Protein AF-A0AAN1EZN3-F1 (afdb_monomer_lite)

Sequence (483 aa):
MPRLDSTKNDVWNLFFKQHRDKILRSIDKTGLYRVTAGALSDVSHSLSGPDVRNLTKFDRTAQLPDVFKQEALSMKDYINILPLGHLKGEYTYALGRFNAYAPLEFDKNQSPVEISFPSGIQTVTPDNVNSESTAVDIAFTSRMLDQAFNITDENSLMPVLHGRMGTGPMSFSVGTETPVNITVASAQMEIDATFENKNSIVILEAKKVPEVDFLVRQLFYPYYVLRHNRGVSKDIIPTFLVILGTKYYFVKYNFSDPGNYSSIQRIGQAAFYFKNNTHITLEDIYEWMENVEPIPEPDIPFPQADSYQQFISTLAFLNDAESGDGPNGEGMTTLEIAESLGSNGYANRQGAYYGNLLHYFGLAKYTTNGNSGYYSITEEGRFVYKNIDTDQGQERIIKLLLQHKPFRAALNELHNHESIFTNDSRLPGSIYERVAQAIADSGGLWNTKTKKYEVSNKTLLRRSRSVVSLLRSFIRNIINSYS

Radiu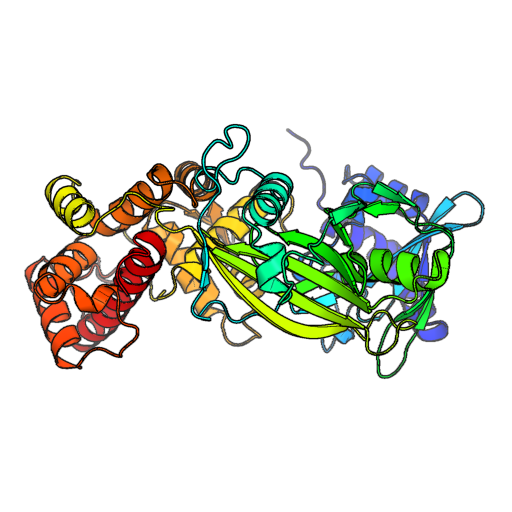s of gyration: 24.75 Å; chains: 1; bounding box: 62×56×61 Å

Foldseek 3Di:
DPQPQDALQRLVVVLCVVCVVVQVVCCVPAQKDKDFQVSSQVSNVVRNYDRSVLSQDDFDLQQDHVVQVPPDPDSLQGWHKDWQQADPNTTMIITGSFPQKDFPDDDPPPDADEFAQDPPDDPADLQACQDQLSVVVRCLRRCVVCVFVVHDPVWRWDWDDFFKDKLAWAWAWTHDPDTHIRIRRIDIAGFSTWTDTPAEIEGEDEEAAHFRMGRLCNQLSVLLSCCPVVVPPHHYWYWYFYHQQQKTKTFTWDQPDNRYSHSIDTPDMHMYGYDCLDPDDLVNLVVLLVVQAADPQDLFPQALDQAPRLLLNLLVQLVCLCVSNGNHNAAAFLVSSCVRVVNPPPPSVSSVRNLSVCVRLVQWDWDDDPPTIGIHGDPLSVVLNSSSSHNVSLVVVSSSQSNHQLLSLLSVLCVVPVCLLADPDDDDLVSLVSSLVSCVVSQACQDSVVRGRDDDSVVSSSVSVSSSSNSSNSSCSRNVDDD

pLDDT: mean 87.53, std 11.25, range [30.98, 98.5]

Secondary structure (DSSP, 8-state):
----PPPHHHHHHHHHHHHHHHHHHHHHHHSEEEEEHHHHHHHHHHTT---HHHHT--SSGGGS-HHHHTT-SSGGGSEEEEEEEEETTEEEEEEEE---EEE----TTS-PEEE-PPTT--S--TT---SHHHHHHHHHHTTHHHHHTT--GGG--EEEEEEEEE---EEEEE-SSSPEEEEES--EEEEEEEEE-SSEEEEEEEESS--SEEETHHHHHHHHIIIIIS---SEEEEEEEEEETTEEEEEEEEESSTTBGGGEEEEEEEEEEETTS----HHHHHHHHHHSPPPPPPSSPPP----HHHHHHHHHHHHHHHTT-SSSSS-EEHHHHHHHTT--SS-HHHHHHHHHHHHHTTSEEEEEETTEEEEEE-HHHHHHHHTTTSHHHHHHHHHHHHTSHHHHHHHHHHGGGTHHHH--SPPPHHHHHHHHHHHHHTT---BTTTTBS---HHHHHHHHHHHHHHHHHHHHHHH----

Structure (mmCIF, N/CA/C/O backbone):
data_AF-A0AAN1EZN3-F1
#
_entry.id   AF-A0AAN1EZN3-F1
#
loop_
_atom_site.group_PDB
_atom_site.id
_atom_site.type_symbol
_atom_site.label_atom_id
_atom_site.label_alt_id
_atom_site.label_comp_id
_atom_site.label_asym_id
_atom_site.label_entity_id
_atom_site.label_seq_id
_atom_site.pdbx_PDB_ins_code
_atom_site.Cartn_x
_atom_site.Cartn_y
_atom_site.Cartn_z
_atom_site.occupancy
_atom_site.B_iso_or_equiv
_atom_site.auth_seq_id
_atom_site.auth_comp_id
_atom_site.auth_asym_id
_atom_site.auth_atom_id
_atom_site.pdbx_PDB_model_num
ATOM 1 N N . MET A 1 1 ? 30.648 12.289 16.372 1.00 30.98 1 MET A N 1
ATOM 2 C CA . MET A 1 1 ? 29.292 12.513 15.830 1.00 30.98 1 MET A CA 1
ATOM 3 C C . MET A 1 1 ? 29.061 11.454 14.770 1.00 30.98 1 MET A C 1
ATOM 5 O O . MET A 1 1 ? 29.968 11.289 13.958 1.00 30.98 1 MET A O 1
ATOM 9 N N . PRO A 1 2 ? 27.949 10.703 14.788 1.00 35.47 2 PRO A N 1
ATOM 10 C CA . PRO A 1 2 ? 27.592 9.877 13.639 1.00 35.47 2 PRO A CA 1
ATOM 11 C C . PRO A 1 2 ? 27.439 10.817 12.436 1.00 35.47 2 PRO A C 1
ATOM 13 O O . PRO A 1 2 ? 26.855 11.892 12.586 1.00 35.47 2 PRO A O 1
ATOM 16 N N . ARG A 1 3 ? 28.022 10.481 11.279 1.00 40.06 3 ARG A N 1
ATOM 17 C CA . ARG A 1 3 ? 27.672 11.180 10.036 1.00 40.06 3 ARG A CA 1
ATOM 18 C C . ARG A 1 3 ? 26.194 10.884 9.792 1.00 40.06 3 ARG A C 1
ATOM 20 O O . ARG A 1 3 ? 25.830 9.715 9.771 1.00 40.06 3 ARG A O 1
ATOM 27 N N . LEU A 1 4 ? 25.360 11.917 9.690 1.00 54.47 4 LEU A N 1
ATOM 28 C CA . LEU A 1 4 ? 24.049 11.735 9.078 1.00 54.47 4 LEU A CA 1
ATOM 29 C C . LEU A 1 4 ? 24.310 11.467 7.596 1.00 54.47 4 LEU A C 1
ATOM 31 O O . LEU A 1 4 ? 24.878 12.324 6.916 1.00 54.47 4 LEU A O 1
ATOM 35 N N . ASP A 1 5 ? 23.978 10.264 7.141 1.00 72.06 5 ASP A N 1
ATOM 36 C CA . ASP A 1 5 ? 24.011 9.922 5.723 1.00 72.06 5 ASP A CA 1
ATOM 37 C C . ASP A 1 5 ? 22.988 10.796 4.984 1.00 72.06 5 ASP A C 1
ATOM 39 O O . ASP A 1 5 ? 21.880 11.026 5.476 1.00 72.06 5 ASP A O 1
ATOM 43 N N . SER A 1 6 ? 23.371 11.334 3.825 1.00 81.25 6 SER A N 1
ATOM 44 C CA . SER A 1 6 ? 22.497 12.245 3.075 1.00 81.25 6 SER A CA 1
ATOM 45 C C . SER A 1 6 ? 21.338 11.487 2.431 1.00 81.25 6 SER A C 1
ATOM 47 O O . SER A 1 6 ? 21.507 10.374 1.925 1.00 81.25 6 SER A O 1
ATOM 49 N N . THR A 1 7 ? 20.158 12.104 2.392 1.00 86.00 7 THR A N 1
ATOM 50 C CA . THR A 1 7 ? 18.952 11.484 1.828 1.00 86.00 7 THR A CA 1
ATOM 51 C C . THR A 1 7 ? 19.014 11.393 0.298 1.00 86.00 7 THR A C 1
ATOM 53 O O . THR A 1 7 ? 19.815 12.065 -0.362 1.00 86.00 7 THR A O 1
ATOM 56 N N . LYS A 1 8 ? 18.104 10.613 -0.313 1.00 90.56 8 LYS A N 1
ATOM 57 C CA . LYS A 1 8 ? 17.907 10.634 -1.777 1.00 90.56 8 LYS A CA 1
ATOM 58 C C . LYS A 1 8 ? 17.641 12.062 -2.274 1.00 90.56 8 LYS A C 1
ATOM 60 O O . LYS A 1 8 ? 18.167 12.449 -3.317 1.00 90.56 8 LYS A O 1
ATOM 65 N N . ASN A 1 9 ? 16.851 12.841 -1.530 1.00 89.94 9 ASN A N 1
ATOM 66 C CA . ASN A 1 9 ? 16.477 14.203 -1.907 1.00 89.94 9 ASN A CA 1
ATOM 67 C C . ASN A 1 9 ? 17.699 15.132 -1.938 1.00 89.94 9 ASN A C 1
ATOM 69 O O . ASN A 1 9 ? 17.878 15.865 -2.906 1.00 89.94 9 ASN A O 1
ATOM 73 N N . ASP A 1 10 ? 18.593 15.042 -0.949 1.00 91.06 10 ASP A N 1
ATOM 74 C CA . ASP A 1 10 ? 19.827 15.841 -0.894 1.00 91.06 10 ASP A CA 1
ATOM 75 C C . ASP A 1 10 ? 20.734 15.589 -2.105 1.00 91.06 10 ASP A C 1
ATOM 77 O O . ASP A 1 10 ? 21.221 16.529 -2.744 1.00 91.06 10 ASP A O 1
ATOM 81 N N . VAL A 1 11 ? 20.911 14.314 -2.467 1.00 94.31 11 VAL A N 1
ATOM 82 C CA . VAL A 1 11 ? 21.717 13.913 -3.627 1.00 94.31 11 VAL A CA 1
ATOM 83 C C . VAL A 1 11 ? 21.111 14.436 -4.927 1.00 94.31 11 VAL A C 1
ATOM 85 O O . VAL A 1 11 ? 21.821 15.026 -5.746 1.00 94.31 11 VAL A O 1
ATOM 88 N N . TRP A 1 12 ? 19.798 14.282 -5.115 1.00 95.88 12 TRP A N 1
ATOM 89 C CA . TRP A 1 12 ? 19.117 14.783 -6.309 1.00 95.88 12 TRP A CA 1
ATOM 90 C C . TRP A 1 12 ? 19.092 16.311 -6.381 1.00 95.88 12 TRP A C 1
ATOM 92 O O . TRP A 1 12 ? 19.286 16.861 -7.467 1.00 95.88 12 TRP A O 1
ATOM 102 N N . ASN A 1 13 ? 18.950 17.002 -5.248 1.00 95.00 13 ASN A N 1
ATOM 103 C CA . ASN A 1 13 ? 19.050 18.457 -5.159 1.00 95.00 13 ASN A CA 1
ATOM 104 C C . ASN A 1 13 ? 20.428 18.948 -5.617 1.00 95.00 13 ASN A C 1
ATOM 106 O O . ASN A 1 13 ? 20.518 19.871 -6.433 1.00 95.00 13 ASN A O 1
ATOM 110 N N . LEU A 1 14 ? 21.508 18.309 -5.154 1.00 96.00 14 LEU A N 1
ATOM 111 C CA . LEU A 1 14 ? 22.863 18.649 -5.587 1.00 96.00 14 LEU A CA 1
ATOM 112 C C . LEU A 1 14 ? 23.087 18.327 -7.072 1.00 96.00 14 LEU A C 1
ATOM 114 O O . LEU A 1 14 ? 23.624 19.166 -7.799 1.00 96.00 14 LEU A O 1
ATOM 118 N N . PHE A 1 15 ? 22.633 17.162 -7.543 1.00 96.81 15 PHE A N 1
ATOM 119 C CA . PHE A 1 15 ? 22.749 16.776 -8.952 1.00 96.81 15 PHE A CA 1
ATOM 120 C C . PHE A 1 15 ? 22.029 17.776 -9.870 1.00 96.81 15 PHE A C 1
ATOM 122 O O . PHE A 1 15 ? 22.595 18.247 -10.860 1.00 96.81 15 PHE A O 1
ATOM 129 N N . PHE A 1 16 ? 20.801 18.175 -9.520 1.00 96.06 16 PHE A N 1
ATOM 130 C CA . PHE A 1 16 ? 20.062 19.194 -10.264 1.00 96.06 16 PHE A CA 1
ATOM 131 C C . PHE A 1 16 ? 20.742 20.557 -10.171 1.00 96.06 16 PHE A C 1
ATOM 133 O O . PHE A 1 16 ? 20.882 21.217 -11.194 1.00 96.06 16 PHE A O 1
ATOM 140 N N . LYS A 1 17 ? 21.261 20.967 -9.011 1.00 95.38 17 LYS A N 1
ATOM 141 C CA . LYS A 1 17 ? 22.018 22.224 -8.890 1.00 95.38 17 LYS A CA 1
ATOM 142 C C . LYS A 1 17 ? 23.210 22.289 -9.856 1.00 95.38 17 LYS A C 1
ATOM 144 O O . LYS A 1 17 ? 23.497 23.355 -10.391 1.00 95.38 17 LYS A O 1
ATOM 149 N N . GLN A 1 18 ? 23.886 21.166 -10.100 1.00 95.62 18 GLN A N 1
ATOM 150 C CA . GLN A 1 18 ? 25.043 21.086 -11.001 1.00 95.62 18 GLN A CA 1
ATOM 151 C C . GLN A 1 18 ? 24.661 20.977 -12.488 1.00 95.62 18 GLN A C 1
ATOM 153 O O . GLN A 1 18 ? 25.455 21.348 -13.357 1.00 95.62 18 GLN A O 1
ATOM 158 N N . HIS A 1 19 ? 23.470 20.455 -12.806 1.00 95.38 19 HIS A N 1
ATOM 159 C CA . HIS A 1 19 ? 23.132 20.026 -14.169 1.00 95.38 19 HIS A CA 1
ATOM 160 C C . HIS A 1 19 ? 21.765 20.494 -14.703 1.00 95.38 19 HIS A C 1
ATOM 162 O O . HIS A 1 19 ? 21.427 20.134 -15.835 1.00 95.38 19 HIS A O 1
ATOM 168 N N . ARG A 1 20 ? 20.996 21.306 -13.959 1.00 93.50 20 ARG A N 1
ATOM 169 C CA . ARG A 1 20 ? 19.595 21.675 -14.269 1.00 93.50 20 ARG A CA 1
ATOM 170 C C . ARG A 1 20 ? 19.397 22.099 -15.720 1.00 93.50 20 ARG A C 1
ATOM 172 O O . ARG A 1 20 ? 18.630 21.464 -16.436 1.00 93.50 20 ARG A O 1
ATOM 179 N N . ASP A 1 21 ? 20.139 23.099 -16.190 1.00 93.75 21 ASP A N 1
ATOM 180 C CA . ASP A 1 21 ? 19.969 23.641 -17.545 1.00 93.75 21 ASP A CA 1
ATOM 181 C C . ASP A 1 21 ? 20.234 22.606 -18.640 1.00 93.75 21 ASP A C 1
ATOM 183 O O . ASP A 1 21 ? 19.667 22.678 -19.728 1.00 93.75 21 ASP A O 1
ATOM 187 N N . LYS A 1 22 ? 21.142 21.656 -18.400 1.00 95.94 22 LYS A N 1
ATOM 188 C CA . LYS A 1 22 ? 21.444 20.587 -19.359 1.00 95.94 22 LYS A CA 1
ATOM 189 C C . LYS A 1 22 ? 20.323 19.549 -19.378 1.00 95.94 22 LYS A C 1
ATOM 191 O O . LYS A 1 22 ? 19.931 19.113 -20.459 1.00 95.94 22 LYS A O 1
ATOM 196 N N . ILE A 1 23 ? 19.813 19.184 -18.201 1.00 95.19 23 ILE A N 1
ATOM 197 C CA . ILE A 1 23 ? 18.702 18.240 -18.039 1.00 95.19 23 ILE A CA 1
ATOM 198 C C . ILE A 1 23 ? 17.455 18.799 -18.725 1.00 95.19 23 ILE A C 1
ATOM 200 O O . ILE A 1 23 ? 16.938 18.169 -19.646 1.00 95.19 23 ILE A O 1
ATOM 204 N N . LEU A 1 24 ? 17.027 20.006 -18.341 1.00 93.44 24 LEU A N 1
ATOM 205 C CA . LEU A 1 24 ? 15.794 20.614 -18.843 1.00 93.44 24 LEU A CA 1
ATOM 206 C C . LEU A 1 24 ? 15.855 20.852 -20.355 1.00 93.44 24 LEU A C 1
ATOM 208 O O . LEU A 1 24 ? 14.978 20.378 -21.067 1.00 93.44 24 LEU A O 1
ATOM 212 N N . ARG A 1 25 ? 16.946 21.432 -20.883 1.00 94.75 25 ARG A N 1
ATOM 213 C CA . ARG A 1 25 ? 17.104 21.612 -22.342 1.00 94.75 25 ARG A CA 1
ATOM 214 C C . ARG A 1 25 ? 17.066 20.296 -23.121 1.00 94.75 25 ARG A C 1
ATOM 216 O O . ARG A 1 25 ? 16.571 20.270 -24.244 1.00 94.75 25 ARG A O 1
ATOM 223 N N . SER A 1 26 ? 17.616 19.211 -22.569 1.00 94.75 26 SER A N 1
ATOM 224 C CA . SER A 1 26 ? 17.578 17.893 -23.219 1.00 94.75 26 SER A CA 1
ATOM 225 C C . SER A 1 26 ? 16.165 17.319 -23.232 1.00 94.75 26 SER A C 1
ATOM 227 O O . SER A 1 26 ? 15.726 16.825 -24.272 1.00 94.75 26 SER A O 1
ATOM 229 N N . ILE A 1 27 ? 15.451 17.421 -22.108 1.00 92.50 27 ILE A N 1
ATOM 230 C CA . ILE A 1 27 ? 14.053 16.994 -21.991 1.00 92.50 27 ILE A CA 1
ATOM 231 C C . ILE A 1 27 ? 13.175 17.805 -22.952 1.00 92.50 27 ILE A C 1
ATOM 233 O O . ILE A 1 27 ? 12.426 17.211 -23.718 1.00 92.50 27 ILE A O 1
ATOM 237 N N . ASP A 1 28 ? 13.328 19.128 -23.004 1.00 90.12 28 ASP A N 1
ATOM 238 C CA . ASP A 1 28 ? 12.532 19.994 -23.884 1.00 90.12 28 ASP A CA 1
ATOM 239 C C . ASP A 1 28 ? 12.801 19.718 -25.373 1.00 90.12 28 ASP A C 1
ATOM 241 O O . ASP A 1 28 ? 11.888 19.751 -26.194 1.00 90.12 28 ASP A O 1
ATOM 245 N N . LYS A 1 29 ? 14.056 19.425 -25.743 1.00 91.25 29 LYS A N 1
ATOM 246 C CA . LYS A 1 29 ? 14.443 19.203 -27.146 1.00 91.25 29 LYS A CA 1
ATOM 247 C C . LYS A 1 29 ? 14.168 17.783 -27.642 1.00 91.25 29 LYS A C 1
ATOM 249 O O . LYS A 1 29 ? 13.892 17.596 -28.824 1.00 91.25 29 LYS A O 1
ATOM 254 N N . THR A 1 30 ? 14.354 16.778 -26.789 1.00 88.75 30 THR A N 1
ATOM 255 C CA . THR A 1 30 ? 14.397 15.361 -27.204 1.00 88.75 30 THR A CA 1
ATOM 256 C C . THR A 1 30 ? 13.448 14.457 -26.422 1.00 88.75 30 THR A C 1
ATOM 258 O O . THR A 1 30 ? 13.400 13.258 -26.682 1.00 88.75 30 THR A O 1
ATOM 261 N N . GLY A 1 31 ? 12.720 15.000 -25.447 1.00 89.81 31 GLY A N 1
ATOM 262 C CA . GLY A 1 31 ? 11.861 14.260 -24.522 1.00 89.81 31 GLY A CA 1
ATOM 263 C C . GLY A 1 31 ? 12.609 13.643 -23.338 1.00 89.81 31 GLY A C 1
ATOM 264 O O . GLY A 1 31 ? 12.002 13.424 -22.292 1.00 89.81 31 GLY A O 1
ATOM 265 N N . LEU A 1 32 ? 13.920 13.389 -23.463 1.00 93.25 32 LEU A N 1
ATOM 266 C CA . LEU A 1 32 ? 14.701 12.644 -22.471 1.00 93.25 32 LEU A CA 1
ATOM 267 C C . LEU A 1 32 ? 16.069 13.282 -22.180 1.00 93.25 32 LEU A C 1
ATOM 269 O O . LEU A 1 32 ? 16.718 13.871 -23.043 1.00 93.25 32 LEU A O 1
ATOM 273 N N . TYR A 1 33 ? 16.569 13.073 -20.967 1.00 95.81 33 TYR A N 1
ATOM 274 C CA . TYR A 1 33 ? 17.971 13.235 -20.590 1.00 95.81 33 TYR A CA 1
ATOM 275 C C . TYR A 1 33 ? 18.520 11.888 -20.121 1.00 95.81 33 TYR A C 1
ATOM 277 O O . TYR A 1 33 ? 17.903 11.218 -19.300 1.00 95.81 33 TYR A O 1
ATOM 285 N N . ARG A 1 34 ? 19.680 11.469 -20.632 1.00 95.62 34 ARG A N 1
ATOM 286 C CA . ARG A 1 34 ? 20.322 10.214 -20.215 1.00 95.62 34 ARG A CA 1
ATOM 287 C C . ARG A 1 34 ? 21.403 10.497 -19.183 1.00 95.62 34 ARG A C 1
ATOM 289 O O . ARG A 1 34 ? 22.279 11.325 -19.427 1.00 95.62 34 ARG A O 1
ATOM 296 N N . VAL A 1 35 ? 21.356 9.780 -18.066 1.00 96.38 35 VAL A N 1
ATOM 297 C CA . VAL A 1 35 ? 22.341 9.864 -16.983 1.00 96.38 35 VAL A CA 1
ATOM 298 C C . VAL A 1 35 ? 22.902 8.481 -16.683 1.00 96.38 35 VAL 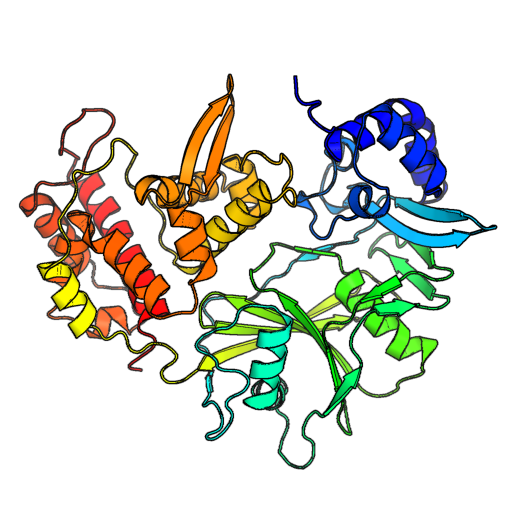A C 1
ATOM 300 O O . VAL A 1 35 ? 22.156 7.505 -16.616 1.00 96.38 35 VAL A O 1
ATOM 303 N N . THR A 1 36 ? 24.219 8.378 -16.536 1.00 96.75 36 THR A N 1
ATOM 304 C CA . THR A 1 36 ? 24.878 7.109 -16.219 1.00 96.75 36 THR A CA 1
ATOM 305 C C . THR A 1 36 ? 24.911 6.891 -14.712 1.00 96.75 36 THR A C 1
ATOM 307 O O . THR A 1 36 ? 24.894 7.841 -13.926 1.00 96.75 36 THR A O 1
ATOM 310 N N . ALA A 1 37 ? 24.957 5.629 -14.293 1.00 95.88 37 ALA A N 1
ATOM 311 C CA . ALA A 1 37 ? 25.071 5.271 -12.888 1.00 95.88 37 ALA A CA 1
ATOM 312 C C . ALA A 1 37 ? 26.338 5.864 -12.255 1.00 95.88 37 ALA A C 1
ATOM 314 O O . ALA A 1 37 ? 26.273 6.319 -11.121 1.00 95.88 37 ALA A O 1
ATOM 315 N N . GLY A 1 38 ? 27.451 5.936 -12.998 1.00 96.69 38 GLY A N 1
ATOM 316 C CA . GLY A 1 38 ? 28.691 6.565 -12.533 1.00 96.69 38 GLY A CA 1
ATOM 317 C C . GLY A 1 38 ? 28.494 8.033 -12.148 1.00 96.69 38 GLY A C 1
ATOM 318 O O . GLY A 1 38 ? 28.815 8.414 -11.029 1.00 96.69 38 GLY A O 1
ATOM 319 N N . ALA A 1 39 ? 27.842 8.823 -13.009 1.00 95.75 39 ALA A N 1
ATOM 320 C CA . ALA A 1 39 ? 27.579 10.237 -12.728 1.00 95.75 39 ALA A CA 1
ATOM 321 C C . ALA A 1 39 ? 26.709 10.451 -11.474 1.00 95.75 39 ALA A C 1
ATOM 323 O O . ALA A 1 39 ? 26.924 11.399 -10.722 1.00 95.75 39 ALA A O 1
ATOM 324 N N . LEU A 1 40 ? 25.730 9.572 -11.234 1.00 96.62 40 LEU A N 1
ATOM 325 C CA . LEU A 1 40 ? 24.929 9.608 -10.005 1.00 96.62 40 LEU A CA 1
ATOM 326 C C . LEU A 1 40 ? 25.740 9.152 -8.785 1.00 96.62 40 LEU A C 1
ATOM 328 O O . LEU A 1 40 ? 25.612 9.735 -7.709 1.00 96.62 40 LEU A O 1
ATOM 332 N N . SER A 1 41 ? 26.583 8.131 -8.957 1.00 96.06 41 SER A N 1
ATOM 333 C CA . SER A 1 41 ? 27.444 7.594 -7.903 1.00 96.06 41 SER A CA 1
ATOM 334 C C . SER A 1 41 ? 28.431 8.637 -7.393 1.00 96.06 41 SER A C 1
ATOM 336 O O . SER A 1 41 ? 28.626 8.723 -6.185 1.00 96.06 41 SER A O 1
ATOM 338 N N . ASP A 1 42 ? 29.019 9.440 -8.281 1.00 95.62 42 ASP A N 1
ATOM 339 C CA . ASP A 1 42 ? 29.983 10.480 -7.914 1.00 95.62 42 ASP A CA 1
ATOM 340 C C . ASP A 1 42 ? 29.353 11.525 -6.982 1.00 95.62 42 ASP A C 1
ATOM 342 O O . ASP A 1 42 ? 29.911 11.858 -5.932 1.00 95.62 42 ASP A O 1
ATOM 346 N N . VAL A 1 43 ? 28.148 11.998 -7.324 1.00 96.00 43 VAL A N 1
ATOM 347 C CA . VAL A 1 43 ? 27.411 12.957 -6.489 1.00 96.00 43 VAL A CA 1
ATOM 348 C C . VAL A 1 43 ? 26.968 12.308 -5.181 1.00 96.00 43 VAL A C 1
ATOM 350 O O . VAL A 1 43 ? 27.166 12.903 -4.121 1.00 96.00 43 VAL A O 1
ATOM 353 N N . SER A 1 44 ? 26.436 11.083 -5.229 1.00 94.31 44 SER A N 1
ATOM 354 C CA . SER A 1 44 ? 26.000 10.378 -4.020 1.00 94.31 44 SER A CA 1
ATOM 355 C C . SER A 1 44 ? 27.155 10.164 -3.039 1.00 94.31 44 SER A C 1
ATOM 357 O O . SER A 1 44 ? 27.061 10.546 -1.874 1.00 94.31 44 SER A O 1
ATOM 359 N N . HIS A 1 45 ? 28.303 9.665 -3.511 1.00 94.12 45 HIS A N 1
ATOM 360 C CA . HIS A 1 45 ? 29.492 9.471 -2.677 1.00 94.12 45 HIS A CA 1
ATOM 361 C C . HIS A 1 45 ? 30.009 10.779 -2.068 1.00 94.12 45 HIS A C 1
ATOM 363 O O . HIS A 1 45 ? 30.412 10.784 -0.904 1.00 94.12 45 HIS A O 1
ATOM 369 N N . SER A 1 46 ? 29.957 11.896 -2.805 1.00 94.12 46 SER A N 1
ATOM 370 C CA . SER A 1 46 ? 30.380 13.208 -2.288 1.00 94.12 46 SER A CA 1
ATOM 371 C C . SER A 1 46 ? 29.575 13.681 -1.071 1.00 94.12 46 SER A C 1
ATOM 373 O O . SER A 1 46 ? 30.072 14.476 -0.274 1.00 94.12 46 SER A O 1
ATOM 375 N N . LEU A 1 47 ? 28.360 13.155 -0.905 1.00 92.62 47 LEU A N 1
ATOM 376 C CA . LEU A 1 47 ? 27.448 13.459 0.193 1.00 92.62 47 LEU A CA 1
ATOM 377 C C . LEU A 1 47 ? 27.315 12.317 1.211 1.00 92.62 47 LEU A C 1
ATOM 379 O O . LEU A 1 47 ? 26.518 12.427 2.138 1.00 92.62 47 LEU A O 1
ATOM 383 N N . SER A 1 48 ? 28.086 11.230 1.069 1.00 91.75 48 SER A N 1
ATOM 384 C CA . SER A 1 48 ? 27.844 9.983 1.822 1.00 91.75 48 SER A CA 1
ATOM 385 C C . SER A 1 48 ? 26.377 9.527 1.701 1.00 91.75 48 SER A C 1
ATOM 387 O O . SER A 1 48 ? 25.729 9.210 2.690 1.00 91.75 48 SER A O 1
ATOM 389 N N . GLY A 1 49 ? 25.828 9.602 0.486 1.00 88.56 49 GLY A N 1
ATOM 390 C CA . GLY A 1 49 ? 24.459 9.214 0.160 1.00 88.56 49 GLY A CA 1
ATOM 391 C C . GLY A 1 49 ? 24.316 7.732 -0.221 1.00 88.56 49 GLY A C 1
ATOM 392 O O . GLY A 1 49 ? 25.298 6.984 -0.225 1.00 88.56 49 GLY A O 1
ATOM 393 N N . PRO A 1 50 ? 23.094 7.295 -0.580 1.00 89.81 50 PRO A N 1
ATOM 394 C CA . PRO A 1 50 ? 22.794 5.902 -0.907 1.00 89.81 50 PRO A CA 1
ATOM 395 C C . PRO A 1 50 ? 23.482 5.424 -2.193 1.00 89.81 50 PRO A C 1
ATOM 397 O O . PRO A 1 50 ? 23.805 6.210 -3.088 1.00 89.81 50 PRO A O 1
ATOM 400 N N . ASP A 1 51 ? 23.644 4.108 -2.344 1.00 92.94 51 ASP A N 1
ATOM 401 C CA . ASP A 1 51 ? 24.077 3.528 -3.616 1.00 92.94 51 ASP A CA 1
ATOM 402 C C . ASP A 1 51 ? 23.079 3.849 -4.746 1.00 92.94 51 ASP A C 1
ATOM 404 O O . ASP A 1 51 ? 21.901 4.129 -4.518 1.00 92.94 51 ASP A O 1
ATOM 408 N N . VAL A 1 52 ? 23.538 3.783 -5.997 1.00 92.69 52 VAL A N 1
ATOM 409 C CA . VAL A 1 52 ? 22.751 4.234 -7.156 1.00 92.69 52 VAL A CA 1
ATOM 410 C C . VAL A 1 52 ? 21.445 3.451 -7.335 1.00 92.69 52 VAL A C 1
ATOM 412 O O . VAL A 1 52 ? 20.451 4.024 -7.790 1.00 92.69 52 VAL A O 1
ATOM 415 N N . ARG A 1 53 ? 21.409 2.157 -6.985 1.00 89.12 53 ARG A N 1
ATOM 416 C CA . ARG A 1 53 ? 20.183 1.352 -7.098 1.00 89.12 53 ARG A CA 1
ATOM 417 C C . ARG A 1 53 ? 19.133 1.897 -6.138 1.00 89.12 53 ARG A C 1
ATOM 419 O O . ARG A 1 53 ? 17.998 2.111 -6.552 1.00 89.12 53 ARG A O 1
ATOM 426 N N . ASN A 1 54 ? 19.519 2.178 -4.898 1.00 89.56 54 ASN A N 1
ATOM 427 C CA . ASN A 1 54 ? 18.623 2.774 -3.913 1.00 89.56 54 ASN A CA 1
ATOM 428 C C . ASN A 1 54 ? 18.283 4.237 -4.243 1.00 89.56 54 ASN A C 1
ATOM 430 O O . ASN A 1 54 ? 17.117 4.620 -4.162 1.00 89.56 54 ASN A O 1
ATOM 434 N N . LEU A 1 55 ? 19.250 5.033 -4.708 1.00 93.25 55 LEU A N 1
ATOM 435 C CA . LEU A 1 55 ? 19.073 6.437 -5.110 1.00 93.25 55 LEU A CA 1
ATOM 436 C C . LEU A 1 55 ? 18.036 6.635 -6.227 1.00 93.25 55 LEU A C 1
ATOM 438 O O . LEU A 1 55 ? 17.421 7.696 -6.321 1.00 93.25 55 LEU A O 1
ATOM 442 N N . THR A 1 56 ? 17.871 5.631 -7.089 1.00 93.25 56 THR A N 1
ATOM 443 C CA . THR A 1 56 ? 16.976 5.667 -8.257 1.00 93.25 56 THR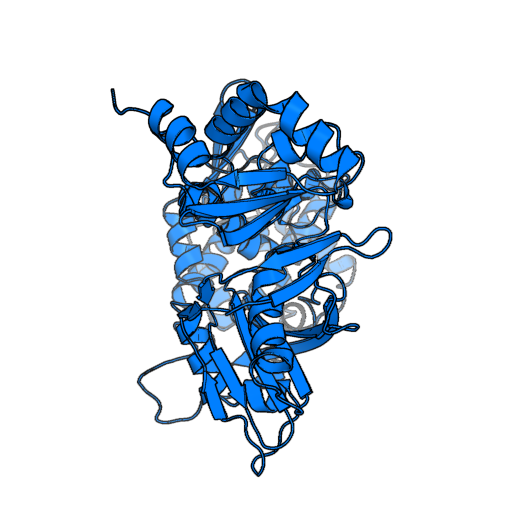 A CA 1
ATOM 444 C C . THR A 1 56 ? 15.697 4.845 -8.069 1.00 93.25 56 THR A C 1
ATOM 446 O O . THR A 1 56 ? 14.874 4.782 -8.984 1.00 93.25 56 THR A O 1
ATOM 449 N N . LYS A 1 57 ? 15.512 4.216 -6.900 1.00 90.81 57 LYS A N 1
ATOM 450 C CA . LYS A 1 57 ? 14.320 3.429 -6.565 1.00 90.81 57 LYS A CA 1
ATOM 451 C C . LYS A 1 57 ? 13.211 4.348 -6.046 1.00 90.81 57 LYS A C 1
ATOM 453 O O . LYS A 1 57 ? 13.302 4.837 -4.916 1.00 90.81 57 LYS A O 1
ATOM 458 N N . PHE A 1 58 ? 12.192 4.539 -6.882 1.00 91.75 58 PHE A N 1
ATOM 459 C CA . PHE A 1 58 ? 10.981 5.317 -6.612 1.00 91.75 58 PHE A CA 1
ATOM 460 C C . PHE A 1 58 ? 9.759 4.512 -7.060 1.00 91.75 58 PHE A C 1
ATOM 462 O O . PHE A 1 58 ? 9.332 4.597 -8.212 1.00 91.75 58 PHE A O 1
ATOM 469 N N . ASP A 1 59 ? 9.221 3.695 -6.165 1.00 89.00 59 ASP A N 1
ATOM 470 C CA . ASP A 1 59 ? 8.087 2.815 -6.455 1.00 89.00 59 ASP A CA 1
ATOM 471 C C . ASP A 1 59 ? 6.745 3.557 -6.426 1.00 89.00 59 ASP A C 1
ATOM 473 O O . ASP A 1 59 ? 5.784 3.089 -7.030 1.00 89.00 59 ASP A O 1
ATOM 477 N N . ARG A 1 60 ? 6.706 4.740 -5.796 1.00 87.00 60 ARG A N 1
ATOM 478 C CA . ARG A 1 60 ? 5.522 5.604 -5.641 1.00 87.00 60 ARG A CA 1
ATOM 479 C C . ARG A 1 60 ? 5.852 7.050 -6.014 1.00 87.00 60 ARG A C 1
ATOM 481 O O . ARG A 1 60 ? 6.987 7.490 -5.802 1.00 87.00 60 ARG A O 1
ATOM 488 N N . THR A 1 61 ? 4.864 7.831 -6.454 1.00 86.94 61 THR A N 1
ATOM 489 C CA . THR A 1 61 ? 5.076 9.254 -6.805 1.00 86.94 61 THR A CA 1
ATOM 490 C C . THR A 1 61 ? 5.557 10.076 -5.607 1.00 86.94 61 THR A C 1
ATOM 492 O O . THR A 1 61 ? 6.395 10.970 -5.752 1.00 86.94 61 THR A O 1
ATOM 495 N N . ALA A 1 62 ? 5.080 9.755 -4.400 1.00 80.44 62 ALA A N 1
ATOM 496 C CA . ALA A 1 62 ? 5.471 10.446 -3.170 1.00 80.44 62 ALA A CA 1
ATOM 497 C C . ALA A 1 62 ? 6.990 10.400 -2.916 1.00 80.44 62 ALA A C 1
ATOM 499 O O . ALA A 1 62 ? 7.553 11.377 -2.427 1.00 80.44 62 ALA A O 1
ATOM 500 N N . GLN A 1 63 ? 7.661 9.314 -3.321 1.00 84.31 63 GLN A N 1
ATOM 501 C CA . GLN A 1 63 ? 9.101 9.119 -3.131 1.00 84.31 63 GLN A CA 1
ATOM 502 C C . GLN A 1 63 ? 9.963 9.938 -4.103 1.00 84.31 63 GLN A C 1
ATOM 504 O O . GLN A 1 63 ? 11.179 10.008 -3.914 1.00 84.31 63 GLN A O 1
ATOM 509 N N . LEU A 1 64 ? 9.374 10.533 -5.149 1.00 89.62 64 LEU A N 1
ATOM 510 C CA . LEU A 1 64 ? 10.126 11.357 -6.092 1.00 89.62 64 LEU A CA 1
ATOM 511 C C . LEU A 1 64 ? 10.768 12.559 -5.373 1.00 89.62 64 LEU A C 1
ATOM 513 O O . LEU A 1 64 ? 10.091 13.201 -4.563 1.00 89.62 64 LEU A O 1
ATOM 517 N N . PRO A 1 65 ? 12.024 12.916 -5.706 1.00 90.38 65 PRO A N 1
ATOM 518 C CA . PRO A 1 65 ? 12.695 14.085 -5.144 1.00 90.38 65 PRO A CA 1
ATOM 519 C C . PRO A 1 65 ? 11.939 15.385 -5.432 1.00 90.38 65 PRO A C 1
ATOM 521 O O . PRO A 1 65 ? 11.328 15.537 -6.493 1.00 90.38 65 PRO A O 1
ATOM 524 N N . ASP A 1 66 ? 12.054 16.374 -4.551 1.00 88.06 66 ASP A N 1
ATOM 525 C CA . ASP A 1 66 ? 11.333 17.648 -4.692 1.00 88.06 66 ASP A CA 1
ATOM 526 C C . ASP A 1 66 ? 11.715 18.388 -5.977 1.00 88.06 66 ASP A C 1
ATOM 528 O O . ASP A 1 66 ? 10.864 18.958 -6.663 1.00 88.06 66 ASP A O 1
ATOM 532 N N . VAL A 1 67 ? 12.987 18.307 -6.379 1.00 92.44 67 VAL A N 1
ATOM 533 C CA . VAL A 1 67 ? 13.474 18.871 -7.650 1.00 92.44 67 VAL A CA 1
ATOM 534 C C . VAL A 1 67 ? 12.803 18.283 -8.889 1.00 92.44 67 VAL A C 1
ATOM 536 O O . VAL A 1 67 ? 12.813 18.935 -9.931 1.00 92.44 67 VAL A O 1
ATOM 539 N N . PHE A 1 68 ? 12.204 17.090 -8.802 1.00 93.31 68 PHE A N 1
ATOM 540 C CA . PHE A 1 68 ? 11.470 16.483 -9.918 1.00 93.31 68 PHE A CA 1
ATOM 541 C C . PHE A 1 68 ? 10.045 17.036 -10.025 1.00 93.31 68 PHE A C 1
ATOM 543 O O . PHE A 1 68 ? 9.449 16.994 -11.102 1.00 93.31 68 PHE A O 1
ATOM 550 N N . LYS A 1 69 ? 9.519 17.559 -8.912 1.00 88.94 69 LYS A N 1
ATOM 551 C CA . LYS A 1 69 ? 8.182 18.150 -8.777 1.00 88.94 69 LYS A CA 1
ATOM 552 C C . LYS A 1 69 ? 8.210 19.677 -8.945 1.00 88.94 69 LYS A C 1
ATOM 554 O O . LYS A 1 69 ? 7.177 20.295 -9.186 1.00 88.94 69 LYS A O 1
ATOM 559 N N . GLN A 1 70 ? 9.382 20.299 -8.811 1.00 85.00 70 GLN A N 1
ATOM 560 C CA . GLN A 1 70 ? 9.559 21.748 -8.885 1.00 85.00 70 GLN A CA 1
ATOM 561 C C . GLN A 1 70 ? 9.090 22.313 -10.238 1.00 85.00 70 GLN A C 1
ATOM 563 O O . GLN A 1 70 ? 9.472 21.799 -11.285 1.00 85.00 70 GLN A O 1
ATOM 568 N N . GLU A 1 71 ? 8.309 23.401 -10.208 1.00 78.00 71 GLU A N 1
ATOM 569 C CA . GLU A 1 71 ? 7.734 24.085 -11.390 1.00 78.00 71 GLU A CA 1
ATOM 570 C C . GLU A 1 71 ? 6.711 23.255 -12.193 1.00 78.00 71 GLU A C 1
ATOM 572 O O . GLU A 1 71 ? 6.199 23.732 -13.206 1.00 78.00 71 GLU A O 1
ATOM 577 N N . ALA A 1 72 ? 6.359 22.047 -11.741 1.00 79.81 72 ALA A N 1
ATOM 578 C CA . ALA A 1 72 ? 5.311 21.249 -12.362 1.00 79.81 72 ALA A CA 1
ATOM 579 C C . ALA A 1 72 ? 3.923 21.840 -12.070 1.00 79.81 72 ALA A C 1
ATOM 581 O O . ALA A 1 72 ? 3.590 22.145 -10.924 1.00 79.81 72 ALA A O 1
ATOM 582 N N . LEU A 1 73 ? 3.093 21.971 -13.109 1.00 76.25 73 LEU A N 1
ATOM 583 C CA . LEU A 1 73 ? 1.706 22.429 -12.971 1.00 76.25 73 LEU A CA 1
ATOM 584 C C . LEU A 1 73 ? 0.778 21.295 -12.511 1.00 76.25 73 LEU A C 1
ATOM 586 O O . LEU A 1 73 ? -0.269 21.547 -11.917 1.00 76.25 73 LEU A O 1
ATOM 590 N N . SER A 1 74 ? 1.156 20.048 -12.791 1.00 76.94 74 SER A N 1
ATOM 591 C CA . SER A 1 74 ? 0.421 18.841 -12.422 1.00 76.94 74 SER A CA 1
ATOM 592 C C . SER A 1 74 ? 1.348 17.618 -12.358 1.00 76.94 74 SER A C 1
ATOM 594 O O . SER A 1 74 ? 2.473 17.665 -12.851 1.00 76.94 74 SER A O 1
ATOM 596 N N . MET A 1 75 ? 0.885 16.499 -11.785 1.00 74.62 75 MET A N 1
ATOM 597 C CA . MET A 1 75 ? 1.700 15.274 -11.642 1.00 74.62 75 MET A CA 1
ATOM 598 C C . MET A 1 75 ? 2.215 14.715 -12.978 1.00 74.62 75 MET A C 1
ATOM 600 O O . MET A 1 75 ? 3.296 14.136 -13.028 1.00 74.62 75 MET A O 1
ATOM 604 N N . LYS A 1 76 ? 1.488 14.928 -14.084 1.00 74.94 76 LYS A N 1
ATOM 605 C CA . LYS A 1 76 ? 1.946 14.523 -15.426 1.00 74.94 76 LYS A CA 1
ATOM 606 C C . LYS A 1 76 ? 3.184 15.292 -15.907 1.00 74.94 76 LYS A C 1
ATOM 608 O O . LYS A 1 76 ? 3.865 14.821 -16.812 1.00 74.94 76 LYS A O 1
ATOM 613 N N . ASP A 1 77 ? 3.473 16.445 -15.302 1.00 82.62 77 ASP A N 1
ATOM 614 C CA . ASP A 1 77 ? 4.615 17.294 -15.647 1.00 82.62 77 ASP A CA 1
ATOM 615 C C . ASP A 1 77 ? 5.857 16.976 -14.799 1.00 82.62 77 ASP A C 1
ATOM 617 O O . ASP A 1 77 ? 6.915 17.576 -15.013 1.00 82.62 77 ASP A O 1
ATOM 621 N N . TYR A 1 78 ? 5.750 16.037 -13.849 1.00 90.31 78 TYR A N 1
ATOM 622 C CA . TYR A 1 78 ? 6.882 15.596 -13.041 1.00 90.31 78 TYR A CA 1
ATOM 623 C C . TYR A 1 78 ? 7.979 14.999 -13.917 1.00 90.31 78 TYR A C 1
ATOM 625 O O . TYR A 1 78 ? 7.730 14.281 -14.894 1.00 90.31 78 TYR A O 1
ATOM 633 N N . ILE A 1 79 ? 9.225 15.269 -13.535 1.00 93.38 79 ILE A N 1
ATOM 634 C CA . ILE A 1 79 ? 10.353 14.516 -14.067 1.00 93.38 79 ILE A CA 1
ATOM 635 C C . ILE A 1 79 ? 10.292 13.118 -13.457 1.00 93.38 79 ILE A C 1
ATOM 637 O O . ILE A 1 79 ? 10.162 12.950 -12.251 1.00 93.38 79 ILE A O 1
ATOM 641 N N . ASN A 1 80 ? 10.384 12.109 -14.306 1.00 93.75 80 ASN A N 1
ATOM 642 C CA . ASN A 1 80 ? 10.367 10.705 -13.941 1.00 93.75 80 ASN A CA 1
ATOM 643 C C . ASN A 1 80 ? 11.678 10.051 -14.372 1.00 93.75 80 ASN A C 1
ATOM 645 O O . ASN A 1 80 ? 12.373 10.566 -15.252 1.00 93.75 80 ASN A O 1
ATOM 649 N N . ILE A 1 81 ? 12.013 8.914 -13.760 1.00 94.50 81 ILE A N 1
ATOM 650 C CA . ILE A 1 81 ? 13.238 8.165 -14.044 1.00 94.50 81 ILE A CA 1
ATOM 651 C C . ILE A 1 81 ? 12.930 6.711 -14.404 1.00 94.50 81 ILE A C 1
ATOM 653 O O . ILE A 1 81 ? 12.162 6.043 -13.721 1.00 94.50 81 ILE A O 1
ATOM 657 N N . LEU A 1 82 ? 13.555 6.197 -15.467 1.00 93.12 82 LEU A N 1
ATOM 658 C CA . LEU A 1 82 ? 13.470 4.783 -15.851 1.00 93.12 82 LEU A CA 1
ATOM 659 C C . LEU A 1 82 ? 14.854 4.214 -16.189 1.00 93.12 82 LEU A C 1
ATOM 661 O O . LEU A 1 82 ? 15.638 4.879 -16.873 1.00 93.12 82 LEU A O 1
ATOM 665 N N . PRO A 1 83 ? 15.184 2.982 -15.758 1.00 92.81 83 PRO A N 1
ATOM 666 C CA . PRO A 1 83 ? 16.428 2.339 -16.156 1.00 92.81 83 PRO A CA 1
ATOM 667 C C . PRO A 1 83 ? 16.369 1.891 -17.619 1.00 92.81 83 PRO A C 1
ATOM 669 O O . PRO A 1 83 ? 15.421 1.229 -18.043 1.00 92.81 83 PRO A O 1
ATOM 672 N N . LEU A 1 84 ? 17.425 2.199 -18.371 1.00 92.38 84 LEU A N 1
ATOM 673 C CA . LEU A 1 84 ? 17.611 1.774 -19.761 1.00 92.38 84 LEU A CA 1
ATOM 674 C C . LEU A 1 84 ? 18.515 0.539 -19.893 1.00 92.38 84 LEU A C 1
ATOM 676 O O . LEU A 1 84 ? 18.590 -0.047 -20.973 1.00 92.38 84 LEU A O 1
ATOM 680 N N . GLY A 1 85 ? 19.204 0.142 -18.821 1.00 90.88 85 GLY A N 1
ATOM 681 C CA . GLY A 1 85 ? 20.203 -0.927 -18.854 1.00 90.88 85 GLY A CA 1
ATOM 682 C C . GLY A 1 85 ? 21.602 -0.443 -19.224 1.00 90.88 85 GLY A C 1
ATOM 683 O O . GLY A 1 85 ? 21.890 0.753 -19.174 1.00 90.88 85 GLY A O 1
ATOM 684 N N . HIS A 1 86 ? 22.482 -1.375 -19.599 1.00 90.38 86 HIS A N 1
ATOM 685 C CA . HIS A 1 86 ? 23.840 -1.042 -20.034 1.00 90.38 86 HIS A CA 1
ATOM 686 C C . HIS A 1 86 ? 23.847 -0.491 -21.464 1.00 90.38 86 HIS A C 1
ATOM 688 O O . HIS A 1 86 ? 23.587 -1.215 -22.425 1.00 90.38 86 HIS A O 1
ATOM 694 N N . LEU A 1 87 ? 24.203 0.784 -21.606 1.00 88.50 87 LEU A N 1
ATOM 695 C CA . LEU A 1 87 ? 24.438 1.447 -22.885 1.00 88.50 87 LEU A CA 1
ATOM 696 C C . LEU A 1 87 ? 25.922 1.792 -22.986 1.00 88.50 87 LEU A C 1
ATOM 698 O O . LEU A 1 87 ? 26.468 2.455 -22.111 1.00 88.50 87 LEU A O 1
ATOM 702 N N . LYS A 1 88 ? 26.586 1.343 -24.058 1.00 88.62 88 LYS A N 1
ATOM 703 C CA . LYS A 1 88 ? 28.036 1.549 -24.264 1.00 88.62 88 LYS A CA 1
ATOM 704 C C . LYS A 1 88 ? 28.899 1.113 -23.060 1.00 88.62 88 LYS A C 1
ATOM 706 O O . LYS A 1 88 ? 29.904 1.742 -22.763 1.00 88.62 88 LYS A O 1
ATOM 711 N N . GLY A 1 89 ? 28.496 0.041 -22.373 1.00 88.75 89 GLY A N 1
ATOM 712 C CA . GLY A 1 89 ? 29.194 -0.501 -21.200 1.00 88.75 89 GLY A CA 1
ATOM 713 C C . GLY A 1 89 ? 28.717 0.047 -19.850 1.00 88.75 89 GLY A C 1
ATOM 714 O O . GLY A 1 89 ? 28.933 -0.607 -18.834 1.00 88.75 89 GLY A O 1
ATOM 715 N N . GLU A 1 90 ? 27.979 1.159 -19.813 1.00 91.31 90 GLU A N 1
ATOM 716 C CA . GLU A 1 90 ? 27.557 1.804 -18.563 1.00 91.31 90 GLU A CA 1
ATOM 717 C C . GLU A 1 90 ? 26.052 1.682 -18.313 1.00 91.31 90 GLU A C 1
ATOM 719 O O . GLU A 1 90 ? 25.229 1.916 -19.203 1.00 91.31 90 GLU A O 1
ATOM 724 N N . TYR A 1 91 ? 25.670 1.353 -17.076 1.00 93.25 91 TYR A N 1
ATOM 725 C CA . TYR A 1 91 ? 24.263 1.335 -16.685 1.00 93.25 91 TYR A CA 1
ATOM 726 C C . TYR A 1 91 ? 23.693 2.755 -16.746 1.00 93.25 91 TYR A C 1
ATOM 728 O O . TYR A 1 91 ? 24.248 3.678 -16.153 1.00 93.25 91 TYR A O 1
ATOM 736 N N . THR A 1 92 ? 22.607 2.941 -17.489 1.00 95.31 92 THR A N 1
ATOM 737 C CA . THR A 1 92 ? 22.066 4.260 -17.830 1.00 95.31 92 THR A CA 1
ATOM 738 C C . THR A 1 92 ? 20.596 4.364 -17.441 1.00 95.31 92 THR A C 1
ATOM 740 O O . THR A 1 92 ? 19.834 3.407 -17.580 1.00 95.31 92 THR A O 1
ATOM 743 N N . TYR A 1 93 ? 20.187 5.551 -17.007 1.00 95.25 93 TYR A N 1
ATOM 744 C CA . TYR A 1 93 ? 18.810 5.931 -16.719 1.00 95.25 93 TYR A CA 1
ATOM 745 C C . TYR A 1 93 ? 18.352 7.033 -17.677 1.00 95.25 93 TYR A C 1
ATOM 747 O O . TYR A 1 93 ? 19.154 7.847 -18.143 1.00 95.25 93 TYR A O 1
ATOM 755 N N . ALA A 1 94 ? 17.055 7.070 -17.958 1.00 94.62 94 ALA A N 1
ATOM 756 C CA . ALA A 1 94 ? 16.391 8.172 -18.635 1.00 94.62 94 ALA A CA 1
ATOM 757 C C . ALA A 1 94 ? 15.639 9.026 -17.616 1.00 94.62 94 ALA A C 1
ATOM 759 O O . ALA A 1 94 ? 14.869 8.480 -16.835 1.00 94.62 94 ALA A O 1
ATOM 760 N N . LEU A 1 95 ? 15.833 10.341 -17.677 1.00 95.69 95 LEU A N 1
ATOM 761 C CA . LEU A 1 95 ? 14.990 11.351 -17.047 1.00 95.69 95 LEU A CA 1
ATOM 762 C C . LEU A 1 95 ? 14.091 11.985 -18.111 1.00 95.69 95 LEU A C 1
ATOM 764 O O . LEU A 1 95 ? 14.574 12.290 -19.200 1.00 95.69 95 LEU A O 1
ATOM 768 N N . GLY A 1 96 ? 12.820 12.224 -17.815 1.00 92.50 96 GLY A N 1
ATOM 769 C CA . GLY A 1 96 ? 11.907 12.894 -18.746 1.00 92.50 96 GLY A CA 1
ATOM 770 C C . GLY A 1 96 ? 10.559 13.224 -18.122 1.00 92.50 96 GLY A C 1
ATOM 771 O O . GLY A 1 96 ? 10.253 12.751 -17.032 1.00 92.50 96 GLY A O 1
ATOM 772 N N . ARG A 1 97 ? 9.754 14.038 -18.811 1.00 89.62 97 ARG A N 1
ATOM 773 C CA . ARG A 1 97 ? 8.365 14.319 -18.416 1.00 89.62 97 ARG A CA 1
ATOM 774 C C . ARG A 1 97 ? 7.451 13.294 -19.079 1.00 89.62 97 ARG A C 1
ATOM 776 O O . ARG A 1 97 ? 7.008 13.489 -20.207 1.00 89.62 97 ARG A O 1
ATOM 783 N N . PHE A 1 98 ? 7.260 12.158 -18.420 1.00 87.19 98 PHE A N 1
ATOM 784 C CA . PHE A 1 98 ? 6.416 11.067 -18.903 1.00 87.19 98 PHE A CA 1
ATOM 785 C C . PHE A 1 98 ? 5.690 10.397 -17.736 1.00 87.19 98 PHE A C 1
ATOM 787 O O . PHE A 1 98 ? 6.214 10.347 -16.628 1.00 87.19 98 PHE A O 1
ATOM 794 N N . ASN A 1 99 ? 4.494 9.857 -17.980 1.00 85.06 99 ASN A N 1
ATOM 795 C CA . ASN A 1 99 ? 3.688 9.252 -16.923 1.00 85.06 99 ASN A CA 1
ATOM 796 C C . ASN A 1 99 ? 4.192 7.841 -16.562 1.00 85.06 99 ASN A C 1
ATOM 798 O O . ASN A 1 99 ? 3.858 6.868 -17.246 1.00 85.06 99 ASN A O 1
ATOM 802 N N . ALA A 1 100 ? 5.011 7.744 -15.510 1.00 91.00 100 ALA A N 1
ATOM 803 C CA . ALA A 1 100 ? 5.600 6.485 -15.050 1.00 91.00 100 ALA A CA 1
ATOM 804 C C . ALA A 1 100 ? 4.724 5.711 -14.044 1.00 91.00 100 ALA A C 1
ATOM 806 O O . ALA A 1 100 ? 4.956 4.513 -13.839 1.00 91.00 100 ALA A O 1
ATOM 807 N N . TYR A 1 101 ? 3.732 6.376 -13.447 1.00 92.38 101 TYR A N 1
ATOM 808 C CA . TYR A 1 101 ? 2.923 5.867 -12.342 1.00 92.38 101 TYR A CA 1
ATOM 809 C C . TYR A 1 101 ? 1.452 5.713 -12.744 1.00 92.38 101 TYR A C 1
ATOM 811 O O . TYR A 1 101 ? 0.960 6.382 -13.654 1.00 92.38 101 TYR A O 1
ATOM 819 N N . ALA A 1 102 ? 0.742 4.819 -12.066 1.00 91.62 102 ALA A N 1
ATOM 820 C CA . ALA A 1 102 ? -0.705 4.680 -12.186 1.00 91.62 102 ALA A CA 1
ATOM 821 C C . ALA A 1 102 ? -1.335 4.564 -10.796 1.00 91.62 102 ALA A C 1
ATOM 823 O O . ALA A 1 102 ? -0.705 4.007 -9.895 1.00 91.62 102 ALA A O 1
ATOM 824 N N . PRO A 1 103 ? -2.568 5.061 -10.608 1.00 90.19 103 PRO A N 1
ATOM 825 C CA . PRO A 1 103 ? -3.258 4.939 -9.334 1.00 90.19 103 PRO A CA 1
ATOM 826 C C . PRO A 1 103 ? -3.569 3.470 -9.007 1.00 90.19 103 PRO A C 1
ATOM 828 O O . PRO A 1 103 ? -4.015 2.700 -9.867 1.00 90.19 103 PRO A O 1
ATOM 831 N N . LEU A 1 104 ? -3.389 3.087 -7.742 1.00 90.50 104 LEU A N 1
ATOM 832 C CA . LEU A 1 104 ? -3.828 1.801 -7.195 1.00 90.50 104 LEU A CA 1
ATOM 833 C C . LEU A 1 104 ? -5.222 1.960 -6.570 1.00 90.50 104 LEU A C 1
ATOM 835 O O . LEU A 1 104 ? -5.428 1.834 -5.365 1.00 90.50 104 LEU A O 1
ATOM 839 N N . GLU A 1 105 ? -6.204 2.275 -7.410 1.00 86.00 105 GLU A N 1
ATOM 840 C CA . GLU A 1 105 ? -7.588 2.462 -6.977 1.00 86.00 105 GLU A CA 1
ATOM 841 C C . GLU A 1 105 ? -8.346 1.134 -6.919 1.00 86.00 105 GLU A C 1
ATOM 843 O O . GLU A 1 105 ? -8.482 0.423 -7.917 1.00 86.00 105 GLU A O 1
ATOM 848 N N . PHE A 1 106 ? -8.903 0.814 -5.754 1.00 87.81 106 PHE A N 1
ATOM 849 C CA . PHE A 1 106 ? -9.800 -0.321 -5.577 1.00 87.81 106 PHE A CA 1
ATOM 850 C C . PHE A 1 106 ? -10.826 -0.044 -4.479 1.00 87.81 106 PHE A C 1
ATOM 852 O O . PHE A 1 106 ? -10.602 0.745 -3.558 1.00 87.81 106 PHE A O 1
ATOM 859 N N . ASP A 1 107 ? -11.977 -0.696 -4.591 1.00 85.94 107 ASP A N 1
ATOM 860 C CA . ASP A 1 107 ? -13.053 -0.593 -3.620 1.00 85.94 107 ASP A CA 1
ATOM 861 C C . ASP A 1 107 ? -12.725 -1.443 -2.387 1.00 85.94 107 ASP A C 1
ATOM 863 O O . ASP A 1 107 ? -12.900 -2.663 -2.386 1.00 85.94 107 ASP A O 1
ATOM 867 N N . LYS A 1 108 ? -12.245 -0.773 -1.334 1.00 80.00 108 LYS A N 1
ATOM 868 C CA . LYS A 1 108 ? -11.955 -1.358 -0.012 1.00 80.00 108 LYS A CA 1
ATOM 869 C C . LYS A 1 108 ? -13.221 -1.801 0.740 1.00 80.00 108 LYS A C 1
ATOM 871 O O . LYS A 1 108 ? -13.107 -2.473 1.764 1.00 80.00 108 LYS A O 1
ATOM 876 N N . ASN A 1 109 ? -14.403 -1.397 0.270 1.00 75.19 109 ASN A N 1
ATOM 877 C CA . ASN A 1 109 ? -15.696 -1.727 0.863 1.00 75.19 109 ASN A CA 1
ATOM 878 C C . ASN A 1 109 ? -16.444 -2.813 0.081 1.00 75.19 109 ASN A C 1
ATOM 880 O O . ASN A 1 109 ? -17.533 -3.201 0.506 1.00 75.19 109 ASN A O 1
ATOM 884 N N . GLN A 1 110 ? -15.882 -3.323 -1.024 1.00 82.94 110 GLN A N 1
ATOM 885 C CA . GLN A 1 110 ? -16.460 -4.469 -1.719 1.00 82.94 110 GLN A CA 1
ATOM 886 C C . GLN A 1 110 ? -16.652 -5.608 -0.714 1.00 82.94 110 GLN A C 1
ATOM 888 O O . GLN A 1 110 ? -15.708 -5.986 -0.019 1.00 82.94 110 GLN A O 1
ATOM 893 N N . SER A 1 111 ? -17.862 -6.167 -0.661 1.00 82.62 111 SER A N 1
ATOM 894 C CA . SER A 1 111 ? -18.147 -7.345 0.155 1.00 82.62 111 SER A CA 1
ATOM 895 C C . SER A 1 111 ? -17.236 -8.496 -0.283 1.00 82.62 111 SER A C 1
ATOM 897 O O . SER A 1 111 ? -17.345 -8.939 -1.432 1.00 82.62 111 SER A O 1
ATOM 899 N N . PRO A 1 112 ? -16.308 -8.947 0.577 1.00 87.88 112 PRO A N 1
ATOM 900 C CA . PRO A 1 112 ? -15.380 -9.997 0.208 1.00 87.88 112 PRO A CA 1
ATOM 901 C C . PRO A 1 112 ? -16.094 -11.351 0.192 1.00 87.88 112 PRO A C 1
ATOM 903 O O . PRO A 1 112 ? -17.019 -11.593 0.965 1.00 87.88 112 PRO A O 1
ATOM 906 N N . VAL A 1 113 ? -15.653 -12.234 -0.697 1.00 91.56 113 VAL A N 1
ATOM 907 C CA . VAL A 1 113 ? -16.123 -13.614 -0.787 1.00 91.56 113 VAL A CA 1
ATOM 908 C C . VAL A 1 113 ? -15.421 -14.448 0.281 1.00 91.56 113 VAL A C 1
ATOM 910 O O . VAL A 1 113 ? -14.200 -14.383 0.436 1.00 91.56 113 VAL A O 1
ATOM 913 N N . GLU A 1 114 ? -16.201 -15.232 1.016 1.00 90.00 114 GLU A N 1
ATOM 914 C CA . GLU A 1 114 ? -15.676 -16.176 1.998 1.00 90.00 114 GLU A CA 1
ATOM 915 C C . GLU A 1 114 ? -14.942 -17.325 1.302 1.00 90.00 114 GLU A C 1
ATOM 917 O O . GLU A 1 114 ? -15.486 -17.959 0.395 1.00 90.00 114 GLU A O 1
ATOM 922 N N . ILE A 1 115 ? -13.729 -17.634 1.762 1.00 91.50 115 ILE A N 1
ATOM 923 C CA . ILE A 1 115 ? -12.974 -18.805 1.322 1.00 91.50 115 ILE A CA 1
ATOM 924 C C . ILE A 1 115 ? -12.535 -19.660 2.513 1.00 91.50 115 ILE A C 1
ATOM 926 O O . ILE A 1 115 ? -12.365 -19.180 3.633 1.00 91.50 115 ILE A O 1
ATOM 930 N N . SER A 1 116 ? -12.360 -20.957 2.273 1.00 89.75 116 SER A N 1
ATOM 931 C CA . SER A 1 116 ? -11.817 -21.898 3.254 1.00 89.75 116 SER A CA 1
ATOM 932 C C . SER A 1 116 ? -10.390 -22.273 2.886 1.00 89.75 116 SER A C 1
ATOM 934 O O . SER A 1 116 ? -10.070 -22.447 1.709 1.00 89.75 116 SER A O 1
ATOM 936 N N . PHE A 1 117 ? -9.536 -22.429 3.893 1.00 90.56 117 PHE A N 1
ATOM 937 C CA . PHE A 1 117 ? -8.190 -22.947 3.687 1.00 90.56 117 PHE A CA 1
ATOM 938 C C . PHE A 1 117 ? -8.202 -24.489 3.705 1.00 90.56 117 PHE A C 1
ATOM 940 O O . PHE A 1 117 ? -8.899 -25.070 4.543 1.00 90.56 117 PHE A O 1
ATOM 947 N N . PRO A 1 118 ? -7.487 -25.183 2.798 1.00 90.00 118 PRO A N 1
ATOM 948 C CA . PRO A 1 118 ? -7.508 -26.642 2.742 1.00 90.00 118 PRO A CA 1
ATOM 949 C C . PRO A 1 118 ? -6.979 -27.296 4.024 1.00 90.00 118 PRO A C 1
ATOM 951 O O . PRO A 1 118 ? -5.928 -26.921 4.546 1.00 90.00 118 PRO A O 1
ATOM 954 N N . SER A 1 119 ? -7.670 -28.335 4.500 1.00 88.00 119 SER A N 1
ATOM 955 C CA . SER A 1 119 ? -7.227 -29.121 5.654 1.00 88.00 119 SER A CA 1
ATOM 956 C C . SER A 1 119 ? -5.945 -29.901 5.349 1.00 88.00 119 SER A C 1
ATOM 958 O O . SER A 1 119 ? -5.819 -30.487 4.275 1.00 88.00 119 SER A O 1
ATOM 960 N N . GLY A 1 120 ? -5.039 -29.995 6.324 1.00 89.19 120 GLY A N 1
ATOM 961 C CA . GLY A 1 120 ? -3.822 -30.815 6.229 1.00 89.19 120 GLY A CA 1
ATOM 962 C C . GLY A 1 120 ? -2.590 -30.085 5.688 1.00 89.19 120 GLY A C 1
ATOM 963 O O . GLY A 1 120 ? -1.504 -30.660 5.692 1.00 89.19 120 GLY A O 1
ATOM 964 N N . ILE A 1 121 ? -2.721 -28.821 5.282 1.00 91.94 121 ILE A N 1
ATOM 965 C CA . ILE A 1 121 ? -1.576 -27.954 4.989 1.00 91.94 121 ILE A CA 1
ATOM 966 C C . ILE A 1 121 ? -1.031 -27.393 6.306 1.00 91.94 121 ILE A C 1
ATOM 968 O O . ILE A 1 121 ? -1.781 -26.843 7.105 1.00 91.94 121 ILE A O 1
ATOM 972 N N . GLN A 1 122 ? 0.273 -27.556 6.539 1.00 88.88 122 GLN A N 1
ATOM 973 C CA . GLN A 1 122 ? 0.939 -27.141 7.786 1.00 88.88 122 GLN A CA 1
ATOM 974 C C . GLN A 1 122 ? 2.089 -26.149 7.565 1.00 88.88 122 GLN A C 1
ATOM 976 O O . GLN A 1 122 ? 2.622 -25.599 8.523 1.00 88.88 122 GLN A O 1
ATOM 981 N N . THR A 1 123 ? 2.507 -25.939 6.315 1.00 89.00 123 THR A N 1
ATOM 982 C CA . THR A 1 123 ? 3.672 -25.109 5.971 1.00 89.00 123 THR A CA 1
ATOM 983 C C . THR A 1 123 ? 3.342 -23.626 5.838 1.00 89.00 123 THR A C 1
ATOM 985 O O . THR A 1 123 ? 4.235 -22.798 5.983 1.00 89.00 123 THR A O 1
ATOM 988 N N . VAL A 1 124 ? 2.078 -23.291 5.567 1.00 89.81 124 VAL A N 1
ATOM 989 C CA . VAL A 1 124 ? 1.550 -21.922 5.493 1.00 89.81 124 VAL A CA 1
ATOM 990 C C . VAL A 1 124 ? 0.150 -21.898 6.105 1.00 89.81 124 VAL A C 1
ATOM 992 O O . VAL A 1 124 ? -0.584 -22.880 5.988 1.00 89.81 124 VAL A O 1
ATOM 995 N N . THR A 1 125 ? -0.206 -20.796 6.766 1.00 86.44 125 THR A N 1
ATOM 996 C CA . THR A 1 125 ? -1.531 -20.590 7.370 1.00 86.44 125 THR A CA 1
ATOM 997 C C . THR A 1 125 ? -2.016 -19.158 7.119 1.00 86.44 125 THR A C 1
ATOM 999 O O . THR A 1 125 ? -1.202 -18.232 7.191 1.00 86.44 125 THR A O 1
ATOM 1002 N N . PRO A 1 126 ? -3.321 -18.955 6.862 1.00 85.06 126 PRO A N 1
ATOM 1003 C CA . PRO A 1 126 ? -3.954 -17.636 6.863 1.00 85.06 126 PRO A CA 1
ATOM 1004 C C . PRO A 1 126 ? -3.760 -16.811 8.143 1.00 85.06 126 PRO A C 1
ATOM 1006 O O . PRO A 1 126 ? -3.814 -15.585 8.072 1.00 85.06 126 PRO A O 1
ATOM 1009 N N . ASP A 1 127 ? -3.493 -17.460 9.281 1.00 78.69 127 ASP A N 1
ATOM 1010 C CA . ASP A 1 127 ? -3.354 -16.796 10.588 1.00 78.69 127 ASP A CA 1
ATOM 1011 C C . ASP A 1 127 ? -2.023 -16.042 10.752 1.00 78.69 127 ASP A C 1
ATOM 1013 O O . ASP A 1 127 ? -1.821 -15.333 11.737 1.00 78.69 127 ASP A O 1
ATOM 1017 N N . ASN A 1 128 ? -1.067 -16.253 9.842 1.00 77.50 128 ASN A N 1
ATOM 1018 C CA . ASN A 1 128 ? 0.265 -15.659 9.918 1.00 77.50 128 ASN A CA 1
ATOM 1019 C C . ASN A 1 128 ? 0.815 -15.366 8.519 1.00 77.50 128 ASN A C 1
ATOM 1021 O O . ASN A 1 128 ? 1.627 -16.117 7.965 1.00 77.50 128 ASN A O 1
ATOM 1025 N N . VAL A 1 129 ? 0.397 -14.239 7.951 1.00 83.69 129 VAL A N 1
ATOM 1026 C CA . VAL A 1 129 ? 0.832 -13.776 6.636 1.00 83.69 129 VAL A CA 1
ATOM 1027 C C . VAL A 1 129 ? 2.052 -12.886 6.830 1.00 83.69 129 VAL A C 1
ATOM 1029 O O . VAL A 1 129 ? 1.966 -11.665 6.828 1.00 83.69 129 VAL A O 1
ATOM 1032 N N . ASN A 1 130 ? 3.233 -13.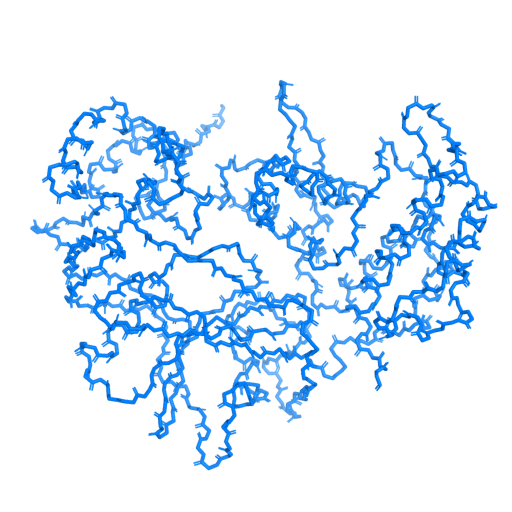474 7.021 1.00 79.19 130 ASN A N 1
ATOM 1033 C CA . ASN A 1 130 ? 4.441 -12.720 7.387 1.00 79.19 130 ASN A CA 1
ATOM 1034 C C . ASN A 1 130 ? 5.124 -11.971 6.219 1.00 79.19 130 ASN A C 1
ATOM 1036 O O . ASN A 1 130 ? 5.795 -10.965 6.461 1.00 79.19 130 ASN A O 1
ATOM 1040 N N . SER A 1 131 ? 4.892 -12.361 4.965 1.00 87.12 131 SER A N 1
ATOM 1041 C CA . SER A 1 131 ? 5.475 -11.740 3.766 1.00 87.12 131 SER A CA 1
ATOM 1042 C C . SER A 1 131 ? 4.495 -11.725 2.590 1.00 87.12 131 SER A C 1
ATOM 1044 O O . SER A 1 131 ? 3.469 -12.403 2.602 1.00 87.12 131 SER A O 1
ATOM 1046 N N . GLU A 1 132 ? 4.830 -10.951 1.559 1.00 90.88 132 GLU A N 1
ATOM 1047 C CA . GLU A 1 132 ? 4.113 -10.932 0.278 1.00 90.88 132 GLU A CA 1
ATOM 1048 C C . GLU A 1 132 ? 4.168 -12.298 -0.421 1.00 90.88 132 GLU A C 1
ATOM 1050 O O . GLU A 1 132 ? 3.145 -12.776 -0.902 1.00 90.88 132 GLU A O 1
ATOM 1055 N N . SER A 1 133 ? 5.310 -12.995 -0.369 1.00 92.44 133 SER A N 1
ATOM 1056 C CA . SER A 1 133 ? 5.433 -14.360 -0.900 1.00 92.44 133 SER A CA 1
ATOM 1057 C C . SER A 1 133 ? 4.492 -15.345 -0.198 1.00 92.44 133 SER A C 1
ATOM 1059 O O . SER A 1 133 ? 3.777 -16.089 -0.861 1.00 92.44 133 SER A O 1
ATOM 1061 N N . THR A 1 134 ? 4.415 -15.293 1.137 1.00 92.62 134 THR A N 1
ATOM 1062 C CA . THR A 1 134 ? 3.497 -16.129 1.927 1.00 92.62 134 THR A CA 1
ATOM 1063 C C . THR A 1 134 ? 2.040 -15.831 1.567 1.00 92.62 134 THR A C 1
ATOM 1065 O O . THR A 1 134 ? 1.230 -16.750 1.466 1.00 92.62 134 THR A O 1
ATOM 1068 N N . ALA A 1 135 ? 1.693 -14.563 1.314 1.00 92.88 135 ALA A N 1
ATOM 1069 C CA . ALA A 1 135 ? 0.352 -14.192 0.867 1.00 92.88 135 ALA A CA 1
ATOM 1070 C C . ALA A 1 135 ? 0.002 -14.799 -0.502 1.00 92.88 135 ALA A C 1
ATOM 1072 O O . ALA A 1 135 ? -1.119 -15.273 -0.696 1.00 92.88 135 ALA A O 1
ATOM 1073 N N . VAL A 1 136 ? 0.957 -14.824 -1.437 1.00 96.00 136 VAL A N 1
ATOM 1074 C CA . VAL A 1 136 ? 0.792 -15.489 -2.737 1.00 96.00 136 VAL A CA 1
ATOM 1075 C C . VAL A 1 136 ? 0.604 -16.998 -2.564 1.00 96.00 136 VAL A C 1
ATOM 1077 O O . VAL A 1 136 ? -0.321 -17.561 -3.153 1.00 96.00 136 VAL A O 1
ATOM 1080 N N . ASP A 1 137 ? 1.417 -17.644 -1.725 1.00 95.31 137 ASP A N 1
ATOM 1081 C CA . ASP A 1 137 ? 1.313 -19.082 -1.446 1.00 95.31 137 ASP A CA 1
ATOM 1082 C C . ASP A 1 137 ? -0.053 -19.444 -0.848 1.00 95.31 137 ASP A C 1
ATOM 1084 O O . ASP A 1 137 ? -0.682 -20.424 -1.260 1.00 95.31 137 ASP A O 1
ATOM 1088 N N . ILE A 1 138 ? -0.554 -18.632 0.086 1.00 94.69 138 ILE A N 1
ATOM 1089 C CA . ILE A 1 138 ? -1.879 -18.797 0.696 1.00 94.69 138 ILE A CA 1
ATOM 1090 C C . ILE A 1 138 ? -2.988 -18.610 -0.345 1.00 94.69 138 ILE A C 1
ATOM 1092 O O . ILE A 1 138 ? -3.906 -19.434 -0.421 1.00 94.69 138 ILE A O 1
ATOM 1096 N N . ALA A 1 139 ? -2.905 -17.569 -1.177 1.00 95.50 139 ALA A N 1
ATOM 1097 C CA . ALA A 1 139 ? -3.876 -17.298 -2.235 1.00 95.50 139 ALA A CA 1
ATOM 1098 C C . ALA A 1 139 ? -3.935 -18.423 -3.283 1.00 95.50 139 ALA A C 1
ATOM 1100 O O . ALA A 1 139 ? -5.015 -18.780 -3.765 1.00 95.50 139 ALA A O 1
ATOM 1101 N N . PHE A 1 140 ? -2.787 -19.013 -3.615 1.00 95.31 140 PHE A N 1
ATOM 1102 C CA . PHE A 1 140 ? -2.707 -20.168 -4.501 1.00 95.31 140 PHE A CA 1
ATOM 1103 C C . PHE A 1 140 ? -3.277 -21.429 -3.848 1.00 95.31 140 PHE A C 1
ATOM 1105 O O . PHE A 1 140 ? -4.193 -22.047 -4.389 1.00 95.31 140 PHE A O 1
ATOM 1112 N N . THR A 1 141 ? -2.796 -21.770 -2.651 1.00 95.06 141 THR A N 1
ATOM 1113 C CA . THR A 1 141 ? -3.170 -22.997 -1.929 1.00 95.06 141 THR A CA 1
ATOM 1114 C C . THR A 1 141 ? -4.668 -23.054 -1.634 1.00 95.06 141 THR A C 1
ATOM 1116 O O . THR A 1 141 ? -5.294 -24.101 -1.769 1.00 95.06 141 THR A O 1
ATOM 1119 N N . SER A 1 142 ? -5.270 -21.917 -1.287 1.00 93.88 142 SER A N 1
ATOM 1120 C CA . SER A 1 142 ? -6.710 -21.803 -1.018 1.00 93.88 142 SER A CA 1
ATOM 1121 C C . SER A 1 142 ? -7.595 -21.788 -2.262 1.00 93.88 142 SER A C 1
ATOM 1123 O O . SER A 1 142 ? -8.815 -21.739 -2.133 1.00 93.88 142 SER A O 1
ATOM 1125 N N . ARG A 1 143 ? -7.010 -21.820 -3.467 1.00 93.50 143 ARG A N 1
ATOM 1126 C CA . ARG A 1 143 ? -7.715 -21.626 -4.746 1.00 93.50 143 ARG A CA 1
ATOM 1127 C C . ARG A 1 143 ? -8.403 -20.263 -4.873 1.00 93.50 143 ARG A C 1
ATOM 1129 O O . ARG A 1 143 ? -9.240 -20.069 -5.755 1.00 93.50 143 ARG A O 1
ATOM 1136 N N . MET A 1 144 ? -8.011 -19.296 -4.044 1.00 95.00 144 MET A N 1
ATOM 1137 C CA . MET A 1 144 ? -8.467 -17.911 -4.133 1.00 95.00 144 MET A CA 1
ATOM 1138 C C . MET A 1 144 ? -8.123 -17.311 -5.495 1.00 95.00 144 MET A C 1
ATOM 1140 O O . MET A 1 144 ? -8.944 -16.611 -6.078 1.00 95.00 144 MET A O 1
ATOM 1144 N N . LEU A 1 145 ? -6.948 -17.650 -6.038 1.00 95.38 145 LEU A N 1
ATOM 1145 C CA . LEU A 1 145 ? -6.551 -17.280 -7.397 1.00 95.38 145 LEU A CA 1
ATOM 1146 C C . LEU A 1 145 ? -7.531 -17.808 -8.452 1.00 95.38 145 LEU A C 1
ATOM 1148 O O . LEU A 1 145 ? -8.041 -17.022 -9.245 1.00 95.38 145 LEU A O 1
ATOM 1152 N N . ASP A 1 146 ? -7.855 -19.103 -8.448 1.00 95.06 146 ASP A N 1
ATOM 1153 C CA . ASP A 1 146 ? -8.813 -19.669 -9.410 1.00 95.06 146 ASP A CA 1
ATOM 1154 C C . ASP A 1 146 ? -10.165 -18.938 -9.336 1.00 95.06 146 ASP A C 1
ATOM 1156 O O . ASP A 1 146 ? -10.696 -18.502 -10.360 1.00 95.06 146 ASP A O 1
ATOM 1160 N N . GLN A 1 147 ? -10.690 -18.724 -8.124 1.00 95.19 147 GLN A N 1
ATOM 1161 C CA . GLN A 1 147 ? -11.956 -18.013 -7.927 1.00 95.19 147 GLN A CA 1
ATOM 1162 C C . GLN A 1 147 ? -11.881 -16.551 -8.373 1.00 95.19 147 GLN A C 1
ATOM 1164 O O . GLN A 1 147 ? -12.793 -16.064 -9.041 1.00 95.19 147 GLN A O 1
ATOM 1169 N N . ALA A 1 148 ? -10.783 -15.854 -8.066 1.00 96.38 148 ALA A N 1
ATOM 1170 C CA . ALA A 1 148 ? -10.580 -14.468 -8.465 1.00 96.38 148 ALA A CA 1
ATOM 1171 C C . ALA A 1 148 ? -10.687 -14.306 -9.981 1.00 96.38 148 ALA A C 1
ATOM 1173 O O . ALA A 1 148 ? -11.208 -13.292 -10.438 1.00 96.38 148 ALA A O 1
ATOM 1174 N N . PHE A 1 149 ? -10.246 -15.289 -10.767 1.00 95.25 149 PHE A N 1
ATOM 1175 C CA . PHE A 1 149 ? -10.278 -15.254 -12.231 1.00 95.25 149 PHE A CA 1
ATOM 1176 C C . PHE A 1 149 ? -11.404 -16.091 -12.855 1.00 95.25 149 PHE A C 1
ATOM 1178 O O . PHE A 1 149 ? -11.399 -16.286 -14.069 1.00 95.25 149 PHE A O 1
ATOM 1185 N N . ASN A 1 150 ? -12.398 -16.518 -12.065 1.00 93.06 150 ASN A N 1
ATOM 1186 C CA . ASN A 1 150 ? -13.532 -17.336 -12.515 1.00 93.06 150 ASN A CA 1
ATOM 1187 C C . ASN A 1 150 ? -13.094 -18.623 -13.244 1.00 93.06 150 ASN A C 1
ATOM 1189 O O . ASN A 1 150 ? -13.662 -19.000 -14.271 1.00 93.06 150 ASN A O 1
ATOM 1193 N N . ILE A 1 151 ? -12.050 -19.276 -12.735 1.00 91.25 151 ILE A N 1
ATOM 1194 C CA . ILE A 1 151 ? -11.470 -20.491 -13.302 1.00 91.25 151 ILE A CA 1
ATOM 1195 C C . ILE A 1 151 ? -12.078 -21.731 -12.640 1.00 91.25 151 ILE A C 1
ATOM 1197 O O . ILE A 1 151 ? -12.197 -21.815 -11.421 1.00 91.25 151 ILE A O 1
ATOM 1201 N N . THR A 1 152 ? -12.448 -22.711 -13.463 1.00 81.56 152 THR A N 1
ATOM 1202 C CA . THR A 1 152 ? -12.955 -24.026 -13.042 1.00 81.56 152 THR A CA 1
ATOM 1203 C C . THR A 1 152 ? -11.835 -25.066 -12.958 1.00 81.56 152 THR A C 1
ATOM 1205 O O . THR A 1 152 ? -10.843 -24.954 -13.677 1.00 81.56 152 THR A O 1
ATOM 1208 N N . ASP A 1 153 ? -12.051 -26.133 -12.184 1.00 74.44 153 ASP A N 1
ATOM 1209 C CA . ASP A 1 153 ? -11.072 -27.189 -11.854 1.00 74.44 153 ASP A CA 1
ATOM 1210 C C . ASP A 1 153 ? -10.293 -27.766 -13.048 1.00 74.44 153 ASP A C 1
ATOM 1212 O O . ASP A 1 153 ? -9.077 -27.914 -12.982 1.00 74.44 153 ASP A O 1
ATOM 1216 N N . GLU A 1 154 ? -10.948 -28.036 -14.181 1.00 74.31 154 GLU A N 1
ATOM 1217 C CA . GLU A 1 154 ? -10.285 -28.598 -15.374 1.00 74.31 154 GLU A CA 1
ATOM 1218 C C . GLU A 1 154 ? -9.306 -27.627 -16.070 1.00 74.31 154 GLU A C 1
ATOM 1220 O O . GLU A 1 154 ? -8.695 -27.961 -17.087 1.00 74.31 154 GLU A O 1
ATOM 1225 N N . ASN A 1 155 ? -9.185 -26.394 -15.577 1.00 85.50 155 ASN A N 1
ATOM 1226 C CA . ASN A 1 155 ? -8.338 -25.354 -16.145 1.00 85.50 155 ASN A CA 1
ATOM 1227 C C . ASN A 1 155 ? -7.679 -24.476 -15.070 1.00 85.50 155 ASN A C 1
ATOM 1229 O O . ASN A 1 155 ? -7.434 -23.293 -15.324 1.00 85.50 155 ASN A O 1
ATOM 1233 N N . SER A 1 156 ? -7.430 -25.039 -13.885 1.00 91.62 156 SER A N 1
ATOM 1234 C CA . SER A 1 156 ? -6.778 -24.336 -12.779 1.00 91.62 156 SER A CA 1
ATOM 1235 C C . SER A 1 156 ? -5.467 -23.675 -13.193 1.00 91.62 156 SER A C 1
ATOM 1237 O O . SER A 1 156 ? -4.728 -24.153 -14.059 1.00 91.62 156 SER A O 1
ATOM 1239 N N . LEU A 1 157 ? -5.199 -22.539 -12.561 1.00 95.44 157 LEU A N 1
ATOM 1240 C CA . LEU A 1 157 ? -3.956 -21.802 -12.711 1.00 95.44 157 LEU A CA 1
ATOM 1241 C C . LEU A 1 157 ? -2.793 -22.615 -12.127 1.00 95.44 157 LEU A C 1
ATOM 1243 O O . LEU A 1 157 ? -2.892 -23.132 -11.021 1.00 95.44 157 LEU A O 1
ATOM 1247 N N . MET A 1 158 ? -1.681 -22.715 -12.857 1.00 95.94 158 MET A N 1
ATOM 1248 C CA . MET A 1 158 ? -0.459 -23.396 -12.416 1.00 95.94 158 MET A CA 1
ATOM 1249 C C . MET A 1 158 ? 0.681 -22.383 -12.265 1.00 95.94 158 MET A C 1
ATOM 1251 O O . MET A 1 158 ? 0.831 -21.529 -13.140 1.00 95.94 158 MET A O 1
ATOM 1255 N N . PRO A 1 159 ? 1.504 -22.449 -11.206 1.00 96.69 159 PRO A N 1
ATOM 1256 C CA . PRO A 1 159 ? 2.639 -21.546 -11.040 1.00 96.69 159 PRO A CA 1
ATOM 1257 C C . PRO A 1 159 ? 3.708 -21.846 -12.098 1.00 96.69 159 PRO A C 1
ATOM 1259 O O . PRO A 1 159 ? 4.082 -23.003 -12.290 1.00 96.69 159 PRO A O 1
ATOM 1262 N N . VAL A 1 160 ? 4.212 -20.816 -12.785 1.00 95.56 160 VAL A N 1
ATOM 1263 C CA . VAL A 1 160 ? 5.151 -20.997 -13.913 1.00 95.56 160 VAL A CA 1
ATOM 1264 C C . VAL A 1 160 ? 6.399 -20.118 -13.870 1.00 95.56 160 VAL A C 1
ATOM 1266 O O . VAL A 1 160 ? 7.460 -20.570 -14.294 1.00 95.56 160 VAL A O 1
ATOM 1269 N N . LEU A 1 161 ? 6.321 -18.875 -13.383 1.00 94.56 161 LEU A N 1
ATOM 1270 C CA . LEU A 1 161 ? 7.459 -17.942 -13.354 1.00 94.56 161 LEU A CA 1
ATOM 1271 C C . LEU A 1 161 ? 7.432 -17.110 -12.070 1.00 94.56 161 LEU A C 1
ATOM 1273 O O . LEU A 1 161 ? 6.366 -16.696 -11.634 1.00 94.56 161 LEU A O 1
ATOM 1277 N N . HIS A 1 162 ? 8.600 -16.852 -11.490 1.00 95.06 162 HIS A N 1
ATOM 1278 C CA . HIS A 1 162 ? 8.796 -15.955 -10.348 1.00 95.06 162 HIS A CA 1
ATOM 1279 C C . HIS A 1 162 ? 10.276 -15.547 -10.259 1.00 95.06 162 HIS A C 1
ATOM 1281 O O . HIS A 1 162 ? 11.143 -16.156 -10.896 1.00 95.06 162 HIS A O 1
ATOM 1287 N N . GLY A 1 163 ? 10.570 -14.526 -9.459 1.00 94.00 163 GLY A N 1
ATOM 1288 C CA . GLY A 1 163 ? 11.916 -14.055 -9.157 1.00 94.00 163 GLY A CA 1
ATOM 1289 C C . GLY A 1 163 ? 12.496 -13.064 -10.169 1.00 94.00 163 GLY A C 1
ATOM 1290 O O . GLY A 1 163 ? 11.824 -12.531 -11.055 1.00 94.00 163 GLY A O 1
ATOM 1291 N N . ARG A 1 164 ? 13.792 -12.780 -10.003 1.00 93.50 164 ARG A N 1
ATOM 1292 C CA . ARG A 1 164 ? 14.516 -11.774 -10.791 1.00 93.50 164 ARG A CA 1
ATOM 1293 C C . ARG A 1 164 ? 14.948 -12.311 -12.146 1.00 93.50 164 ARG A C 1
ATOM 1295 O O . ARG A 1 164 ? 15.583 -13.358 -12.232 1.00 93.50 164 ARG A O 1
ATOM 1302 N N . MET A 1 165 ? 14.720 -11.528 -13.196 1.00 92.44 165 MET A N 1
ATOM 1303 C CA . MET A 1 165 ? 15.204 -11.836 -14.543 1.00 92.44 165 MET A CA 1
ATOM 1304 C C . MET A 1 165 ? 15.530 -10.579 -15.350 1.00 92.44 165 MET A C 1
ATOM 1306 O O . MET A 1 165 ? 15.150 -9.467 -14.992 1.00 92.44 165 MET A O 1
ATOM 1310 N N . GLY A 1 166 ? 16.290 -10.744 -16.431 1.00 90.81 166 GLY A N 1
ATOM 1311 C CA . GLY A 1 166 ? 16.557 -9.666 -17.381 1.00 90.81 166 GLY A CA 1
ATOM 1312 C C . GLY A 1 166 ? 15.399 -9.497 -18.359 1.00 90.81 166 GLY A C 1
ATOM 1313 O O . GLY A 1 166 ? 14.811 -10.481 -18.802 1.00 90.81 166 GLY A O 1
ATOM 1314 N N . THR A 1 167 ? 15.095 -8.258 -18.736 1.00 92.75 167 THR A N 1
ATOM 1315 C CA . THR A 1 167 ? 14.038 -7.967 -19.714 1.00 92.75 167 THR A CA 1
ATOM 1316 C C . THR A 1 167 ? 14.406 -8.376 -21.136 1.00 92.75 167 THR A C 1
ATOM 1318 O O . THR A 1 167 ? 13.527 -8.618 -21.959 1.00 92.75 167 THR A O 1
ATOM 1321 N N . GLY A 1 168 ? 15.704 -8.411 -21.453 1.00 91.81 168 GLY A N 1
ATOM 1322 C CA . GLY A 1 168 ? 16.150 -8.281 -22.838 1.00 91.81 168 GLY A CA 1
ATOM 1323 C C . GLY A 1 168 ? 15.805 -6.894 -23.408 1.00 91.81 168 GLY A C 1
ATOM 1324 O O . GLY A 1 168 ? 15.361 -6.010 -22.660 1.00 91.81 168 GLY A O 1
ATOM 1325 N N . PRO A 1 169 ? 16.019 -6.679 -24.713 1.00 95.06 169 PRO A N 1
ATOM 1326 C CA . PRO A 1 169 ? 15.711 -5.408 -25.348 1.00 95.06 169 PRO A CA 1
ATOM 1327 C C . PRO A 1 169 ? 14.200 -5.169 -25.397 1.00 95.06 169 PRO A C 1
ATOM 1329 O O . PRO A 1 169 ? 13.419 -6.084 -25.652 1.00 95.06 169 PRO A O 1
ATOM 1332 N N . MET A 1 170 ? 13.790 -3.927 -25.159 1.00 96.19 170 MET A N 1
ATOM 1333 C CA . MET A 1 170 ? 12.400 -3.480 -25.259 1.00 96.19 170 MET A CA 1
ATOM 1334 C C . MET A 1 170 ? 12.352 -2.092 -25.895 1.00 96.19 170 MET A C 1
ATOM 1336 O O . MET A 1 170 ? 13.230 -1.260 -25.651 1.00 96.19 170 MET A O 1
ATOM 1340 N N . SER A 1 171 ? 11.315 -1.828 -26.687 1.00 96.38 171 SER A N 1
ATOM 1341 C CA . SER A 1 171 ? 11.047 -0.507 -27.252 1.00 96.38 171 SER A CA 1
ATOM 1342 C C . SER A 1 171 ? 9.554 -0.229 -27.156 1.00 96.38 171 SER A C 1
ATOM 1344 O O . SER A 1 171 ? 8.752 -0.964 -27.721 1.00 96.38 171 SER A O 1
ATOM 1346 N N . PHE A 1 172 ? 9.186 0.792 -26.391 1.00 96.06 172 PHE A N 1
ATOM 1347 C CA . PHE A 1 172 ? 7.796 1.115 -26.080 1.00 96.06 172 PHE A CA 1
ATOM 1348 C C . PHE A 1 172 ? 7.622 2.623 -25.922 1.00 96.06 172 PHE A C 1
ATOM 1350 O O . PHE A 1 172 ? 8.587 3.349 -25.666 1.00 96.06 172 PHE A O 1
ATOM 1357 N N . SER A 1 173 ? 6.391 3.102 -26.054 1.00 94.94 173 SER A N 1
ATOM 1358 C CA . SER A 1 173 ? 6.050 4.497 -25.785 1.00 94.94 173 SER A CA 1
ATOM 1359 C C . SER A 1 173 ? 5.626 4.693 -24.329 1.00 94.94 173 SER A C 1
ATOM 1361 O O . SER A 1 173 ? 5.042 3.797 -23.720 1.00 94.94 173 SER A O 1
ATOM 1363 N N . VAL A 1 174 ? 5.876 5.878 -23.776 1.00 92.19 174 VAL A N 1
ATOM 1364 C CA . VAL A 1 174 ? 5.357 6.307 -22.469 1.00 92.19 174 VAL A CA 1
ATOM 1365 C C . VAL A 1 174 ? 4.632 7.636 -22.632 1.00 92.19 174 VAL A C 1
ATOM 1367 O O . VAL A 1 174 ? 5.196 8.582 -23.175 1.00 92.19 174 VAL A O 1
ATOM 1370 N N . GLY A 1 175 ? 3.398 7.715 -22.145 1.00 85.56 175 GLY A N 1
ATOM 1371 C CA . GLY A 1 175 ? 2.502 8.863 -22.281 1.00 85.56 175 GLY A CA 1
ATOM 1372 C C . GLY A 1 175 ? 1.302 8.591 -23.195 1.00 85.56 175 GLY A C 1
ATOM 1373 O O . GLY A 1 175 ? 1.258 7.605 -23.931 1.00 85.56 175 GLY A O 1
ATOM 1374 N N . THR A 1 176 ? 0.310 9.480 -23.124 1.00 73.88 176 THR A N 1
ATOM 1375 C CA . THR A 1 176 ? -0.948 9.397 -23.889 1.00 73.88 176 THR A CA 1
ATOM 1376 C C . THR A 1 176 ? -1.070 10.513 -24.929 1.00 73.88 176 THR A C 1
ATOM 1378 O O . THR A 1 176 ? -1.330 10.224 -26.090 1.00 73.88 176 THR A O 1
ATOM 1381 N N . GLU A 1 177 ? -0.851 11.774 -24.541 1.00 77.31 177 GLU A N 1
ATOM 1382 C CA . GLU A 1 177 ? -0.982 12.943 -25.434 1.00 77.31 177 GLU A CA 1
ATOM 1383 C C . GLU A 1 177 ? 0.261 13.155 -26.311 1.00 77.31 177 GLU A C 1
ATOM 1385 O O . GLU A 1 177 ? 0.164 13.265 -27.531 1.00 77.31 177 GLU A O 1
ATOM 1390 N N . THR A 1 178 ? 1.444 13.171 -25.692 1.00 81.06 178 THR A N 1
ATOM 1391 C CA . THR A 1 178 ? 2.740 13.310 -26.373 1.00 81.06 178 THR A CA 1
ATOM 1392 C C . THR A 1 178 ? 3.665 12.164 -25.964 1.00 81.06 178 THR A C 1
ATOM 1394 O O . THR A 1 178 ? 4.539 12.357 -25.112 1.00 81.06 178 THR A O 1
ATOM 1397 N N . PRO A 1 179 ? 3.455 10.946 -26.499 1.00 85.69 179 PRO A N 1
ATOM 1398 C CA . PRO A 1 179 ? 4.215 9.784 -26.073 1.00 85.69 179 PRO A CA 1
ATOM 1399 C C . PRO A 1 179 ? 5.696 9.909 -26.435 1.00 85.69 179 PRO A C 1
ATOM 1401 O O . PRO A 1 179 ? 6.057 10.305 -27.545 1.00 85.69 179 PRO A O 1
ATOM 1404 N N . VAL A 1 180 ? 6.560 9.529 -25.500 1.00 89.69 180 VAL A N 1
ATOM 1405 C CA . VAL A 1 180 ? 8.008 9.466 -25.699 1.00 89.69 180 VAL A CA 1
ATOM 1406 C C . VAL A 1 180 ? 8.413 8.012 -25.896 1.00 89.69 180 VAL A C 1
ATOM 1408 O O . VAL A 1 180 ? 8.072 7.154 -25.084 1.00 89.69 180 VAL A O 1
ATOM 1411 N N . ASN A 1 181 ? 9.172 7.730 -26.953 1.00 93.25 181 ASN A N 1
ATOM 1412 C CA . ASN A 1 181 ? 9.703 6.390 -27.185 1.00 93.25 181 ASN A CA 1
ATOM 1413 C C . ASN A 1 181 ? 10.914 6.127 -26.287 1.00 93.25 181 ASN A C 1
ATOM 1415 O O . ASN A 1 181 ? 11.919 6.843 -26.335 1.00 93.25 181 ASN A O 1
ATOM 1419 N N . ILE A 1 182 ? 10.835 5.055 -25.504 1.00 93.38 182 ILE A N 1
ATOM 1420 C CA . ILE A 1 182 ? 11.898 4.579 -24.627 1.00 93.38 182 ILE A CA 1
ATOM 1421 C C . ILE A 1 182 ? 12.420 3.256 -25.170 1.00 93.38 182 ILE A C 1
ATOM 1423 O O . ILE A 1 182 ? 11.668 2.336 -25.474 1.00 93.38 182 ILE A O 1
ATOM 1427 N N . THR A 1 183 ? 13.743 3.165 -25.295 1.00 94.12 183 THR A N 1
ATOM 1428 C CA . THR A 1 183 ? 14.432 1.924 -25.655 1.00 94.12 183 THR A CA 1
ATOM 1429 C C . THR A 1 183 ? 15.279 1.468 -24.482 1.00 94.12 183 THR A C 1
ATOM 1431 O O . THR A 1 183 ? 16.213 2.162 -24.076 1.00 94.12 183 THR A O 1
ATOM 1434 N N . VAL A 1 184 ? 14.942 0.298 -23.954 1.00 93.94 184 VAL A N 1
ATOM 1435 C CA . VAL A 1 184 ? 15.654 -0.379 -22.872 1.00 93.94 184 VAL A CA 1
ATOM 1436 C C . VAL A 1 184 ? 16.503 -1.474 -23.508 1.00 93.94 184 VAL A C 1
ATOM 1438 O O . VAL A 1 184 ? 15.977 -2.310 -24.233 1.00 93.94 184 VAL A O 1
ATOM 1441 N N . ALA A 1 185 ? 17.813 -1.474 -23.267 1.00 91.69 185 ALA A N 1
ATOM 1442 C CA . ALA A 1 185 ? 18.710 -2.509 -23.783 1.00 91.69 185 ALA A CA 1
ATOM 1443 C C . ALA A 1 185 ? 18.548 -3.823 -23.007 1.00 91.69 185 ALA A C 1
ATOM 1445 O O . ALA A 1 185 ? 18.394 -4.888 -23.596 1.00 91.69 185 ALA A O 1
ATOM 1446 N N . SER A 1 186 ? 18.590 -3.736 -21.678 1.00 87.75 186 SER A N 1
ATOM 1447 C CA . SER A 1 186 ? 18.270 -4.823 -20.754 1.00 87.75 186 SER A CA 1
ATOM 1448 C C . SER A 1 186 ? 18.204 -4.252 -19.344 1.00 87.75 186 SER A C 1
ATOM 1450 O O . SER A 1 186 ? 19.202 -3.737 -18.840 1.00 87.75 186 SER A O 1
ATOM 1452 N N . ALA A 1 187 ? 17.043 -4.320 -18.706 1.00 88.81 187 ALA A N 1
ATOM 1453 C CA . ALA A 1 187 ? 16.887 -3.968 -17.303 1.00 88.81 187 ALA A CA 1
ATOM 1454 C C . ALA A 1 187 ? 16.608 -5.230 -16.482 1.00 88.81 187 ALA A C 1
ATOM 1456 O O . ALA A 1 187 ? 16.081 -6.219 -16.990 1.00 88.81 187 ALA A O 1
ATOM 1457 N N . GLN A 1 188 ? 16.943 -5.193 -15.195 1.00 89.50 188 GLN A N 1
ATOM 1458 C CA . GLN A 1 188 ? 16.460 -6.206 -14.262 1.00 89.50 188 GLN A CA 1
ATOM 1459 C C . GLN A 1 188 ? 14.967 -5.963 -13.998 1.00 89.50 188 GLN A C 1
ATOM 1461 O O . GLN A 1 188 ? 14.556 -4.825 -13.764 1.00 89.50 188 GLN A O 1
ATOM 1466 N N . MET A 1 189 ? 14.164 -7.017 -14.039 1.00 92.31 189 MET A N 1
ATOM 1467 C CA . MET A 1 189 ? 12.804 -7.057 -13.507 1.00 92.31 189 MET A CA 1
ATOM 1468 C C . MET A 1 189 ? 12.727 -8.093 -12.386 1.00 92.31 189 MET A C 1
ATOM 1470 O O . MET A 1 189 ? 13.592 -8.967 -12.279 1.00 92.31 189 MET A O 1
ATOM 1474 N N . GLU A 1 190 ? 11.686 -7.993 -11.580 1.00 93.19 190 GLU A N 1
ATOM 1475 C CA . GLU A 1 190 ? 11.313 -8.945 -10.543 1.00 93.19 190 GLU A CA 1
ATOM 1476 C C . GLU A 1 190 ? 9.826 -9.239 -10.747 1.00 93.19 190 GLU A C 1
ATOM 1478 O O . GLU A 1 190 ? 9.088 -8.351 -11.171 1.00 93.19 190 GLU A O 1
ATOM 1483 N N . ILE A 1 191 ? 9.437 -10.501 -10.592 1.00 93.94 191 ILE A N 1
ATOM 1484 C CA . ILE A 1 191 ? 8.050 -10.954 -10.683 1.00 93.94 191 ILE A CA 1
ATOM 1485 C C . ILE A 1 191 ? 7.788 -11.753 -9.416 1.00 93.94 191 ILE A C 1
ATOM 1487 O O . ILE A 1 191 ? 8.463 -12.766 -9.220 1.00 93.94 191 ILE A O 1
ATOM 1491 N N . ASP A 1 192 ? 6.823 -11.354 -8.593 1.00 95.88 192 ASP A N 1
ATOM 1492 C CA . ASP A 1 192 ? 6.510 -12.118 -7.380 1.00 95.88 192 ASP A CA 1
ATOM 1493 C C . ASP A 1 192 ? 5.970 -13.499 -7.739 1.00 95.88 192 ASP A C 1
ATOM 1495 O O . ASP A 1 192 ? 6.497 -14.517 -7.289 1.00 95.88 192 ASP A O 1
ATOM 1499 N N . ALA A 1 193 ? 4.969 -13.549 -8.622 1.00 97.50 193 ALA A N 1
ATOM 1500 C CA . ALA A 1 193 ? 4.495 -14.798 -9.195 1.00 97.50 193 ALA A CA 1
ATOM 1501 C C . ALA A 1 193 ? 3.816 -14.621 -10.553 1.00 97.50 193 ALA A C 1
ATOM 1503 O O . ALA A 1 193 ? 3.287 -13.574 -10.918 1.00 97.50 193 ALA A O 1
ATOM 1504 N N . THR A 1 194 ? 3.813 -15.696 -11.328 1.00 97.81 194 THR A N 1
ATOM 1505 C CA . THR A 1 194 ? 3.044 -15.833 -12.559 1.00 97.81 194 THR A CA 1
ATOM 1506 C C . THR A 1 194 ? 2.363 -17.181 -12.552 1.00 97.81 194 THR A C 1
ATOM 1508 O O . THR A 1 194 ? 3.011 -18.207 -12.322 1.00 97.81 194 THR A O 1
ATOM 1511 N N . PHE A 1 195 ? 1.076 -17.170 -12.869 1.00 97.88 195 PHE A N 1
ATOM 1512 C CA . PHE A 1 195 ? 0.271 -18.368 -12.994 1.00 97.88 195 PHE A CA 1
ATOM 1513 C C . PHE A 1 195 ? -0.298 -18.482 -14.399 1.00 97.88 195 PHE A C 1
ATOM 1515 O O . PHE A 1 195 ? -0.685 -17.485 -15.000 1.00 97.88 195 PHE A O 1
ATOM 1522 N N . GLU A 1 196 ? -0.367 -19.691 -14.931 1.00 97.06 196 GLU A N 1
ATOM 1523 C CA . GLU A 1 196 ? -0.795 -19.943 -16.300 1.00 97.06 196 GLU A CA 1
ATOM 1524 C C . GLU A 1 196 ? -1.751 -21.130 -16.354 1.00 97.06 196 GLU A C 1
ATOM 1526 O O . GLU A 1 196 ? -1.565 -22.132 -15.667 1.00 97.06 196 GLU A O 1
ATOM 1531 N N . ASN A 1 197 ? -2.773 -21.022 -17.198 1.00 95.69 197 ASN A N 1
ATOM 1532 C CA . ASN A 1 197 ? -3.623 -22.143 -17.583 1.00 95.69 197 ASN A CA 1
ATOM 1533 C C . ASN A 1 197 ? -3.725 -22.228 -19.114 1.00 95.69 197 ASN A C 1
ATOM 1535 O O . ASN A 1 197 ? -2.918 -21.637 -19.840 1.00 95.69 197 ASN A O 1
ATOM 1539 N N . LYS A 1 198 ? -4.702 -22.967 -19.652 1.00 93.88 198 LYS A N 1
ATOM 1540 C CA . LYS A 1 198 ? -4.826 -23.148 -21.108 1.00 93.88 198 LYS A CA 1
ATOM 1541 C C . LYS A 1 198 ? -5.167 -21.855 -21.868 1.00 93.88 198 LYS A C 1
ATOM 1543 O O . LYS A 1 198 ? -4.806 -21.744 -23.035 1.00 93.88 198 LYS A O 1
ATOM 1548 N N . ASN A 1 199 ? -5.800 -20.881 -21.210 1.00 93.69 199 ASN A N 1
ATOM 1549 C CA . ASN A 1 199 ? -6.376 -19.690 -21.845 1.00 93.69 199 ASN A CA 1
ATOM 1550 C C . ASN A 1 199 ? -5.647 -18.389 -21.482 1.00 93.69 199 ASN A C 1
ATOM 1552 O O . ASN A 1 199 ? -5.562 -17.484 -22.310 1.00 93.69 199 ASN A O 1
ATOM 1556 N N . SER A 1 200 ? -5.134 -18.284 -20.257 1.00 96.12 200 SER A N 1
ATOM 1557 C CA . SER A 1 200 ? -4.646 -17.025 -19.700 1.00 96.12 200 SER A CA 1
ATOM 1558 C C . SER A 1 200 ? -3.403 -17.195 -18.834 1.00 96.12 200 SER A C 1
ATOM 1560 O O . SER A 1 200 ? -3.141 -18.265 -18.281 1.00 96.12 200 SER A O 1
ATOM 1562 N N . ILE A 1 201 ? -2.683 -16.090 -18.677 1.00 98.19 201 ILE A N 1
ATOM 1563 C CA . ILE A 1 201 ? -1.565 -15.902 -17.764 1.00 98.19 201 ILE A CA 1
ATOM 1564 C C . ILE A 1 201 ? -1.912 -14.760 -16.811 1.00 98.19 201 ILE A C 1
ATOM 1566 O O . ILE A 1 201 ? -2.268 -13.668 -17.246 1.00 98.19 201 ILE A O 1
ATOM 1570 N N . VAL A 1 202 ? -1.775 -14.992 -15.513 1.00 98.38 202 VAL A N 1
ATOM 1571 C CA . VAL A 1 202 ? -1.896 -13.979 -14.466 1.00 98.38 202 VAL A CA 1
ATOM 1572 C C . VAL A 1 202 ? -0.494 -13.625 -14.000 1.00 98.38 202 VAL A C 1
ATOM 1574 O O . VAL A 1 202 ? 0.213 -14.486 -13.483 1.00 98.38 202 VAL A O 1
ATOM 1577 N N . ILE A 1 203 ? -0.098 -12.366 -14.176 1.00 98.44 203 ILE A N 1
ATOM 1578 C CA . ILE A 1 203 ? 1.086 -11.812 -13.509 1.00 98.44 203 ILE A CA 1
ATOM 1579 C C . ILE A 1 203 ? 0.592 -11.237 -12.189 1.00 98.44 203 ILE A C 1
ATOM 1581 O O . ILE A 1 203 ? -0.348 -10.442 -12.199 1.00 98.44 203 ILE A O 1
ATOM 1585 N N . LEU A 1 204 ? 1.205 -11.641 -11.085 1.00 98.00 204 LEU A N 1
ATOM 1586 C CA . LEU A 1 204 ? 0.820 -11.224 -9.750 1.00 98.00 204 LEU A CA 1
ATOM 1587 C C . LEU A 1 204 ? 1.967 -10.451 -9.099 1.00 98.00 204 LEU A C 1
ATOM 1589 O O . LEU A 1 204 ? 3.072 -10.976 -8.999 1.00 98.00 204 LEU A O 1
ATOM 1593 N N . GLU A 1 205 ? 1.669 -9.234 -8.658 1.00 96.88 205 GLU A N 1
ATOM 1594 C CA . GLU A 1 205 ? 2.518 -8.407 -7.796 1.00 96.88 205 GLU A CA 1
ATOM 1595 C C . GLU A 1 205 ? 1.803 -8.282 -6.446 1.00 96.88 205 GLU A C 1
ATOM 1597 O O . GLU A 1 205 ? 0.657 -7.825 -6.386 1.00 96.88 205 GLU A O 1
ATOM 1602 N N . ALA A 1 206 ? 2.415 -8.744 -5.363 1.00 94.75 206 ALA A N 1
ATOM 1603 C CA . ALA A 1 206 ? 1.795 -8.745 -4.046 1.00 94.75 206 ALA A CA 1
ATOM 1604 C C . ALA A 1 206 ? 2.196 -7.495 -3.259 1.00 94.75 206 ALA A C 1
ATOM 1606 O O . ALA A 1 206 ? 3.342 -7.068 -3.275 1.00 94.75 206 ALA A O 1
ATOM 1607 N N . LYS A 1 207 ? 1.232 -6.891 -2.559 1.00 89.44 207 LYS A N 1
ATOM 1608 C CA . LYS A 1 207 ? 1.454 -5.722 -1.704 1.00 89.44 207 LYS A CA 1
ATOM 1609 C C . LYS A 1 207 ? 0.715 -5.884 -0.391 1.00 89.44 207 LYS A C 1
ATOM 1611 O O . LYS A 1 207 ? -0.509 -5.990 -0.369 1.00 89.44 207 LYS A O 1
ATOM 1616 N N . LYS A 1 208 ? 1.436 -5.846 0.726 1.00 79.44 208 LYS A N 1
ATOM 1617 C CA . LYS A 1 208 ? 0.828 -5.953 2.067 1.00 79.44 208 LYS A CA 1
ATOM 1618 C C . LYS A 1 208 ? 0.043 -4.729 2.532 1.00 79.44 208 LYS A C 1
ATOM 1620 O O . LYS A 1 208 ? -0.635 -4.788 3.555 1.00 79.44 208 LYS A O 1
ATOM 1625 N N . VAL A 1 209 ? 0.202 -3.604 1.846 1.00 69.75 209 VAL A N 1
ATOM 1626 C CA . VAL A 1 209 ? -0.423 -2.335 2.209 1.00 69.75 209 VAL A CA 1
ATOM 1627 C C . VAL A 1 209 ? -0.783 -1.610 0.918 1.00 69.75 209 VAL A C 1
ATOM 1629 O O . VAL A 1 209 ? 0.031 -1.576 -0.007 1.00 69.75 209 VAL A O 1
ATOM 1632 N N . PRO A 1 210 ? -1.985 -1.024 0.826 1.00 67.38 210 PRO A N 1
ATOM 1633 C CA . PRO A 1 210 ? -2.370 -0.250 -0.337 1.00 67.38 210 PRO A CA 1
ATOM 1634 C C . PRO A 1 210 ? -1.528 1.022 -0.444 1.00 67.38 210 PRO A C 1
ATOM 1636 O O . PRO A 1 210 ? -1.512 1.857 0.459 1.00 67.38 210 PRO A O 1
ATOM 1639 N N . GLU A 1 211 ? -0.880 1.177 -1.588 1.00 76.44 211 GLU A N 1
ATOM 1640 C CA . GLU A 1 211 ? -0.249 2.421 -2.023 1.00 76.44 211 GLU A CA 1
ATOM 1641 C C . GLU A 1 211 ? -1.296 3.295 -2.740 1.00 76.44 211 GLU A C 1
ATOM 1643 O O . GLU A 1 211 ? -2.339 2.797 -3.162 1.00 76.44 211 GLU A O 1
ATOM 1648 N N . VAL A 1 212 ? -1.060 4.604 -2.863 1.00 79.88 212 VAL A N 1
ATOM 1649 C CA . VAL A 1 212 ? -1.939 5.499 -3.656 1.00 79.88 212 VAL A CA 1
ATOM 1650 C C . VAL A 1 212 ? -1.759 5.247 -5.141 1.00 79.88 212 VAL A C 1
ATOM 1652 O O . VAL A 1 212 ? -2.715 5.209 -5.913 1.00 79.88 212 VAL A O 1
ATOM 1655 N N . ASP A 1 213 ? -0.506 5.070 -5.528 1.00 88.38 213 ASP A N 1
ATOM 1656 C CA . ASP A 1 213 ? -0.063 4.778 -6.870 1.00 88.38 213 ASP A CA 1
ATOM 1657 C C . ASP A 1 213 ? 1.112 3.806 -6.830 1.00 88.38 213 ASP A C 1
ATOM 1659 O O . ASP A 1 213 ? 1.661 3.508 -5.770 1.00 88.38 213 ASP A O 1
ATOM 1663 N N . PHE A 1 214 ? 1.456 3.286 -8.001 1.00 92.69 214 PHE A N 1
ATOM 1664 C CA . PHE A 1 214 ? 2.566 2.366 -8.187 1.00 92.69 214 PHE A CA 1
ATOM 1665 C C . PHE A 1 214 ? 3.304 2.685 -9.483 1.00 92.69 214 PHE A C 1
ATOM 1667 O O . PHE A 1 214 ? 2.728 3.187 -10.456 1.00 92.69 214 PHE A O 1
ATOM 1674 N N . LEU A 1 215 ? 4.592 2.354 -9.518 1.00 94.19 215 LEU A N 1
ATOM 1675 C CA . LEU A 1 215 ? 5.395 2.412 -10.729 1.00 94.19 215 LEU A CA 1
ATOM 1676 C C . LEU A 1 215 ? 4.913 1.328 -11.702 1.00 94.19 215 LEU A C 1
ATOM 1678 O O . LEU A 1 215 ? 5.133 0.136 -11.485 1.00 94.19 215 LEU A O 1
ATOM 1682 N N . VAL A 1 216 ? 4.310 1.737 -12.822 1.00 96.00 216 VAL A N 1
ATOM 1683 C CA . VAL A 1 216 ? 3.654 0.831 -13.791 1.00 96.00 216 VAL A CA 1
ATOM 1684 C C . VAL A 1 216 ? 4.590 -0.257 -14.325 1.00 96.00 216 VAL A C 1
ATOM 1686 O O . VAL A 1 216 ? 4.142 -1.342 -14.688 1.00 96.00 216 VAL A O 1
ATOM 1689 N N . ARG A 1 217 ? 5.903 -0.014 -14.300 1.00 94.88 217 ARG A N 1
ATOM 1690 C CA . ARG A 1 217 ? 6.968 -0.970 -14.604 1.00 94.88 217 ARG A CA 1
ATOM 1691 C C . ARG A 1 217 ? 6.813 -2.303 -13.870 1.00 94.88 217 ARG A C 1
ATOM 1693 O O . ARG A 1 217 ? 7.129 -3.314 -14.493 1.00 94.88 217 ARG A O 1
ATOM 1700 N N . GLN A 1 218 ? 6.343 -2.301 -12.617 1.00 95.19 218 GLN A N 1
ATOM 1701 C CA . GLN A 1 218 ? 6.116 -3.515 -11.815 1.00 95.19 218 GLN A CA 1
ATOM 1702 C C . GLN A 1 218 ? 5.226 -4.518 -12.574 1.00 95.19 218 GLN A C 1
ATOM 1704 O O . GLN A 1 218 ? 5.512 -5.707 -12.603 1.00 95.19 218 GLN A O 1
ATOM 1709 N N . LEU A 1 219 ? 4.234 -4.028 -13.329 1.00 97.44 219 LEU A N 1
ATOM 1710 C CA . LEU A 1 219 ? 3.343 -4.855 -14.150 1.00 97.44 219 LEU A CA 1
ATOM 1711 C C . LEU A 1 219 ? 3.703 -4.860 -15.646 1.00 97.44 219 LEU A C 1
ATOM 1713 O O . LEU A 1 219 ? 3.609 -5.896 -16.309 1.00 97.44 219 LEU A O 1
ATOM 1717 N N . PHE A 1 220 ? 4.126 -3.720 -16.202 1.00 97.81 220 PHE A N 1
ATOM 1718 C CA . PHE A 1 220 ? 4.363 -3.577 -17.642 1.00 97.81 220 PHE A CA 1
ATOM 1719 C C . PHE A 1 220 ? 5.581 -4.355 -18.126 1.00 97.81 220 PHE A C 1
ATOM 1721 O O . PHE A 1 220 ? 5.531 -4.938 -19.203 1.00 97.81 220 PHE A O 1
ATOM 1728 N N . TYR A 1 221 ? 6.681 -4.379 -17.369 1.00 97.06 221 TYR A N 1
ATOM 1729 C CA . TYR A 1 221 ? 7.899 -5.056 -17.827 1.00 97.06 221 TYR A CA 1
ATOM 1730 C C . TYR A 1 221 ? 7.681 -6.572 -17.957 1.00 97.06 221 TYR A C 1
ATOM 1732 O O . TYR A 1 221 ? 7.961 -7.108 -19.035 1.00 97.06 221 TYR A O 1
ATOM 1740 N N . PRO A 1 222 ? 7.130 -7.263 -16.938 1.00 97.31 222 PRO A N 1
ATOM 1741 C CA . PRO A 1 222 ? 6.741 -8.664 -17.072 1.00 97.31 222 PRO A CA 1
ATOM 1742 C C . PRO A 1 222 ? 5.760 -8.893 -18.227 1.00 97.31 222 PRO A C 1
ATOM 1744 O O . PRO A 1 222 ? 5.985 -9.771 -19.061 1.00 97.31 222 PRO A O 1
ATOM 1747 N N . TYR A 1 223 ? 4.722 -8.055 -18.338 1.00 98.25 223 TYR A N 1
ATOM 1748 C CA . TYR A 1 223 ? 3.735 -8.132 -19.418 1.00 98.25 223 TYR A CA 1
ATOM 1749 C C . TYR A 1 223 ? 4.379 -8.024 -20.808 1.00 98.25 223 TYR A C 1
ATOM 1751 O O . TYR A 1 223 ? 4.142 -8.877 -21.665 1.00 98.25 223 TYR A O 1
ATOM 1759 N N . TYR A 1 224 ? 5.223 -7.012 -21.026 1.00 97.81 224 TYR A N 1
ATOM 1760 C CA . TYR A 1 224 ? 5.887 -6.755 -22.301 1.00 97.81 224 TYR A CA 1
ATOM 1761 C C . TYR A 1 224 ? 6.791 -7.925 -22.684 1.00 97.81 224 TYR A C 1
ATOM 1763 O O . TYR A 1 224 ? 6.776 -8.370 -23.830 1.00 97.81 224 TYR A O 1
ATOM 1771 N N . VAL A 1 225 ? 7.559 -8.464 -21.733 1.00 96.94 225 VAL A N 1
ATOM 1772 C CA . VAL A 1 225 ? 8.446 -9.601 -22.004 1.00 96.94 225 VAL A CA 1
ATOM 1773 C C . VAL A 1 225 ? 7.664 -10.846 -22.386 1.00 96.94 225 VAL A C 1
ATOM 1775 O O . VAL A 1 225 ? 8.042 -11.514 -23.347 1.00 96.94 225 VAL A O 1
ATOM 1778 N N . LEU A 1 226 ? 6.573 -11.156 -21.686 1.00 97.19 226 LEU A N 1
ATOM 1779 C CA . LEU A 1 226 ? 5.721 -12.278 -22.067 1.00 97.19 226 LEU A CA 1
ATOM 1780 C C . LEU A 1 226 ? 5.107 -12.055 -23.455 1.00 97.19 226 LEU A C 1
ATOM 1782 O O . LEU A 1 226 ? 5.227 -12.921 -24.323 1.00 97.19 226 LEU A O 1
ATOM 1786 N N . ARG A 1 227 ? 4.504 -10.886 -23.691 1.00 97.38 227 ARG A N 1
ATOM 1787 C CA . ARG A 1 227 ? 3.801 -10.587 -24.943 1.00 97.38 227 ARG A CA 1
ATOM 1788 C C . ARG A 1 227 ? 4.739 -10.520 -26.148 1.00 97.38 227 ARG A C 1
ATOM 1790 O O . ARG A 1 227 ? 4.512 -11.220 -27.128 1.00 97.38 227 ARG A O 1
ATOM 1797 N N . HIS A 1 228 ? 5.768 -9.681 -26.086 1.00 96.44 228 HIS A N 1
ATOM 1798 C CA . HIS A 1 228 ? 6.610 -9.347 -27.238 1.00 96.44 228 HIS A CA 1
ATOM 1799 C C . HIS A 1 228 ? 7.867 -10.203 -27.312 1.00 96.44 228 HIS A C 1
ATOM 1801 O O . HIS A 1 228 ? 8.166 -10.756 -28.366 1.00 96.44 228 HIS A O 1
ATOM 1807 N N . ASN A 1 229 ? 8.592 -10.363 -26.202 1.00 94.75 229 ASN A N 1
ATOM 1808 C CA . ASN A 1 229 ? 9.892 -11.045 -26.235 1.00 94.75 229 ASN A CA 1
ATOM 1809 C C . ASN A 1 229 ? 9.749 -12.574 -26.256 1.00 94.75 229 ASN A C 1
ATOM 1811 O O . ASN A 1 229 ? 10.589 -13.256 -26.838 1.00 94.75 229 ASN A O 1
ATOM 1815 N N . ARG A 1 230 ? 8.692 -13.119 -25.639 1.00 95.50 230 ARG A N 1
ATOM 1816 C CA . ARG A 1 230 ? 8.379 -14.559 -25.656 1.00 95.50 230 ARG A CA 1
ATOM 1817 C C . ARG A 1 230 ? 7.270 -14.940 -26.638 1.00 95.50 230 ARG A C 1
ATOM 1819 O O . ARG A 1 230 ? 7.031 -16.128 -26.824 1.00 95.50 230 ARG A O 1
ATOM 1826 N N . GLY A 1 231 ? 6.603 -13.965 -27.259 1.00 95.25 231 GLY A N 1
ATOM 1827 C CA . GLY A 1 231 ? 5.550 -14.215 -28.247 1.00 95.25 231 GLY A CA 1
ATOM 1828 C C . GLY A 1 231 ? 4.316 -14.918 -27.677 1.00 95.25 231 GLY A C 1
ATOM 1829 O O . GLY A 1 231 ? 3.656 -15.668 -28.395 1.00 95.25 231 GLY A O 1
ATOM 1830 N N . VAL A 1 232 ? 4.009 -14.722 -26.388 1.00 96.75 232 VAL A N 1
ATOM 1831 C CA . VAL A 1 232 ? 2.813 -15.307 -25.768 1.00 96.75 232 VAL A CA 1
ATOM 1832 C C . VAL A 1 232 ? 1.570 -14.759 -26.464 1.00 96.75 232 VAL A C 1
ATOM 1834 O O . VAL A 1 232 ? 1.386 -13.545 -26.554 1.00 96.75 232 VAL A O 1
ATOM 1837 N N . SER A 1 233 ? 0.697 -15.656 -26.927 1.00 96.00 233 SER A N 1
ATOM 1838 C CA . SER A 1 233 ? -0.582 -15.317 -27.562 1.00 96.00 233 SER A CA 1
ATOM 1839 C C . SER A 1 233 ? -1.764 -15.306 -26.589 1.00 96.00 233 SER A C 1
ATOM 1841 O O . SER A 1 233 ? -2.704 -14.553 -26.826 1.00 96.00 233 SER A O 1
ATOM 1843 N N . LYS A 1 234 ? -1.690 -16.067 -25.485 1.00 96.06 234 LYS A N 1
ATOM 1844 C CA . LYS A 1 234 ? -2.708 -16.128 -24.418 1.00 96.06 234 LYS A CA 1
ATOM 1845 C C . LYS A 1 234 ? -3.044 -14.748 -23.853 1.00 96.06 234 LYS A C 1
ATOM 1847 O O . LYS A 1 234 ? -2.238 -13.816 -23.947 1.00 96.06 234 LYS A O 1
ATOM 1852 N N . ASP A 1 235 ? -4.205 -14.626 -23.221 1.00 96.06 235 ASP A N 1
ATOM 1853 C CA . ASP A 1 235 ? -4.551 -13.416 -22.476 1.00 96.06 235 ASP A CA 1
ATOM 1854 C C . ASP A 1 235 ? -3.595 -13.255 -21.294 1.00 96.06 235 ASP A C 1
ATOM 1856 O O . ASP A 1 235 ? -3.341 -14.209 -20.566 1.00 96.06 235 ASP A O 1
ATOM 1860 N N . ILE A 1 236 ? -3.034 -12.061 -21.108 1.00 98.38 236 ILE A N 1
ATOM 1861 C CA . ILE A 1 236 ? -2.131 -11.763 -19.991 1.00 98.38 236 ILE A CA 1
ATOM 1862 C C . ILE A 1 236 ? -2.833 -10.729 -19.122 1.00 98.38 236 ILE A C 1
ATOM 1864 O O . ILE A 1 236 ? -3.176 -9.657 -19.621 1.00 98.38 236 ILE A O 1
ATOM 1868 N N . ILE A 1 237 ? -3.035 -11.053 -17.846 1.00 98.38 237 ILE A N 1
ATOM 1869 C CA . ILE A 1 237 ? -3.797 -10.252 -16.889 1.00 98.38 237 ILE A CA 1
ATOM 1870 C C . ILE A 1 237 ? -2.864 -9.819 -15.749 1.00 98.38 237 ILE A C 1
ATOM 1872 O O . ILE A 1 237 ? -2.718 -10.540 -14.756 1.00 98.38 237 ILE A O 1
ATOM 1876 N N . PRO A 1 238 ? -2.194 -8.661 -15.880 1.00 98.50 238 PRO A N 1
ATOM 1877 C CA . PRO A 1 238 ? -1.438 -8.074 -14.784 1.00 98.50 238 PRO A CA 1
ATOM 1878 C C . PRO A 1 238 ? -2.353 -7.757 -13.604 1.00 98.50 238 PRO A C 1
ATOM 1880 O O . PRO A 1 238 ? -3.429 -7.186 -13.784 1.00 98.50 238 PRO A O 1
ATOM 1883 N N . THR A 1 239 ? -1.944 -8.149 -12.404 1.00 98.25 239 THR A N 1
ATOM 1884 C CA . THR A 1 239 ? -2.797 -8.097 -11.218 1.00 98.25 239 THR A CA 1
ATOM 1885 C C . THR A 1 239 ? -1.983 -7.759 -9.980 1.00 98.25 239 THR A C 1
ATOM 1887 O O . THR A 1 239 ? -0.934 -8.350 -9.746 1.00 98.25 239 THR A O 1
ATOM 1890 N N . PHE A 1 240 ? -2.506 -6.856 -9.153 1.00 97.50 240 PHE A N 1
ATOM 1891 C CA . PHE A 1 240 ? -2.038 -6.692 -7.781 1.00 97.50 240 PHE A CA 1
ATOM 1892 C C . PHE A 1 240 ? -2.801 -7.615 -6.835 1.00 97.50 240 PHE A C 1
ATOM 1894 O O . PHE A 1 240 ? -4.031 -7.640 -6.879 1.00 97.50 240 PHE A O 1
ATOM 1901 N N . LEU A 1 241 ? -2.089 -8.312 -5.950 1.00 96.75 241 LEU A N 1
ATOM 1902 C CA . LEU A 1 241 ? -2.649 -8.920 -4.745 1.00 96.75 241 LEU A CA 1
ATOM 1903 C C . LEU A 1 241 ? -2.406 -7.982 -3.564 1.00 96.75 241 LEU A C 1
ATOM 1905 O O . LEU A 1 241 ? -1.326 -7.981 -2.982 1.00 96.75 241 LEU A O 1
ATOM 1909 N N . VAL A 1 242 ? -3.405 -7.179 -3.209 1.00 93.19 242 VAL A N 1
ATOM 1910 C CA . VAL A 1 242 ? -3.326 -6.278 -2.057 1.00 93.19 242 VAL A CA 1
ATOM 1911 C C . VAL A 1 242 ? -3.871 -6.985 -0.822 1.00 93.19 242 VAL A C 1
ATOM 1913 O O . VAL A 1 242 ? -5.033 -7.389 -0.803 1.00 93.19 242 VAL A O 1
ATOM 1916 N N . ILE A 1 243 ? -3.056 -7.106 0.221 1.00 88.12 243 ILE A N 1
ATOM 1917 C CA . ILE A 1 243 ? -3.483 -7.568 1.542 1.00 88.12 243 ILE A CA 1
ATOM 1918 C C . ILE A 1 243 ? -3.773 -6.330 2.393 1.00 88.12 243 ILE A C 1
ATOM 1920 O O . ILE A 1 243 ? -3.017 -5.365 2.370 1.00 88.12 243 ILE A O 1
ATOM 1924 N N . LEU A 1 244 ? -4.897 -6.306 3.103 1.00 82.00 244 LEU A N 1
ATOM 1925 C CA . LEU A 1 244 ? -5.238 -5.209 4.010 1.00 82.00 244 LEU A CA 1
ATOM 1926 C C . LEU A 1 244 ? -5.942 -5.771 5.244 1.00 82.00 244 LEU A C 1
ATOM 1928 O O . LEU A 1 244 ? -7.141 -6.062 5.209 1.00 82.00 244 LEU A O 1
ATOM 1932 N N . GLY A 1 245 ? -5.182 -5.930 6.330 1.00 80.06 245 GLY A N 1
ATOM 1933 C CA . GLY A 1 245 ? -5.616 -6.723 7.481 1.00 80.06 245 GLY A CA 1
ATOM 1934 C C . GLY A 1 245 ? -5.823 -8.180 7.060 1.00 80.06 245 GLY A C 1
ATOM 1935 O O . GLY A 1 245 ? -4.951 -8.772 6.436 1.00 80.06 245 GLY A O 1
ATOM 1936 N N . THR A 1 246 ? -7.005 -8.730 7.331 1.00 79.75 246 THR A N 1
ATOM 1937 C CA . THR A 1 246 ? -7.385 -10.120 7.007 1.00 79.75 246 THR A CA 1
ATOM 1938 C C . THR A 1 246 ? -7.978 -10.307 5.604 1.00 79.75 246 THR A C 1
ATOM 1940 O O . THR A 1 246 ? -8.434 -11.398 5.255 1.00 79.75 246 THR A O 1
ATOM 1943 N N . LYS A 1 247 ? -8.019 -9.244 4.790 1.00 86.75 247 LYS A N 1
ATOM 1944 C CA . LYS A 1 247 ? -8.681 -9.236 3.477 1.00 86.75 247 LYS A CA 1
ATOM 1945 C C . LYS A 1 247 ? -7.673 -9.227 2.337 1.00 86.75 247 LYS A C 1
ATOM 1947 O O . LYS A 1 247 ? -6.672 -8.514 2.394 1.00 86.75 247 LYS A O 1
ATOM 1952 N N . TYR A 1 248 ? -8.005 -9.956 1.278 1.00 92.81 248 TYR A N 1
ATOM 1953 C CA . TYR A 1 248 ? -7.221 -10.081 0.053 1.00 92.81 248 TYR A CA 1
ATOM 1954 C C . TYR A 1 248 ? -7.983 -9.452 -1.109 1.00 92.81 248 TYR A C 1
ATOM 1956 O O . TYR A 1 248 ? -9.139 -9.797 -1.348 1.00 92.81 248 TYR A O 1
ATOM 1964 N N . TYR A 1 249 ? -7.341 -8.557 -1.851 1.00 94.38 249 TYR A N 1
ATOM 1965 C CA . TYR A 1 249 ? -7.920 -7.883 -3.007 1.00 94.38 249 TYR A CA 1
ATOM 1966 C C . TYR A 1 249 ? -7.077 -8.165 -4.246 1.00 94.38 249 TYR A C 1
ATOM 1968 O O . TYR A 1 249 ? -5.910 -7.793 -4.308 1.00 94.38 249 TYR A O 1
ATOM 1976 N N . PHE A 1 250 ? -7.682 -8.770 -5.263 1.00 97.38 250 PHE A N 1
ATOM 1977 C CA . PHE A 1 250 ? -7.090 -8.887 -6.592 1.00 97.38 250 PHE A CA 1
ATOM 1978 C C . PHE A 1 250 ? -7.519 -7.689 -7.415 1.00 97.38 250 PHE A C 1
ATOM 1980 O O . PHE A 1 250 ? -8.681 -7.618 -7.807 1.00 97.38 250 PHE A O 1
ATOM 1987 N N . VAL A 1 251 ? -6.611 -6.761 -7.693 1.00 97.50 251 VAL A N 1
ATOM 1988 C CA . VAL A 1 251 ? -6.873 -5.596 -8.546 1.00 97.50 251 VAL A CA 1
ATOM 1989 C C . VAL A 1 251 ? -6.313 -5.886 -9.931 1.00 97.50 251 VAL A C 1
ATOM 1991 O O . VAL A 1 251 ? -5.104 -6.014 -10.102 1.00 97.50 251 VAL A O 1
ATOM 1994 N N . LYS A 1 252 ? -7.197 -6.044 -10.917 1.00 98.00 252 LYS A N 1
ATOM 1995 C CA . LYS A 1 252 ? -6.860 -6.556 -12.251 1.00 98.00 252 LYS A CA 1
ATOM 1996 C C . LYS A 1 252 ? -6.695 -5.418 -13.242 1.00 98.00 252 LYS A C 1
ATOM 1998 O O . LYS A 1 252 ? -7.519 -4.499 -13.275 1.00 98.00 252 LYS A O 1
ATOM 2003 N N . TYR A 1 253 ? -5.706 -5.543 -14.115 1.00 98.25 253 TYR A N 1
ATOM 2004 C CA . TYR A 1 253 ? -5.373 -4.552 -15.128 1.00 98.25 253 TYR A CA 1
ATOM 2005 C C . TYR A 1 253 ? -5.324 -5.162 -16.532 1.00 98.25 253 TYR A C 1
ATOM 2007 O O . TYR A 1 253 ? -5.191 -6.373 -16.707 1.00 98.25 253 TYR A O 1
ATOM 2015 N N . ASN A 1 254 ? -5.416 -4.303 -17.543 1.00 97.44 254 ASN A N 1
ATOM 2016 C CA . ASN A 1 254 ? -4.988 -4.584 -18.908 1.00 97.44 254 ASN A CA 1
ATOM 2017 C C . ASN A 1 254 ? -4.042 -3.476 -19.392 1.00 97.44 254 ASN A C 1
ATOM 2019 O O . ASN A 1 254 ? -3.960 -2.412 -18.778 1.00 97.44 254 ASN A O 1
ATOM 2023 N N . PHE A 1 255 ? -3.367 -3.727 -20.512 1.00 97.75 255 PHE A N 1
ATOM 2024 C CA . PHE A 1 255 ? -2.759 -2.684 -21.333 1.00 97.75 255 PHE A CA 1
ATOM 2025 C C . PHE A 1 255 ? -3.562 -2.590 -22.626 1.00 97.75 255 PHE A C 1
ATOM 2027 O O . PHE A 1 255 ? -3.591 -3.548 -23.401 1.00 97.75 255 PHE A O 1
ATOM 2034 N N . SER A 1 256 ? -4.239 -1.460 -22.833 1.00 95.88 256 SER A N 1
ATOM 2035 C CA . SER A 1 256 ? -5.061 -1.233 -24.032 1.00 95.88 256 SER A CA 1
ATOM 2036 C C . SER A 1 256 ? -4.225 -1.141 -25.315 1.00 95.88 256 SER A C 1
ATOM 2038 O O . SER A 1 256 ? -4.715 -1.477 -26.391 1.00 95.88 256 SER A O 1
ATOM 2040 N N . ASP A 1 257 ? -2.949 -0.769 -25.191 1.00 96.00 257 ASP A N 1
ATOM 2041 C CA . ASP A 1 257 ? -1.935 -0.864 -26.239 1.00 96.00 257 ASP A CA 1
ATOM 2042 C C . ASP A 1 257 ? -0.692 -1.592 -25.681 1.00 96.00 257 ASP A C 1
ATOM 2044 O O . ASP A 1 257 ? 0.028 -1.034 -24.845 1.00 96.00 257 ASP A O 1
ATOM 2048 N N . PRO A 1 258 ? -0.390 -2.821 -26.148 1.00 95.56 258 PRO A N 1
ATOM 2049 C CA . PRO A 1 258 ? 0.756 -3.594 -25.673 1.00 95.56 258 PRO A CA 1
ATOM 2050 C C . PRO A 1 258 ? 2.124 -2.925 -25.876 1.00 95.56 258 PRO A C 1
ATOM 2052 O O . PRO A 1 258 ? 3.102 -3.365 -25.270 1.00 95.56 258 PRO A O 1
ATOM 2055 N N . GLY A 1 259 ? 2.228 -1.928 -26.760 1.00 96.00 259 GLY A N 1
ATOM 2056 C CA . GLY A 1 259 ? 3.441 -1.147 -27.014 1.00 96.00 259 GLY A CA 1
ATOM 2057 C C . GLY A 1 259 ? 3.523 0.155 -26.215 1.00 96.00 259 GLY A C 1
ATOM 2058 O O . GLY A 1 259 ? 4.537 0.850 -26.306 1.00 96.00 259 GLY A O 1
ATOM 2059 N N . ASN A 1 260 ? 2.499 0.486 -25.422 1.00 95.88 260 ASN A N 1
ATOM 2060 C CA . ASN A 1 260 ? 2.436 1.723 -24.655 1.00 95.88 260 ASN A CA 1
ATOM 2061 C C . ASN A 1 260 ? 2.341 1.448 -23.150 1.00 95.88 260 ASN A C 1
ATOM 2063 O O . ASN A 1 260 ? 1.332 0.961 -22.639 1.00 95.88 260 ASN A O 1
ATOM 2067 N N . TYR A 1 261 ? 3.386 1.855 -22.436 1.00 95.19 261 TYR A N 1
ATOM 2068 C CA . TYR A 1 261 ? 3.524 1.765 -20.985 1.00 95.19 261 TYR A CA 1
ATOM 2069 C C . TYR A 1 261 ? 2.374 2.456 -20.240 1.00 95.19 261 TYR A C 1
ATOM 2071 O O . TYR A 1 261 ? 1.882 1.946 -19.240 1.00 95.19 261 TYR A O 1
ATOM 2079 N N . SER A 1 262 ? 1.910 3.608 -20.731 1.00 93.44 262 SER A N 1
ATOM 2080 C CA . SER A 1 262 ? 0.865 4.406 -20.074 1.00 93.44 262 SER A CA 1
ATOM 2081 C C . SER A 1 262 ? -0.555 3.991 -20.470 1.00 93.44 262 SER A C 1
ATOM 2083 O O . SER A 1 262 ? -1.509 4.669 -20.101 1.00 93.44 262 SER A O 1
ATOM 2085 N N . SER A 1 263 ? -0.711 2.891 -21.213 1.00 95.62 263 SER A N 1
ATOM 2086 C CA . SER A 1 263 ? -2.017 2.361 -21.624 1.00 95.62 263 SER A CA 1
ATOM 2087 C C . SER A 1 263 ? -2.677 1.458 -20.573 1.00 95.62 263 SER A C 1
ATOM 2089 O O . SER A 1 263 ? -3.725 0.866 -20.853 1.00 95.62 263 SER A O 1
ATOM 2091 N N . ILE A 1 264 ? -2.056 1.344 -19.389 1.00 96.56 264 ILE A N 1
ATOM 2092 C CA . ILE A 1 264 ? -2.547 0.547 -18.265 1.00 96.56 264 ILE A CA 1
ATOM 2093 C C . ILE A 1 264 ? -3.922 1.029 -17.808 1.00 96.56 264 ILE A C 1
ATOM 2095 O O . ILE A 1 264 ? -4.141 2.220 -17.585 1.00 96.56 264 ILE A O 1
ATOM 2099 N N . GLN A 1 265 ? -4.856 0.097 -17.649 1.00 95.94 265 GLN A N 1
ATOM 2100 C CA . GLN A 1 265 ? -6.212 0.385 -17.194 1.00 95.94 265 GLN A CA 1
ATOM 2101 C C . GLN A 1 265 ? -6.681 -0.698 -16.235 1.00 95.94 265 GLN A C 1
ATOM 2103 O O . GLN A 1 265 ? -6.506 -1.889 -16.492 1.00 95.94 265 GLN A O 1
ATOM 2108 N N . ARG A 1 266 ? -7.308 -0.294 -15.127 1.00 96.44 266 ARG A N 1
ATOM 2109 C CA . ARG A 1 266 ? -7.969 -1.233 -14.220 1.00 96.44 266 ARG A CA 1
ATOM 2110 C C . ARG A 1 266 ? -9.224 -1.783 -14.896 1.00 96.44 266 ARG A C 1
ATOM 2112 O O . ARG A 1 266 ? -10.086 -1.016 -15.314 1.00 96.44 266 ARG A O 1
ATOM 2119 N N . ILE A 1 267 ? -9.347 -3.105 -14.944 1.00 96.94 267 ILE A N 1
ATOM 2120 C CA . ILE A 1 267 ? -10.474 -3.809 -15.580 1.00 96.94 267 ILE A CA 1
ATOM 2121 C C . ILE A 1 267 ? -11.419 -4.476 -14.579 1.00 96.94 267 ILE A C 1
ATOM 2123 O O . ILE A 1 267 ? -12.505 -4.908 -14.952 1.00 96.94 267 ILE A O 1
ATOM 2127 N N . GLY A 1 268 ? -11.035 -4.568 -13.305 1.00 96.00 268 GLY A N 1
ATOM 2128 C CA . GLY A 1 268 ? -11.908 -5.100 -12.264 1.00 96.00 268 GLY A CA 1
ATOM 2129 C C . GLY A 1 268 ? -11.169 -5.436 -10.980 1.00 96.00 268 GLY A C 1
ATOM 2130 O O . GLY A 1 268 ? -9.967 -5.206 -10.856 1.00 96.00 268 GLY A O 1
ATOM 2131 N N . GLN A 1 269 ? -11.904 -6.002 -10.027 1.00 96.31 269 GLN A N 1
ATOM 2132 C CA . GLN A 1 269 ? -11.323 -6.548 -8.809 1.00 96.31 269 GLN A CA 1
ATOM 2133 C C . GLN A 1 269 ? -12.106 -7.754 -8.282 1.00 96.31 269 GLN A C 1
ATOM 2135 O O . GLN A 1 269 ? -13.241 -7.990 -8.699 1.00 96.31 269 GLN A O 1
ATOM 2140 N N . ALA A 1 270 ? -11.505 -8.489 -7.355 1.00 96.94 270 ALA A N 1
ATOM 2141 C CA . ALA A 1 270 ? -12.174 -9.466 -6.504 1.00 96.94 270 ALA A CA 1
ATOM 2142 C C . ALA A 1 270 ? -11.636 -9.325 -5.075 1.00 96.94 270 ALA A C 1
ATOM 2144 O O . ALA A 1 270 ? -10.456 -9.028 -4.905 1.00 96.94 270 ALA A O 1
ATOM 2145 N N . ALA A 1 271 ? -12.488 -9.521 -4.072 1.00 94.50 271 ALA A N 1
ATOM 2146 C CA . ALA A 1 271 ? -12.128 -9.399 -2.665 1.00 94.50 271 ALA A CA 1
ATOM 2147 C C . ALA A 1 271 ? -12.461 -10.701 -1.936 1.00 94.50 271 ALA A C 1
ATOM 2149 O O . ALA A 1 271 ? -13.510 -11.285 -2.202 1.00 94.50 271 ALA A O 1
ATOM 2150 N N . PHE A 1 272 ? -11.595 -11.137 -1.025 1.00 93.69 272 PHE A N 1
ATOM 2151 C CA . PHE A 1 272 ? -11.724 -12.396 -0.294 1.00 93.69 272 PHE A CA 1
ATOM 2152 C C . PHE A 1 272 ? -11.319 -12.249 1.171 1.00 93.69 272 PHE A C 1
ATOM 2154 O O . PHE A 1 272 ? -10.545 -11.358 1.530 1.00 93.69 272 PHE A O 1
ATOM 2161 N N . TYR A 1 273 ? -11.825 -13.153 2.004 1.00 89.00 273 TYR A N 1
ATOM 2162 C CA . TYR A 1 273 ? -11.394 -13.351 3.388 1.00 89.00 273 TYR A CA 1
ATOM 2163 C C . TYR A 1 273 ? -11.500 -14.834 3.758 1.00 89.00 273 TYR A C 1
ATOM 2165 O O . TYR A 1 273 ? -12.278 -15.572 3.150 1.00 89.00 273 TYR A O 1
ATOM 2173 N N . PHE A 1 274 ? -10.741 -15.270 4.761 1.00 86.69 274 PHE A N 1
ATOM 2174 C CA . PHE A 1 274 ? -10.833 -16.637 5.271 1.00 86.69 274 PHE A CA 1
ATOM 2175 C C . PHE A 1 274 ? -11.916 -16.771 6.343 1.00 86.69 274 PHE A C 1
ATOM 2177 O O . PHE A 1 274 ? -11.980 -15.977 7.286 1.00 86.69 274 PHE A O 1
ATOM 2184 N N . LYS A 1 275 ? -12.748 -17.810 6.216 1.00 70.25 275 LYS A N 1
ATOM 2185 C CA . LYS A 1 275 ? -13.698 -18.220 7.254 1.00 70.25 275 LYS A CA 1
ATOM 2186 C C . LYS A 1 275 ? -12.914 -18.586 8.520 1.00 70.25 275 LYS A C 1
ATOM 2188 O O . LYS A 1 275 ? -12.092 -19.496 8.466 1.00 70.25 275 LYS A O 1
ATOM 2193 N N . ASN A 1 276 ? -13.181 -17.904 9.634 1.00 64.25 276 ASN A N 1
ATOM 2194 C CA . ASN A 1 276 ? -12.489 -18.065 10.926 1.00 64.25 276 ASN A CA 1
ATOM 2195 C C . ASN A 1 276 ? -11.037 -17.556 10.971 1.00 64.25 276 ASN A C 1
ATOM 2197 O O . ASN A 1 276 ? -10.251 -18.041 11.773 1.00 64.25 276 ASN A O 1
ATOM 2201 N N . ASN A 1 277 ? -10.673 -16.555 10.161 1.00 65.81 277 ASN A N 1
ATOM 2202 C CA . ASN A 1 277 ? -9.355 -15.903 10.281 1.00 65.81 277 ASN A CA 1
ATOM 2203 C C . ASN A 1 277 ? -9.168 -15.111 11.588 1.00 65.81 277 ASN A C 1
ATOM 2205 O O . ASN A 1 277 ? -8.131 -14.480 11.785 1.00 65.81 277 ASN A O 1
ATOM 2209 N N . THR A 1 278 ? -10.208 -15.060 12.418 1.00 69.62 278 THR A N 1
ATOM 2210 C CA . THR A 1 278 ? -10.112 -14.662 13.811 1.00 69.62 278 THR A CA 1
ATOM 2211 C C . THR A 1 278 ? -10.950 -15.598 14.668 1.00 69.62 278 THR A C 1
ATOM 2213 O O . THR A 1 278 ? -12.018 -16.051 14.242 1.00 69.62 278 THR A O 1
ATOM 2216 N N . HIS A 1 279 ? -10.473 -15.857 15.880 1.00 77.12 279 HIS A N 1
ATOM 2217 C CA . HIS A 1 279 ? -11.237 -16.540 16.922 1.00 77.12 279 HIS A CA 1
ATOM 2218 C C . HIS A 1 279 ? -11.928 -15.551 17.872 1.00 77.12 279 HIS A C 1
ATOM 2220 O O . HIS A 1 279 ? -12.558 -15.984 18.831 1.00 77.12 279 HIS A O 1
ATOM 2226 N N . ILE A 1 280 ? -11.817 -14.241 17.612 1.00 84.94 280 ILE A N 1
ATOM 2227 C CA . ILE A 1 280 ? -12.388 -13.183 18.444 1.00 84.94 280 ILE A CA 1
ATOM 2228 C C . ILE A 1 280 ? -13.893 -13.075 18.195 1.00 84.94 280 ILE A C 1
ATOM 2230 O O . ILE A 1 280 ? -14.349 -12.814 17.079 1.00 84.94 280 ILE A O 1
ATOM 2234 N N . THR A 1 281 ? -14.657 -13.212 19.269 1.00 87.38 281 THR A N 1
ATOM 2235 C CA . THR A 1 281 ? -16.117 -13.099 19.309 1.00 87.38 281 THR A CA 1
ATOM 2236 C C . THR A 1 281 ? -16.556 -11.774 19.936 1.00 87.38 281 THR A C 1
ATOM 2238 O O . THR A 1 281 ? -15.749 -11.032 20.502 1.00 87.38 281 THR A O 1
ATOM 2241 N N . LEU A 1 282 ? -17.846 -11.432 19.827 1.00 87.62 282 LEU A N 1
ATOM 2242 C CA . LEU A 1 282 ? -18.369 -10.244 20.512 1.00 87.62 282 LEU A CA 1
ATOM 2243 C C . LEU A 1 282 ? -18.317 -10.437 22.030 1.00 87.62 282 LEU A C 1
ATOM 2245 O O . LEU A 1 282 ? -18.027 -9.487 22.753 1.00 87.62 282 LEU A O 1
ATOM 2249 N N . GLU A 1 283 ? -18.540 -11.662 22.496 1.00 88.88 283 GLU A N 1
ATOM 2250 C CA . GLU A 1 283 ? -18.427 -12.073 23.889 1.00 88.88 283 GLU A CA 1
ATOM 2251 C C . GLU A 1 283 ? -17.027 -11.787 24.442 1.00 88.88 283 GLU A C 1
ATOM 2253 O O . GLU A 1 283 ? -16.921 -11.157 25.495 1.00 88.88 283 GLU A O 1
ATOM 2258 N N . ASP A 1 284 ? -15.967 -12.124 23.697 1.00 92.12 284 ASP A N 1
ATOM 2259 C CA . ASP A 1 284 ? -14.587 -11.798 24.087 1.00 92.12 284 ASP A CA 1
ATOM 2260 C C . ASP A 1 284 ? -14.388 -10.281 24.232 1.00 92.12 284 ASP A C 1
ATOM 2262 O O . ASP A 1 284 ? -13.767 -9.811 25.186 1.00 92.12 284 ASP A O 1
ATOM 2266 N N . ILE A 1 285 ? -14.951 -9.481 23.317 1.00 92.94 285 ILE A N 1
ATOM 2267 C CA . ILE A 1 285 ? -14.871 -8.014 23.392 1.00 92.94 285 ILE A CA 1
ATOM 2268 C C . ILE A 1 285 ? -15.572 -7.485 24.650 1.00 92.94 285 ILE A C 1
ATOM 2270 O O . ILE A 1 285 ? -15.045 -6.576 25.304 1.00 92.94 285 ILE A O 1
ATOM 2274 N N . TYR A 1 286 ? -16.743 -8.026 25.000 1.00 91.44 286 TYR A N 1
ATOM 2275 C CA . TYR A 1 286 ? -17.455 -7.651 26.223 1.00 91.44 286 TYR A CA 1
ATOM 2276 C C . TYR A 1 286 ? -16.675 -8.064 27.477 1.00 91.44 286 TYR A C 1
ATOM 2278 O O . TYR A 1 286 ? -16.514 -7.240 28.378 1.00 91.44 286 TYR A O 1
ATOM 2286 N N . GLU A 1 287 ? -16.090 -9.263 27.504 1.00 93.31 287 GLU A N 1
ATOM 2287 C CA . GLU A 1 287 ? -15.214 -9.705 28.593 1.00 93.31 287 GLU A CA 1
ATOM 2288 C C . GLU A 1 287 ? -13.984 -8.790 28.733 1.00 93.31 287 GLU A C 1
ATOM 2290 O O . GLU A 1 287 ? -13.619 -8.361 29.834 1.00 93.31 287 GLU A O 1
ATOM 2295 N N . TRP A 1 288 ? -13.338 -8.414 27.628 1.00 95.12 288 TRP A N 1
ATOM 2296 C CA . TRP A 1 288 ? -12.215 -7.476 27.674 1.00 95.12 288 TRP A CA 1
ATOM 2297 C C . TRP A 1 288 ? -12.641 -6.099 28.162 1.00 95.12 288 TRP A C 1
ATOM 2299 O O . TRP A 1 288 ? -11.879 -5.443 28.870 1.00 95.12 288 TRP A O 1
ATOM 2309 N N . MET A 1 289 ? -13.845 -5.643 27.824 1.00 93.81 289 MET A N 1
ATOM 2310 C CA . MET A 1 289 ? -14.357 -4.368 28.314 1.00 93.81 289 MET A CA 1
ATOM 2311 C C . MET A 1 289 ? -14.543 -4.372 29.835 1.00 93.81 289 MET A C 1
ATOM 2313 O O . MET A 1 289 ? -14.450 -3.304 30.435 1.00 93.81 289 MET A O 1
ATOM 2317 N N . GLU A 1 290 ? -14.764 -5.515 30.477 1.00 91.06 290 GLU A N 1
ATOM 2318 C CA . GLU A 1 290 ? -14.810 -5.614 31.941 1.00 91.06 290 GLU A CA 1
ATOM 2319 C C . GLU A 1 290 ? -13.404 -5.628 32.561 1.00 91.06 290 GLU A C 1
ATOM 2321 O O . GLU A 1 290 ? -13.175 -5.001 33.595 1.00 91.06 290 GLU A O 1
ATOM 2326 N N . ASN A 1 291 ? -12.444 -6.272 31.892 1.00 93.31 291 ASN A N 1
ATOM 2327 C CA . ASN A 1 291 ? -11.117 -6.554 32.448 1.00 93.31 291 ASN A CA 1
ATOM 2328 C C . ASN A 1 291 ? -10.023 -5.530 32.091 1.00 93.31 291 ASN A C 1
ATOM 2330 O O . ASN A 1 291 ? -9.016 -5.422 32.790 1.00 93.31 291 ASN A O 1
ATOM 2334 N N . VAL A 1 292 ? -10.174 -4.776 31.000 1.00 94.62 292 VAL A N 1
ATOM 2335 C CA . VAL A 1 292 ? -9.198 -3.761 30.577 1.00 94.62 292 VAL A CA 1
ATOM 2336 C C . VAL A 1 292 ? -9.276 -2.547 31.499 1.00 94.62 292 VAL A C 1
ATOM 2338 O O . VAL A 1 292 ? -10.328 -1.925 31.641 1.00 94.62 292 VAL A O 1
ATOM 2341 N N . GLU A 1 293 ? -8.156 -2.142 32.089 1.00 93.56 293 GLU A N 1
ATOM 2342 C CA . GLU A 1 293 ? -8.112 -0.951 32.939 1.00 93.56 293 GLU A CA 1
ATOM 2343 C C . GLU A 1 293 ? -8.365 0.328 32.111 1.00 93.56 293 GLU A C 1
ATOM 2345 O O . GLU A 1 293 ? -7.679 0.556 31.109 1.00 93.56 293 GLU A O 1
ATOM 2350 N N . PRO A 1 294 ? -9.362 1.163 32.471 1.00 93.31 294 PRO A N 1
ATOM 2351 C CA . PRO A 1 294 ? -9.570 2.436 31.798 1.00 93.31 294 PRO A CA 1
ATOM 2352 C C . PRO A 1 294 ? -8.451 3.426 32.125 1.00 93.31 294 PRO A C 1
ATOM 2354 O O . PRO A 1 294 ? -8.110 3.629 33.290 1.00 93.31 294 PRO A O 1
ATOM 2357 N N . ILE A 1 295 ? -7.946 4.111 31.103 1.00 93.81 295 ILE A N 1
ATOM 2358 C CA . ILE A 1 295 ? -6.919 5.144 31.247 1.00 93.81 295 ILE A CA 1
ATOM 2359 C C . ILE A 1 295 ? -7.541 6.549 31.192 1.00 93.81 295 ILE A C 1
ATOM 2361 O O . ILE A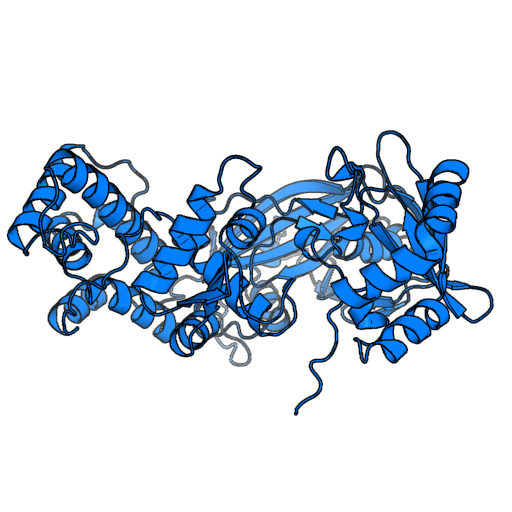 1 295 ? -8.620 6.736 30.618 1.00 93.81 295 ILE A O 1
ATOM 2365 N N . PRO A 1 296 ? -6.890 7.570 31.777 1.00 91.00 296 PRO A N 1
ATOM 2366 C CA . PRO A 1 296 ? -7.266 8.956 31.540 1.00 91.00 296 PRO A CA 1
ATOM 2367 C C . PRO A 1 296 ? -7.157 9.312 30.057 1.00 91.00 296 PRO A C 1
ATOM 2369 O O . PRO A 1 296 ? -6.224 8.891 29.374 1.00 91.00 296 PRO A O 1
ATOM 2372 N N . GLU A 1 297 ? -8.080 10.139 29.573 1.00 91.81 297 GLU A N 1
ATOM 2373 C CA . GLU A 1 297 ? -8.009 10.630 28.201 1.00 91.81 297 GLU A CA 1
ATOM 2374 C C . GLU A 1 297 ? -6.734 11.463 27.990 1.00 91.81 297 GLU A C 1
ATOM 2376 O O . GLU A 1 297 ? -6.450 12.358 28.797 1.00 91.81 297 GLU A O 1
ATOM 2381 N N . PRO A 1 298 ? -5.956 11.196 26.924 1.00 91.06 298 PRO A N 1
ATOM 2382 C CA . PRO A 1 298 ? -4.727 11.924 26.672 1.00 91.06 298 PRO A CA 1
ATOM 2383 C C . PRO A 1 298 ? -5.036 13.376 26.314 1.00 91.06 298 PRO A C 1
ATOM 2385 O O . PRO A 1 298 ? -6.107 13.711 25.800 1.00 91.06 298 PRO A O 1
ATOM 2388 N N . ASP A 1 299 ? -4.054 14.254 26.508 1.00 89.31 299 ASP A N 1
ATOM 2389 C CA . ASP A 1 299 ? -4.166 15.672 26.161 1.00 89.31 299 ASP A CA 1
ATOM 2390 C C . ASP A 1 299 ? -4.013 15.937 24.650 1.00 89.31 299 ASP A C 1
ATOM 2392 O O . ASP A 1 299 ? -3.325 16.850 24.200 1.00 89.31 299 ASP A O 1
ATOM 2396 N N . ILE A 1 300 ? -4.685 15.109 23.855 1.00 86.88 300 ILE A N 1
ATOM 2397 C CA . ILE A 1 300 ? -4.707 15.101 22.397 1.00 86.88 300 ILE A CA 1
ATOM 2398 C C . ILE A 1 300 ? -6.158 15.353 21.971 1.00 86.88 300 ILE A C 1
ATOM 2400 O O . ILE A 1 300 ? -7.084 14.795 22.567 1.00 86.88 300 ILE A O 1
ATOM 2404 N N . PRO A 1 301 ? -6.423 16.212 20.967 1.00 82.38 301 PRO A N 1
ATOM 2405 C CA . PRO A 1 301 ? -7.780 16.403 20.480 1.00 82.38 301 PRO A CA 1
ATOM 2406 C C . PRO A 1 301 ? -8.385 15.066 20.052 1.00 82.38 301 PRO A C 1
ATOM 2408 O O . PRO A 1 301 ? -7.797 14.368 19.230 1.00 82.38 301 PRO A O 1
ATOM 2411 N N . PHE A 1 302 ? -9.582 14.751 20.561 1.00 82.44 302 PHE A N 1
ATOM 2412 C CA . PHE A 1 302 ? -10.263 13.502 20.220 1.00 82.44 302 PHE A CA 1
ATOM 2413 C C . PHE A 1 302 ? -10.285 13.299 18.689 1.00 82.44 302 PHE A C 1
ATOM 2415 O O . PHE A 1 302 ? -10.631 14.254 17.965 1.00 82.44 302 PHE A O 1
ATOM 2422 N N . PRO A 1 303 ? -9.928 12.113 18.173 1.00 81.00 303 PRO A N 1
ATOM 2423 C CA . PRO A 1 303 ? -9.830 11.879 16.735 1.00 81.00 303 PRO A CA 1
ATOM 2424 C C . PRO A 1 303 ? -11.198 11.985 16.031 1.00 81.00 303 PRO A C 1
ATOM 2426 O O . PRO A 1 303 ? -12.256 11.825 16.638 1.00 81.00 303 PRO A O 1
ATOM 2429 N N . GLN A 1 304 ? -11.200 12.354 14.744 1.00 81.69 304 GLN A N 1
ATOM 2430 C CA . GLN A 1 304 ? -12.404 12.363 13.875 1.00 81.69 304 GLN A CA 1
ATOM 2431 C C . GLN A 1 304 ? -12.330 11.292 12.784 1.00 81.69 304 GLN A C 1
ATOM 2433 O O . GLN A 1 304 ? -13.053 11.376 11.799 1.00 81.69 304 GLN A O 1
ATOM 2438 N N . ALA A 1 305 ? -11.434 10.325 12.953 1.00 83.44 305 ALA A N 1
ATOM 2439 C CA . ALA A 1 305 ? -11.289 9.190 12.062 1.00 83.44 305 ALA A CA 1
ATOM 2440 C C . ALA A 1 305 ? -12.475 8.223 12.199 1.00 83.44 305 ALA A C 1
ATOM 2442 O O . ALA A 1 305 ? -13.117 8.159 13.251 1.00 83.44 305 ALA A O 1
ATOM 2443 N N . ASP A 1 306 ? -12.752 7.483 11.130 1.00 85.81 306 ASP A N 1
ATOM 2444 C CA . ASP A 1 306 ? -13.936 6.632 11.000 1.00 85.81 306 ASP A CA 1
ATOM 2445 C C . ASP A 1 306 ? -13.694 5.310 10.249 1.00 85.81 306 ASP A C 1
ATOM 2447 O O . ASP A 1 306 ? -14.610 4.491 10.182 1.00 85.81 306 ASP A O 1
ATOM 2451 N N . SER A 1 307 ? -12.484 5.071 9.729 1.00 85.62 307 SER A N 1
ATOM 2452 C CA . SER A 1 307 ? -12.141 3.882 8.944 1.00 85.62 307 SER A CA 1
ATOM 2453 C C . SER A 1 307 ? -10.979 3.097 9.552 1.00 85.62 307 SER A C 1
ATOM 2455 O O . SER A 1 307 ? -9.855 3.588 9.664 1.00 85.62 307 SER A O 1
ATOM 2457 N N . TYR A 1 308 ? -11.234 1.824 9.853 1.00 86.19 308 TYR A N 1
ATOM 2458 C CA . TYR A 1 308 ? -10.211 0.842 10.203 1.00 86.19 308 TYR A CA 1
ATOM 2459 C C . TYR A 1 308 ? -9.152 0.718 9.099 1.00 86.19 308 TYR A C 1
ATOM 2461 O O . TYR A 1 308 ? -7.960 0.768 9.373 1.00 86.19 308 TYR A O 1
ATOM 2469 N N . GLN A 1 309 ? -9.563 0.658 7.830 1.00 82.38 309 GLN A N 1
ATOM 2470 C CA . GLN A 1 309 ? -8.641 0.534 6.698 1.00 82.38 309 GLN A CA 1
ATOM 2471 C C . GLN A 1 309 ? -7.662 1.709 6.602 1.00 82.38 309 GLN A C 1
ATOM 2473 O O . GLN A 1 309 ? -6.484 1.504 6.310 1.00 82.38 309 GLN A O 1
ATOM 2478 N N . GLN A 1 310 ? -8.129 2.937 6.842 1.00 86.25 310 GLN A N 1
ATOM 2479 C CA . GLN A 1 310 ? -7.256 4.114 6.854 1.00 86.25 310 GLN A CA 1
ATOM 2480 C C . GLN A 1 310 ? -6.358 4.135 8.099 1.00 86.25 310 GLN A C 1
ATOM 2482 O O . GLN A 1 310 ? -5.201 4.533 7.989 1.00 86.25 310 GLN A O 1
ATOM 2487 N N . PHE A 1 311 ? -6.828 3.634 9.247 1.00 90.06 311 PHE A N 1
ATOM 2488 C CA . PHE A 1 311 ? -5.993 3.430 10.435 1.00 90.06 311 PHE A CA 1
ATOM 2489 C C . PHE A 1 311 ? -4.836 2.457 10.154 1.00 90.06 311 PHE A C 1
ATOM 2491 O O . PHE A 1 311 ? -3.682 2.816 10.382 1.00 90.06 311 PHE A O 1
ATOM 2498 N N . ILE A 1 312 ? -5.125 1.293 9.561 1.00 88.06 312 ILE A N 1
ATOM 2499 C CA . ILE A 1 312 ? -4.115 0.312 9.141 1.00 88.06 312 ILE A CA 1
ATOM 2500 C C . ILE A 1 312 ? -3.135 0.913 8.126 1.00 88.06 312 ILE A C 1
ATOM 2502 O O . ILE A 1 312 ? -1.924 0.802 8.299 1.00 88.06 312 ILE A O 1
ATOM 2506 N N . SER A 1 313 ? -3.654 1.577 7.087 1.00 85.31 313 SER A N 1
ATOM 2507 C CA . SER A 1 313 ? -2.817 2.184 6.041 1.00 85.31 313 SER A CA 1
ATOM 2508 C C . SER A 1 313 ? -1.879 3.237 6.637 1.00 85.31 313 SER A C 1
ATOM 2510 O O . SER A 1 313 ? -0.690 3.245 6.348 1.00 85.31 313 SER A O 1
ATOM 2512 N N . THR A 1 314 ? -2.385 4.086 7.537 1.00 88.81 314 THR A N 1
ATOM 2513 C CA . THR A 1 314 ? -1.562 5.105 8.207 1.00 88.81 314 THR A CA 1
ATOM 2514 C C . THR A 1 314 ? -0.470 4.476 9.066 1.00 88.81 314 THR A C 1
ATOM 2516 O O . THR A 1 314 ? 0.663 4.948 9.046 1.00 88.81 314 THR A O 1
ATOM 2519 N N . LEU A 1 315 ? -0.787 3.403 9.798 1.00 90.31 315 LEU A N 1
ATOM 2520 C CA . LEU A 1 315 ? 0.186 2.701 10.633 1.00 90.31 315 LEU A CA 1
ATOM 2521 C C . LEU A 1 315 ? 1.324 2.110 9.789 1.00 90.31 315 LEU A C 1
ATOM 2523 O O . LEU A 1 315 ? 2.493 2.268 10.135 1.00 90.31 315 LEU A O 1
ATOM 2527 N N . ALA A 1 316 ? 0.981 1.511 8.649 1.00 86.06 316 ALA A N 1
ATOM 2528 C CA . ALA A 1 316 ? 1.950 1.020 7.683 1.00 86.06 316 ALA A CA 1
ATOM 2529 C C . ALA A 1 316 ? 2.838 2.130 7.105 1.00 86.06 316 ALA A C 1
ATOM 2531 O O . ALA A 1 316 ? 4.055 1.982 7.073 1.00 86.06 316 ALA A O 1
ATOM 2532 N N . PHE A 1 317 ? 2.256 3.264 6.701 1.00 85.19 317 PHE A N 1
ATOM 2533 C CA . PHE A 1 317 ? 3.035 4.376 6.152 1.00 85.19 317 PHE A CA 1
ATOM 2534 C C . PHE A 1 317 ? 4.055 4.921 7.155 1.00 85.19 317 PHE A C 1
ATOM 2536 O O . PHE A 1 317 ? 5.193 5.196 6.777 1.00 85.19 317 PHE A O 1
ATOM 2543 N N . LEU A 1 318 ? 3.686 5.030 8.437 1.00 87.94 318 LEU A N 1
ATOM 2544 C CA . LEU A 1 318 ? 4.634 5.440 9.475 1.00 87.94 318 LEU A CA 1
ATOM 2545 C C . LEU A 1 318 ? 5.755 4.409 9.679 1.00 87.94 318 LEU A C 1
ATOM 2547 O O . LEU A 1 318 ? 6.896 4.804 9.912 1.00 87.94 318 LEU A O 1
ATOM 2551 N N . ASN A 1 319 ? 5.448 3.112 9.570 1.00 86.25 319 ASN A N 1
ATOM 2552 C CA . ASN A 1 319 ? 6.446 2.043 9.645 1.00 86.25 319 ASN A CA 1
ATOM 2553 C C . ASN A 1 319 ? 7.435 2.086 8.462 1.00 86.25 319 ASN A C 1
ATOM 2555 O O . ASN A 1 319 ? 8.646 1.985 8.672 1.00 86.25 319 ASN A O 1
ATOM 2559 N N . ASP A 1 320 ? 6.940 2.271 7.234 1.00 78.31 320 ASP A N 1
ATOM 2560 C CA . ASP A 1 320 ? 7.772 2.430 6.029 1.00 78.31 320 ASP A CA 1
ATOM 2561 C C . ASP A 1 320 ? 8.679 3.668 6.148 1.00 78.31 320 ASP A C 1
ATOM 2563 O O . ASP A 1 320 ? 9.865 3.625 5.810 1.00 78.31 320 ASP A O 1
ATOM 2567 N N . ALA A 1 321 ? 8.137 4.776 6.666 1.00 75.56 321 ALA A N 1
ATOM 2568 C CA . ALA A 1 321 ? 8.871 6.029 6.799 1.00 75.56 321 ALA A CA 1
ATOM 2569 C C . ALA A 1 321 ? 10.049 5.951 7.775 1.00 75.56 321 ALA A C 1
ATOM 2571 O O . ALA A 1 321 ? 11.118 6.480 7.473 1.00 75.56 321 ALA A O 1
ATOM 2572 N N . GLU A 1 322 ? 9.878 5.277 8.912 1.00 69.31 322 GLU A N 1
ATOM 2573 C CA . GLU A 1 322 ? 10.951 5.074 9.895 1.00 69.31 322 GLU A CA 1
ATOM 2574 C C . GLU A 1 322 ? 12.001 4.057 9.410 1.00 69.31 322 GLU A C 1
ATOM 2576 O O . GLU A 1 322 ? 13.174 4.163 9.757 1.00 69.31 322 GLU A O 1
ATOM 2581 N N . SER A 1 323 ? 11.613 3.105 8.554 1.00 57.84 323 SER A N 1
ATOM 2582 C CA . SER A 1 323 ? 12.526 2.095 7.993 1.00 57.84 323 SER A CA 1
ATOM 2583 C C . SER A 1 323 ? 13.478 2.650 6.917 1.00 57.84 323 SER A C 1
ATOM 2585 O O . SER A 1 323 ? 14.303 1.910 6.385 1.00 57.84 323 SER A O 1
ATOM 2587 N N . GLY A 1 324 ? 13.386 3.947 6.592 1.00 56.53 324 GLY A N 1
ATOM 2588 C CA . GLY A 1 324 ? 14.206 4.611 5.571 1.00 56.53 324 GLY A CA 1
ATOM 2589 C C . GLY A 1 324 ? 13.651 4.520 4.143 1.00 56.53 324 GLY A C 1
ATOM 2590 O O . GLY A 1 324 ? 14.265 5.052 3.218 1.00 56.53 324 GLY A O 1
ATOM 2591 N N . ASP A 1 325 ? 12.484 3.897 3.958 1.00 49.03 325 ASP A N 1
ATOM 2592 C CA . ASP A 1 325 ? 11.795 3.793 2.663 1.00 49.03 325 ASP A CA 1
ATOM 2593 C C . ASP A 1 325 ? 10.813 4.959 2.403 1.00 49.03 325 ASP A C 1
ATOM 2595 O O . ASP A 1 325 ? 10.302 5.115 1.284 1.00 49.03 325 ASP A O 1
ATOM 2599 N N . GLY A 1 326 ? 10.560 5.805 3.410 1.00 50.25 326 GLY A N 1
ATOM 2600 C CA . GLY A 1 326 ? 9.785 7.044 3.272 1.00 50.25 326 GLY A CA 1
ATOM 2601 C C . GLY A 1 326 ? 10.623 8.296 2.971 1.00 50.25 326 GLY A C 1
ATOM 2602 O O . GLY A 1 326 ? 11.850 8.233 2.925 1.00 50.25 326 GLY A O 1
ATOM 2603 N N . PRO A 1 327 ? 9.966 9.456 2.767 1.00 47.12 327 PRO A N 1
ATOM 2604 C CA . PRO A 1 327 ? 10.615 10.659 2.241 1.00 47.12 327 PRO A CA 1
ATOM 2605 C C . PRO A 1 327 ? 11.748 11.217 3.121 1.00 47.12 327 PRO A C 1
ATOM 2607 O O . PRO A 1 327 ? 12.725 11.724 2.573 1.00 47.12 327 PRO A O 1
ATOM 2610 N N . ASN A 1 328 ? 11.649 11.093 4.457 1.00 52.91 328 ASN A N 1
ATOM 2611 C CA . ASN A 1 328 ? 12.509 11.836 5.397 1.00 52.91 328 ASN A CA 1
ATOM 2612 C C . ASN A 1 328 ? 13.184 11.003 6.508 1.00 52.91 328 ASN A C 1
ATOM 2614 O O . ASN A 1 328 ? 13.889 11.579 7.327 1.00 52.91 328 ASN A O 1
ATOM 2618 N N . GLY A 1 329 ? 12.963 9.685 6.600 1.00 56.28 329 GLY A N 1
ATOM 2619 C CA . GLY A 1 329 ? 13.654 8.803 7.565 1.00 56.28 329 GLY A CA 1
ATOM 2620 C C . GLY A 1 329 ? 13.386 9.031 9.068 1.00 56.28 329 GLY A C 1
ATOM 2621 O O . GLY A 1 329 ? 13.916 8.287 9.886 1.00 56.28 329 GLY A O 1
ATOM 2622 N N . GLU A 1 330 ? 12.571 10.021 9.457 1.00 65.81 330 GLU A N 1
ATOM 2623 C CA . GLU A 1 330 ? 12.317 10.385 10.869 1.00 65.81 330 GLU A CA 1
ATOM 2624 C C . GLU A 1 330 ? 10.820 10.394 11.259 1.00 65.81 330 GLU A C 1
ATOM 2626 O O . GLU A 1 330 ? 10.458 10.726 12.391 1.00 65.81 330 GLU A O 1
ATOM 2631 N N . GLY A 1 331 ? 9.929 10.023 10.332 1.00 79.25 331 GLY A N 1
ATOM 2632 C CA . GLY A 1 331 ? 8.471 10.061 10.489 1.00 79.25 331 GLY A CA 1
ATOM 2633 C C . GLY A 1 331 ? 7.774 10.734 9.304 1.00 79.25 331 GLY A C 1
ATOM 2634 O O . GLY A 1 331 ? 8.387 10.951 8.259 1.00 79.25 331 GLY A O 1
ATOM 2635 N N . MET A 1 332 ? 6.489 11.063 9.460 1.00 85.25 332 MET A N 1
ATOM 2636 C CA . MET A 1 332 ? 5.682 11.721 8.424 1.00 85.25 332 MET A CA 1
ATOM 2637 C C . MET A 1 332 ? 4.927 12.933 8.963 1.00 85.25 332 MET A C 1
ATOM 2639 O O . MET A 1 332 ? 4.321 12.903 10.035 1.00 85.25 332 MET A O 1
ATOM 2643 N N . THR A 1 333 ? 4.907 14.008 8.192 1.00 85.75 333 THR A N 1
ATOM 2644 C CA . THR A 1 333 ? 4.071 15.184 8.425 1.00 85.75 333 THR A CA 1
ATOM 2645 C C . THR A 1 333 ? 2.598 14.889 8.130 1.00 85.75 333 THR A C 1
ATOM 2647 O O . THR A 1 333 ? 2.243 13.946 7.426 1.00 85.75 333 THR A O 1
ATOM 2650 N N . THR A 1 334 ? 1.708 15.753 8.624 1.00 85.50 334 THR A N 1
ATOM 2651 C CA . THR A 1 334 ? 0.270 15.701 8.292 1.00 85.50 334 THR A CA 1
ATOM 2652 C C . THR A 1 334 ? 0.013 15.680 6.780 1.00 85.50 334 THR A C 1
ATOM 2654 O O . THR A 1 334 ? -0.900 14.990 6.326 1.00 85.50 334 THR A O 1
ATOM 2657 N N . LEU A 1 335 ? 0.799 16.448 6.018 1.00 80.81 335 LEU A N 1
ATOM 2658 C CA . LEU A 1 335 ? 0.659 16.549 4.569 1.00 80.81 335 LEU A CA 1
ATOM 2659 C C . LEU A 1 335 ? 1.062 15.236 3.896 1.00 80.81 335 LEU A C 1
ATOM 2661 O O . LEU A 1 335 ? 0.279 14.701 3.123 1.00 80.81 335 LEU A O 1
ATOM 2665 N N . GLU A 1 336 ? 2.210 14.670 4.266 1.00 80.88 336 GLU A N 1
ATOM 2666 C CA . GLU A 1 336 ? 2.686 13.394 3.715 1.00 80.88 336 GLU A CA 1
ATOM 2667 C C . GLU A 1 336 ? 1.721 12.246 4.022 1.00 80.88 336 GLU A C 1
ATOM 2669 O O . GLU A 1 336 ? 1.460 11.412 3.160 1.00 80.88 336 GLU A O 1
ATOM 2674 N N . ILE A 1 337 ? 1.134 12.207 5.226 1.00 84.75 337 ILE A N 1
ATOM 2675 C CA . ILE A 1 337 ? 0.106 11.205 5.549 1.00 84.75 337 ILE A CA 1
ATOM 2676 C C . ILE A 1 337 ? -1.130 11.398 4.659 1.00 84.75 337 ILE A C 1
ATOM 2678 O O . ILE A 1 337 ? -1.682 10.421 4.158 1.00 84.75 337 ILE A O 1
ATOM 2682 N N . ALA A 1 338 ? -1.584 12.639 4.456 1.00 82.06 338 ALA A N 1
ATOM 2683 C CA . ALA A 1 338 ? -2.732 12.914 3.594 1.00 82.06 338 ALA A CA 1
ATOM 2684 C C . ALA A 1 338 ? -2.450 12.515 2.135 1.00 82.06 338 ALA A C 1
ATOM 2686 O O . ALA A 1 338 ? -3.290 11.873 1.502 1.00 82.06 338 ALA A O 1
ATOM 2687 N N . GLU A 1 339 ? -1.264 12.841 1.625 1.00 77.25 339 GLU A N 1
ATOM 2688 C CA . GLU A 1 339 ? -0.813 12.446 0.292 1.00 77.25 339 GLU A CA 1
ATOM 2689 C C . GLU A 1 339 ? -0.790 10.923 0.151 1.00 77.25 339 GLU A C 1
ATOM 2691 O O . GLU A 1 339 ? -1.405 10.416 -0.781 1.00 77.25 339 GLU A O 1
ATOM 2696 N N . SER A 1 340 ? -0.221 10.191 1.116 1.00 78.81 340 SER A N 1
ATOM 2697 C CA . SER A 1 340 ? -0.205 8.718 1.135 1.00 78.81 340 SER A CA 1
ATOM 2698 C C . SER A 1 340 ? -1.582 8.073 1.321 1.00 78.81 340 SER A C 1
ATOM 2700 O O . SER A 1 340 ? -1.768 6.904 0.998 1.00 78.81 340 SER A O 1
ATOM 2702 N N . LEU A 1 341 ? -2.581 8.804 1.815 1.00 77.50 341 LEU A N 1
ATOM 2703 C CA . LEU A 1 341 ? -3.971 8.337 1.860 1.00 77.50 341 LEU A CA 1
ATOM 2704 C C . LEU A 1 341 ? -4.750 8.650 0.568 1.00 77.50 341 LEU A C 1
ATOM 2706 O O . LEU A 1 341 ? -5.935 8.327 0.489 1.00 77.50 341 LEU A O 1
ATOM 2710 N N . GLY A 1 342 ? -4.120 9.270 -0.438 1.00 68.94 342 GLY A N 1
ATOM 2711 C CA . GLY A 1 342 ? -4.756 9.623 -1.714 1.00 68.94 342 GLY A CA 1
ATOM 2712 C C . GLY A 1 342 ? -5.687 10.836 -1.618 1.00 68.94 342 GLY A C 1
ATOM 2713 O O . GLY A 1 342 ? -6.598 11.012 -2.427 1.00 68.94 342 GLY A O 1
ATOM 2714 N N . SER A 1 343 ? -5.497 11.682 -0.605 1.00 60.78 343 SER A N 1
ATOM 2715 C CA . SER A 1 343 ? -6.308 12.876 -0.384 1.00 60.78 343 SER A CA 1
ATOM 2716 C C . SER A 1 343 ? -5.836 14.043 -1.265 1.00 60.78 343 SER A C 1
ATOM 2718 O O . SER A 1 343 ? -5.036 14.868 -0.833 1.00 60.78 343 SER A O 1
ATOM 2720 N N . ASN A 1 344 ? -6.361 14.155 -2.491 1.00 47.56 344 ASN A N 1
ATOM 2721 C CA . ASN A 1 344 ? -6.071 15.263 -3.417 1.00 47.56 344 ASN A CA 1
ATOM 2722 C C . ASN A 1 344 ? -6.317 16.643 -2.777 1.00 47.56 344 ASN A C 1
ATOM 2724 O O . ASN A 1 344 ? -7.477 17.018 -2.621 1.00 47.56 344 ASN A O 1
ATOM 2728 N N . GLY A 1 345 ? -5.255 17.396 -2.446 1.00 43.81 345 GLY A N 1
ATOM 2729 C CA . GLY A 1 345 ? -5.164 18.865 -2.255 1.00 43.81 345 GLY A CA 1
ATOM 2730 C C . GLY A 1 345 ? -6.078 19.580 -1.235 1.00 43.81 345 GLY A C 1
ATOM 2731 O O . GLY A 1 345 ? -5.729 20.642 -0.726 1.00 43.81 345 GLY A O 1
ATOM 2732 N N . TYR A 1 346 ? -7.231 19.011 -0.888 1.00 41.38 346 TYR A N 1
ATOM 2733 C CA . TYR A 1 346 ? -8.291 19.578 -0.052 1.00 41.38 346 TYR A CA 1
ATOM 2734 C C . TYR A 1 346 ? -8.555 18.751 1.216 1.00 41.38 346 TYR A C 1
ATOM 2736 O O . TYR A 1 346 ? -9.421 19.106 2.018 1.00 41.38 346 TYR A O 1
ATOM 2744 N N . ALA A 1 347 ? -7.780 17.689 1.458 1.00 52.53 347 ALA A N 1
ATOM 2745 C CA . ALA A 1 347 ? -7.955 16.793 2.600 1.00 52.53 347 ALA A CA 1
ATOM 2746 C C . ALA A 1 347 ? -6.721 16.690 3.524 1.00 52.53 347 ALA A C 1
ATOM 2748 O O . ALA A 1 347 ? -6.535 15.686 4.205 1.00 52.53 347 ALA A O 1
ATOM 2749 N N . ASN A 1 348 ? -5.989 17.802 3.713 1.00 54.28 348 ASN A N 1
ATOM 2750 C CA . ASN A 1 348 ? -5.048 17.991 4.842 1.00 54.28 348 ASN A CA 1
ATOM 2751 C C . ASN A 1 348 ? -5.650 17.587 6.206 1.00 54.28 348 ASN A C 1
ATOM 2753 O O . ASN A 1 348 ? -4.943 17.214 7.139 1.00 54.28 348 ASN A O 1
ATOM 2757 N N . ARG A 1 349 ? -6.984 17.642 6.333 1.00 62.91 349 ARG A N 1
ATOM 2758 C CA . ARG A 1 349 ? -7.700 17.196 7.532 1.00 62.91 349 ARG A CA 1
ATOM 2759 C C . ARG A 1 349 ? -7.600 15.689 7.766 1.00 62.91 349 ARG A C 1
ATOM 2761 O O . ARG A 1 349 ? -7.496 15.302 8.922 1.00 62.91 349 ARG A O 1
ATOM 2768 N N . GLN A 1 350 ? -7.622 14.857 6.721 1.00 67.06 350 GLN A N 1
ATOM 2769 C CA . GLN A 1 350 ? -7.569 13.399 6.884 1.00 67.06 350 GLN A CA 1
ATOM 2770 C C . GLN A 1 350 ? -6.216 12.946 7.436 1.00 67.06 350 GLN A C 1
ATOM 2772 O O . GLN A 1 350 ? -6.199 12.189 8.403 1.00 67.06 350 GLN A O 1
ATOM 2777 N N . GLY A 1 351 ? -5.105 13.493 6.926 1.00 72.94 351 GLY A N 1
ATOM 2778 C CA . GLY A 1 351 ? -3.775 13.215 7.482 1.00 72.94 351 GLY A CA 1
ATOM 2779 C C . GLY A 1 351 ? -3.688 13.551 8.973 1.00 72.94 351 GLY A C 1
ATOM 2780 O O . GLY A 1 351 ? -3.226 12.739 9.773 1.00 72.94 351 GLY A O 1
ATOM 2781 N N . ALA A 1 352 ? -4.256 14.693 9.380 1.00 82.69 352 ALA A N 1
ATOM 2782 C CA . ALA A 1 352 ? -4.318 15.075 10.787 1.00 82.69 352 ALA A CA 1
ATOM 2783 C C . ALA A 1 352 ? -5.236 14.143 11.589 1.00 82.69 352 ALA A C 1
ATOM 2785 O O . ALA A 1 352 ? -4.962 13.868 12.752 1.00 82.69 352 ALA A O 1
ATOM 2786 N N . TYR A 1 353 ? -6.341 13.664 11.014 1.00 87.31 353 TYR A N 1
ATOM 2787 C CA . TYR A 1 353 ? -7.263 12.772 11.714 1.00 87.31 353 TYR A CA 1
ATOM 2788 C C . TYR A 1 353 ? -6.637 11.419 12.026 1.00 87.31 353 TYR A C 1
ATOM 2790 O O . TYR A 1 353 ? -6.759 10.974 13.166 1.00 87.31 353 TYR A O 1
ATOM 2798 N N . TYR A 1 354 ? -5.955 10.797 11.066 1.00 90.69 354 TYR A N 1
ATOM 2799 C CA . TYR A 1 354 ? -5.367 9.475 11.275 1.00 90.69 354 TYR A CA 1
ATOM 2800 C C . TYR A 1 354 ? -4.024 9.523 12.000 1.00 90.69 354 TYR A C 1
ATOM 2802 O O . TYR A 1 354 ? -3.805 8.701 12.886 1.00 90.69 354 TYR A O 1
ATOM 2810 N N . GLY A 1 355 ? -3.184 10.535 11.751 1.00 91.75 355 GLY A N 1
ATOM 2811 C CA . GLY A 1 355 ? -1.993 10.775 12.572 1.00 91.75 355 GLY A CA 1
ATOM 2812 C C . GLY A 1 355 ? -2.357 10.989 14.047 1.00 91.75 355 GLY A C 1
ATOM 2813 O O . GLY A 1 355 ? -1.805 10.335 14.931 1.00 91.75 355 GLY A O 1
ATOM 2814 N N . ASN A 1 356 ? -3.366 11.828 14.327 1.00 91.50 356 ASN A N 1
ATOM 2815 C CA . ASN A 1 356 ? -3.852 12.016 15.697 1.00 91.50 356 ASN A CA 1
ATOM 2816 C C . ASN A 1 356 ? -4.553 10.781 16.265 1.00 91.50 356 ASN A C 1
ATOM 2818 O O . ASN A 1 356 ? -4.480 10.589 17.470 1.00 91.50 356 ASN A O 1
ATOM 2822 N N . LEU A 1 357 ? -5.218 9.954 15.450 1.00 93.44 357 LEU A N 1
ATOM 2823 C CA . LEU A 1 357 ? -5.805 8.697 15.922 1.00 93.44 357 LEU A CA 1
ATOM 2824 C C . LEU A 1 357 ? -4.719 7.746 16.441 1.00 93.44 357 LEU A C 1
ATOM 2826 O O . LEU A 1 357 ? -4.836 7.237 17.553 1.00 93.44 357 LEU A O 1
ATOM 2830 N N . LEU A 1 358 ? -3.644 7.553 15.670 1.00 95.19 358 LEU A N 1
ATOM 2831 C CA . LEU A 1 358 ? -2.511 6.732 16.103 1.00 95.19 358 LEU A CA 1
ATOM 2832 C C . LEU A 1 358 ? -1.821 7.329 17.329 1.00 95.19 358 LEU A C 1
ATOM 2834 O O . LEU A 1 358 ? -1.462 6.596 18.248 1.00 95.19 358 LEU A O 1
ATOM 2838 N N . HIS A 1 359 ? -1.672 8.656 17.374 1.00 94.44 359 HIS A N 1
ATOM 2839 C CA . HIS A 1 359 ? -1.093 9.335 18.530 1.00 94.44 359 HIS A CA 1
ATOM 2840 C C . HIS A 1 359 ? -1.963 9.199 19.788 1.00 94.44 359 HIS A C 1
ATOM 2842 O O . HIS A 1 359 ? -1.442 8.939 20.870 1.00 94.44 359 HIS A O 1
ATOM 2848 N N . TYR A 1 360 ? -3.284 9.313 19.637 1.00 94.12 360 TYR A N 1
ATOM 2849 C CA . TYR A 1 360 ? -4.269 9.156 20.705 1.00 94.12 360 TYR A CA 1
ATOM 2850 C C . TYR A 1 360 ? -4.220 7.755 21.332 1.00 94.12 360 TYR A C 1
ATOM 2852 O O . TYR A 1 360 ? -4.272 7.647 22.551 1.00 94.12 360 TYR A O 1
ATOM 2860 N N . PHE A 1 361 ? -4.016 6.707 20.526 1.00 94.94 361 PHE A N 1
ATOM 2861 C CA . PHE A 1 361 ? -3.831 5.333 21.012 1.00 94.94 361 PHE A CA 1
ATOM 2862 C C . PHE A 1 361 ? -2.383 4.986 21.407 1.00 94.94 361 PHE A C 1
ATOM 2864 O O . PHE A 1 361 ? -2.081 3.827 21.677 1.00 94.94 361 PHE A O 1
ATOM 2871 N N . GLY A 1 362 ? -1.453 5.948 21.404 1.00 95.06 362 GLY A N 1
ATOM 2872 C CA . GLY A 1 362 ? -0.045 5.696 21.742 1.00 95.06 362 GLY A CA 1
ATOM 2873 C C . GLY A 1 362 ? 0.735 4.858 20.714 1.00 95.06 362 GLY A C 1
ATOM 2874 O O . GLY A 1 362 ? 1.875 4.469 20.973 1.00 95.06 362 GLY A O 1
ATOM 2875 N N . LEU A 1 363 ? 0.163 4.612 19.532 1.00 96.31 363 LEU A N 1
ATOM 2876 C CA . LEU A 1 363 ? 0.802 3.902 18.413 1.00 96.31 363 LEU A CA 1
ATOM 2877 C C . LEU A 1 363 ? 1.751 4.796 17.612 1.00 96.31 363 LEU A C 1
ATOM 2879 O O . LEU A 1 363 ? 2.614 4.305 16.887 1.00 96.31 363 LEU A O 1
ATOM 2883 N N . ALA A 1 364 ? 1.604 6.112 17.760 1.00 95.12 364 ALA A N 1
ATOM 2884 C CA . ALA A 1 364 ? 2.513 7.105 17.215 1.00 95.12 364 ALA A CA 1
ATOM 2885 C C . ALA A 1 364 ? 2.878 8.167 18.265 1.00 95.12 364 ALA A C 1
ATOM 2887 O O . ALA A 1 364 ? 2.120 8.457 19.194 1.00 95.12 364 ALA A O 1
ATOM 2888 N N . LYS A 1 365 ? 4.041 8.789 18.097 1.00 92.38 365 LYS A N 1
ATOM 2889 C CA . LYS A 1 365 ? 4.458 10.006 18.796 1.00 92.38 365 LYS A CA 1
ATOM 2890 C C . LYS A 1 365 ? 4.345 11.179 17.840 1.00 92.38 365 LYS A C 1
ATOM 2892 O O . LYS A 1 365 ? 4.664 11.040 16.667 1.00 92.38 365 LYS A O 1
ATOM 2897 N N . TYR A 1 366 ? 3.914 12.324 18.354 1.00 90.19 366 TYR A N 1
ATOM 2898 C CA . TYR A 1 366 ? 3.976 13.584 17.630 1.00 90.19 366 TYR A CA 1
ATOM 2899 C C . TYR A 1 366 ? 5.119 14.431 18.183 1.00 90.19 366 TYR A C 1
ATOM 2901 O O . TYR A 1 366 ? 5.187 14.690 19.386 1.00 90.19 366 TYR A O 1
ATOM 2909 N N . THR A 1 367 ? 6.013 14.859 17.305 1.00 87.31 367 THR A N 1
ATOM 2910 C CA . THR A 1 367 ? 7.202 15.648 17.634 1.00 87.31 367 THR A CA 1
ATOM 2911 C C . THR A 1 367 ? 7.243 16.900 16.775 1.00 87.31 367 THR A C 1
ATOM 2913 O O . THR A 1 367 ? 6.818 16.898 15.622 1.00 87.31 367 THR A O 1
ATOM 2916 N N . THR A 1 368 ? 7.744 17.994 17.343 1.00 82.00 368 THR A N 1
ATOM 2917 C CA . THR A 1 368 ? 7.892 19.275 16.646 1.00 82.00 368 THR A CA 1
ATOM 2918 C C . THR A 1 368 ? 9.368 19.589 16.471 1.00 82.00 368 THR A C 1
ATOM 2920 O O . THR A 1 368 ? 10.095 19.660 17.461 1.00 82.00 368 THR A O 1
ATOM 2923 N N . ASN A 1 369 ? 9.796 19.826 15.234 1.00 70.88 369 ASN A N 1
ATOM 2924 C CA . ASN A 1 369 ? 11.121 20.347 14.923 1.00 70.88 369 ASN A CA 1
ATOM 2925 C C . ASN A 1 369 ? 10.959 21.715 14.240 1.00 70.88 369 ASN A C 1
ATOM 2927 O O . ASN A 1 369 ? 10.498 21.817 13.101 1.00 70.88 369 ASN A O 1
ATOM 2931 N N . GLY A 1 370 ? 11.252 22.789 14.980 1.00 73.69 370 GLY A N 1
ATOM 2932 C CA . GLY A 1 370 ? 10.979 24.160 14.545 1.00 73.69 370 GLY A CA 1
ATOM 2933 C C . GLY A 1 370 ? 9.485 24.403 14.304 1.00 73.69 370 GLY A C 1
ATOM 2934 O O . GLY A 1 370 ? 8.674 24.255 15.216 1.00 73.69 370 GLY A O 1
ATOM 2935 N N . ASN A 1 371 ? 9.126 24.770 13.070 1.00 68.44 371 ASN A N 1
ATOM 2936 C CA . ASN A 1 371 ? 7.740 25.052 12.671 1.00 68.44 371 ASN A CA 1
ATOM 2937 C C . ASN A 1 371 ? 6.983 23.829 12.122 1.00 68.44 371 ASN A C 1
ATOM 2939 O O . ASN A 1 371 ? 5.800 23.953 11.800 1.00 68.44 371 ASN A O 1
ATOM 2943 N N . SER A 1 372 ? 7.637 22.670 12.006 1.00 73.31 372 SER A N 1
ATOM 2944 C CA . SER A 1 372 ? 7.058 21.474 11.390 1.00 73.31 372 SER A CA 1
ATOM 2945 C C . SER A 1 372 ? 6.838 20.376 12.424 1.00 73.31 372 SER A C 1
ATOM 2947 O O . SER A 1 372 ? 7.716 20.069 13.231 1.00 73.31 372 SER A O 1
ATOM 2949 N N . GLY A 1 373 ? 5.646 19.782 12.401 1.00 83.38 373 GLY A N 1
ATOM 2950 C CA . GLY A 1 373 ? 5.294 18.638 13.231 1.00 83.38 373 GLY A CA 1
ATOM 2951 C C . GLY A 1 373 ? 5.212 17.354 12.420 1.00 83.38 373 GLY A C 1
ATOM 2952 O O . GLY A 1 373 ? 4.716 17.362 11.290 1.00 83.38 373 GLY A O 1
ATOM 2953 N N . TYR A 1 374 ? 5.679 16.260 13.008 1.00 88.19 374 TYR A N 1
ATOM 2954 C CA . TYR A 1 374 ? 5.735 14.948 12.378 1.00 88.19 374 TYR A CA 1
ATOM 2955 C C . TYR A 1 374 ? 5.298 13.852 13.350 1.00 88.19 374 TYR A C 1
ATOM 2957 O O . TYR A 1 374 ? 5.442 13.981 14.567 1.00 88.19 374 TYR A O 1
ATOM 2965 N N . TYR A 1 375 ? 4.734 12.788 12.787 1.00 91.44 375 TYR A N 1
ATOM 2966 C CA . TYR A 1 375 ? 4.336 11.575 13.479 1.00 91.44 375 TYR A CA 1
ATOM 2967 C C . TYR A 1 375 ? 5.376 10.483 13.236 1.00 91.44 375 TYR A C 1
ATOM 2969 O O . TYR A 1 375 ? 5.750 10.236 12.091 1.00 91.44 375 TYR A O 1
ATOM 2977 N N . SER A 1 376 ? 5.807 9.803 14.291 1.00 91.06 376 SER A N 1
ATOM 2978 C CA . SER A 1 376 ? 6.679 8.625 14.220 1.00 91.06 376 SER A CA 1
ATOM 2979 C C . SER A 1 376 ? 6.022 7.447 14.929 1.00 91.06 376 SER A C 1
ATOM 2981 O O . SER A 1 376 ? 5.362 7.622 15.955 1.00 91.06 376 SER A O 1
ATOM 2983 N N . ILE A 1 377 ? 6.146 6.246 14.367 1.00 93.06 377 ILE A N 1
ATOM 2984 C CA . ILE A 1 377 ? 5.552 5.038 14.949 1.00 93.06 377 ILE A CA 1
ATOM 2985 C C . ILE A 1 377 ? 6.260 4.669 16.267 1.00 93.06 377 ILE A C 1
ATOM 2987 O O . ILE A 1 377 ? 7.456 4.899 16.443 1.00 93.06 377 ILE A O 1
ATOM 2991 N N . THR A 1 378 ? 5.518 4.136 17.238 1.00 94.50 378 THR A N 1
ATOM 2992 C CA . THR A 1 378 ? 6.083 3.642 18.507 1.00 94.50 378 THR A CA 1
ATOM 2993 C C . THR A 1 378 ? 6.411 2.152 18.436 1.00 94.50 378 THR A C 1
ATOM 2995 O O . THR A 1 378 ? 6.033 1.466 17.491 1.00 94.50 378 THR A O 1
ATOM 2998 N N . GLU A 1 379 ? 7.080 1.612 19.461 1.00 92.88 379 GLU A N 1
ATOM 2999 C CA . GLU A 1 379 ? 7.249 0.155 19.600 1.00 92.88 379 GLU A CA 1
ATOM 3000 C C . GLU A 1 379 ? 5.905 -0.575 19.636 1.00 92.88 379 GLU A C 1
ATOM 3002 O O . GLU A 1 379 ? 5.750 -1.604 18.985 1.00 92.88 379 GLU A O 1
ATOM 3007 N N . GLU A 1 380 ? 4.917 0.002 20.323 1.00 95.00 380 GLU A N 1
ATOM 3008 C CA . GLU A 1 380 ? 3.548 -0.508 20.343 1.00 95.00 380 GLU A CA 1
ATOM 3009 C C . GLU A 1 380 ? 2.907 -0.447 18.949 1.00 95.00 380 GLU A C 1
ATOM 3011 O O . GLU A 1 380 ? 2.321 -1.424 18.492 1.00 95.00 380 GLU A O 1
ATOM 3016 N N . GLY A 1 381 ? 3.083 0.664 18.225 1.00 94.75 381 GLY A N 1
ATOM 3017 C CA . GLY A 1 381 ? 2.644 0.788 16.834 1.00 94.75 381 GLY A CA 1
ATOM 3018 C C . GLY A 1 381 ? 3.241 -0.291 15.929 1.00 94.75 381 GLY A C 1
ATOM 3019 O O . GLY A 1 381 ? 2.512 -0.932 15.173 1.00 94.75 381 GLY A O 1
ATOM 3020 N N . ARG A 1 382 ? 4.550 -0.544 16.044 1.00 91.62 382 ARG A N 1
ATOM 3021 C CA . ARG A 1 382 ? 5.246 -1.599 15.289 1.00 91.62 382 ARG A CA 1
ATOM 3022 C C . ARG A 1 382 ? 4.751 -2.991 15.664 1.00 91.62 382 ARG A C 1
ATOM 3024 O O . ARG A 1 382 ? 4.577 -3.831 14.784 1.00 91.62 382 ARG A O 1
ATOM 3031 N N . PHE A 1 383 ? 4.505 -3.235 16.950 1.00 92.50 383 PHE A N 1
ATOM 3032 C CA . PHE A 1 383 ? 3.931 -4.491 17.422 1.00 92.50 383 PHE A CA 1
ATOM 3033 C C . PHE A 1 383 ? 2.544 -4.731 16.814 1.00 92.50 383 PHE A C 1
ATOM 3035 O O . PHE A 1 383 ? 2.313 -5.800 16.250 1.00 92.50 383 PHE A O 1
ATOM 3042 N N . VAL A 1 384 ? 1.654 -3.737 16.867 1.00 92.75 384 VAL A N 1
ATOM 3043 C CA . VAL A 1 384 ? 0.312 -3.830 16.274 1.00 92.75 384 VAL A CA 1
ATOM 3044 C C . VAL A 1 384 ? 0.392 -4.045 14.764 1.00 92.75 384 VAL A C 1
ATOM 3046 O O . VAL A 1 384 ? -0.280 -4.929 14.245 1.00 92.75 384 VAL A O 1
ATOM 3049 N N . TYR A 1 385 ? 1.240 -3.292 14.058 1.00 88.75 385 TYR A N 1
ATOM 3050 C CA . TYR A 1 385 ? 1.404 -3.430 12.608 1.00 88.75 385 TYR A CA 1
ATOM 3051 C C . TYR A 1 385 ? 1.883 -4.826 12.203 1.00 88.75 385 TYR A C 1
ATOM 3053 O O . TYR A 1 385 ? 1.337 -5.431 11.285 1.00 88.75 385 TYR A O 1
ATOM 3061 N N . LYS A 1 386 ? 2.886 -5.359 12.908 1.00 86.56 386 LYS A N 1
ATOM 3062 C CA . LYS A 1 386 ? 3.463 -6.676 12.617 1.00 86.56 386 LYS A CA 1
ATOM 3063 C C . LYS A 1 386 ? 2.469 -7.824 12.821 1.00 86.56 386 LYS A C 1
ATOM 3065 O O . LYS A 1 386 ? 2.632 -8.862 12.193 1.00 86.56 386 LYS A O 1
ATOM 3070 N N . ASN A 1 387 ? 1.492 -7.644 13.707 1.00 86.62 387 ASN A N 1
ATOM 3071 C CA . ASN A 1 387 ? 0.530 -8.671 14.114 1.00 86.62 387 ASN A CA 1
ATOM 3072 C C . ASN A 1 387 ? -0.896 -8.355 13.643 1.00 86.62 387 ASN A C 1
ATOM 3074 O O . ASN A 1 387 ? -1.863 -8.874 14.186 1.00 86.62 387 ASN A O 1
ATOM 3078 N N . ILE A 1 388 ? -1.043 -7.458 12.673 1.00 84.69 388 ILE A N 1
ATOM 3079 C CA . ILE A 1 388 ? -2.327 -6.889 12.266 1.00 84.69 388 ILE A CA 1
ATOM 3080 C C . ILE A 1 388 ? -3.362 -7.922 11.799 1.00 84.69 388 ILE A C 1
ATOM 3082 O O . ILE A 1 388 ? -4.569 -7.713 11.918 1.00 84.69 388 ILE A O 1
ATOM 3086 N N . ASP A 1 389 ? -2.872 -9.023 11.250 1.00 78.75 389 ASP A N 1
ATOM 3087 C CA . ASP A 1 389 ? -3.604 -10.149 10.694 1.00 78.75 389 ASP A CA 1
ATOM 3088 C C . ASP A 1 389 ? -3.800 -11.295 11.699 1.00 78.75 389 ASP A C 1
ATOM 3090 O O . ASP A 1 389 ? -4.530 -12.231 11.389 1.00 78.75 389 ASP A O 1
ATOM 3094 N N . THR A 1 390 ? -3.230 -11.197 12.906 1.00 82.62 390 THR A N 1
ATOM 3095 C CA . THR A 1 390 ? -3.317 -12.228 13.952 1.00 82.62 390 THR A CA 1
ATOM 3096 C C . THR A 1 390 ? -4.337 -11.862 15.031 1.00 82.62 390 THR A C 1
ATOM 3098 O O . THR A 1 390 ? -4.579 -10.681 15.297 1.00 82.62 390 THR A O 1
ATOM 3101 N N . ASP A 1 391 ? -4.876 -12.864 15.732 1.00 85.69 391 ASP A N 1
ATOM 3102 C CA . ASP A 1 391 ? -5.756 -12.634 16.889 1.00 85.69 391 ASP A CA 1
ATOM 3103 C C . ASP A 1 391 ? -5.086 -11.758 17.952 1.00 85.69 391 ASP A C 1
ATOM 3105 O O . ASP A 1 391 ? -5.718 -10.870 18.511 1.00 85.69 391 ASP A O 1
ATOM 3109 N N . GLN A 1 392 ? -3.780 -11.928 18.181 1.00 88.81 392 GLN A N 1
ATOM 3110 C CA . GLN A 1 392 ? -3.047 -11.134 19.166 1.00 88.81 392 GLN A CA 1
ATOM 3111 C C . GLN A 1 392 ? -3.033 -9.640 18.810 1.00 88.81 392 GLN A C 1
ATOM 3113 O O . GLN A 1 392 ? -3.225 -8.789 19.683 1.00 88.81 392 GLN A O 1
ATOM 3118 N N . GLY A 1 393 ? -2.783 -9.292 17.543 1.00 89.25 393 GLY A N 1
ATOM 3119 C CA . GLY A 1 393 ? -2.796 -7.891 17.126 1.00 89.25 393 GLY A CA 1
ATOM 3120 C C . GLY A 1 393 ? -4.207 -7.319 17.060 1.00 89.25 393 GLY A C 1
ATOM 3121 O O . GLY A 1 393 ? -4.414 -6.171 17.451 1.00 89.25 393 GLY A O 1
ATOM 3122 N N . GLN A 1 394 ? -5.191 -8.115 16.644 1.00 88.62 394 GLN A N 1
ATOM 3123 C CA . GLN A 1 394 ? -6.594 -7.706 16.613 1.00 88.62 394 GLN A CA 1
ATOM 3124 C C . GLN A 1 394 ? -7.168 -7.483 18.020 1.00 88.62 394 GLN A C 1
ATOM 3126 O O . GLN A 1 394 ? -7.766 -6.436 18.276 1.00 88.62 394 GLN A O 1
ATOM 3131 N N . GLU A 1 395 ? -6.904 -8.393 18.960 1.00 92.62 395 GLU A N 1
ATOM 3132 C CA . GLU A 1 395 ? -7.195 -8.226 20.386 1.00 92.62 395 GLU A CA 1
ATOM 3133 C C . GLU A 1 395 ? -6.548 -6.942 20.903 1.00 92.62 395 GLU A C 1
ATOM 3135 O O . GLU A 1 395 ? -7.209 -6.112 21.535 1.00 92.62 395 GLU A O 1
ATOM 3140 N N . ARG A 1 396 ? -5.259 -6.732 20.601 1.00 94.50 396 ARG A N 1
ATOM 3141 C CA . ARG A 1 396 ? -4.543 -5.531 21.035 1.00 94.50 396 ARG A CA 1
ATOM 3142 C C . ARG A 1 396 ? -5.207 -4.263 20.508 1.00 94.50 396 ARG A C 1
ATOM 3144 O O . ARG A 1 396 ? -5.402 -3.330 21.286 1.00 94.50 396 ARG A O 1
ATOM 3151 N N . ILE A 1 397 ? -5.601 -4.244 19.234 1.00 94.00 397 ILE A N 1
ATOM 3152 C CA . ILE A 1 397 ? -6.330 -3.131 18.622 1.00 94.00 397 ILE A CA 1
ATOM 3153 C C . ILE A 1 397 ? -7.635 -2.861 19.374 1.00 94.00 397 ILE A C 1
ATOM 3155 O O . ILE A 1 397 ? -7.859 -1.718 19.760 1.00 94.00 397 ILE A O 1
ATOM 3159 N N . ILE A 1 398 ? -8.469 -3.877 19.625 1.00 94.56 398 ILE A N 1
ATOM 3160 C CA . ILE A 1 398 ? -9.735 -3.701 20.356 1.00 94.56 398 ILE A CA 1
ATOM 3161 C C . ILE A 1 398 ? -9.484 -3.170 21.768 1.00 94.56 398 ILE A C 1
ATOM 3163 O O . ILE A 1 398 ? -10.122 -2.199 22.184 1.00 94.56 398 ILE A O 1
ATOM 3167 N N . LYS A 1 399 ? -8.517 -3.743 22.491 1.00 95.81 399 LYS A N 1
ATOM 3168 C CA . LYS A 1 399 ? -8.168 -3.301 23.845 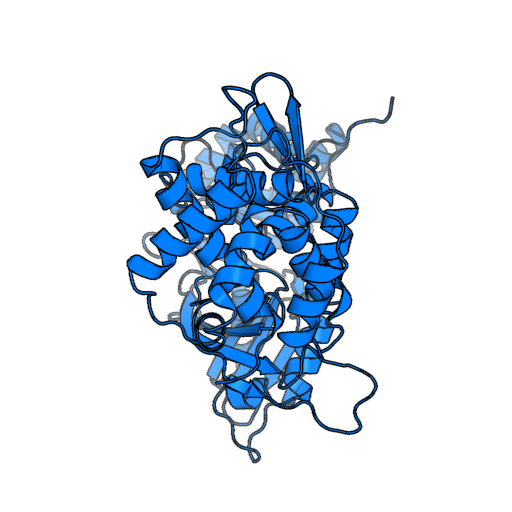1.00 95.81 399 LYS A CA 1
ATOM 3169 C C . LYS A 1 399 ? -7.732 -1.835 23.881 1.00 95.81 399 LYS A C 1
ATOM 3171 O O . LYS A 1 399 ? -8.089 -1.152 24.836 1.00 95.81 399 LYS A O 1
ATOM 3176 N N . LEU A 1 400 ? -7.061 -1.322 22.844 1.00 95.75 400 LEU A N 1
ATOM 3177 C CA . LEU A 1 400 ? -6.748 0.111 22.743 1.00 95.75 400 LEU A CA 1
ATOM 3178 C C . LEU A 1 400 ? -8.013 0.975 22.717 1.00 95.75 400 LEU A C 1
ATOM 3180 O O . LEU A 1 400 ? -8.030 2.001 23.382 1.00 95.75 400 LEU A O 1
ATOM 3184 N N . LEU A 1 401 ? -9.097 0.570 22.038 1.00 94.62 401 LEU A N 1
ATOM 3185 C CA . LEU A 1 401 ? -10.366 1.311 22.132 1.00 94.62 401 LEU A CA 1
ATOM 3186 C C . LEU A 1 401 ? -10.955 1.219 23.544 1.00 94.62 401 LEU A C 1
ATOM 3188 O O . LEU A 1 401 ? -11.382 2.230 24.100 1.00 94.62 401 LEU A O 1
ATOM 3192 N N . LEU A 1 402 ? -10.971 0.020 24.133 1.00 95.50 402 LEU A N 1
ATOM 3193 C CA . LEU A 1 402 ? -11.627 -0.255 25.420 1.00 95.50 402 LEU A CA 1
ATOM 3194 C C . LEU A 1 402 ? -10.922 0.374 26.633 1.00 95.50 402 LEU A C 1
ATOM 3196 O O . LEU A 1 402 ? -11.531 0.528 27.695 1.00 95.50 402 LEU A O 1
ATOM 3200 N N . GLN A 1 403 ? -9.668 0.799 26.488 1.00 95.19 403 GLN A N 1
ATOM 3201 C CA . GLN A 1 403 ? -8.978 1.612 27.493 1.00 95.19 403 GLN A CA 1
ATOM 3202 C C . GLN A 1 403 ? -9.603 3.009 27.649 1.00 95.19 403 GLN A C 1
ATOM 3204 O O . GLN A 1 403 ? -9.465 3.622 28.706 1.00 95.19 403 GLN A O 1
ATOM 3209 N N . HIS A 1 404 ? -10.346 3.500 26.654 1.00 94.38 404 HIS A N 1
ATOM 3210 C CA . HIS A 1 404 ? -10.931 4.840 26.653 1.00 94.38 404 HIS A CA 1
ATOM 3211 C C . HIS A 1 404 ? -12.436 4.815 26.949 1.00 94.38 404 HIS A C 1
ATOM 3213 O O . HIS A 1 404 ? -13.222 4.087 26.331 1.00 94.38 404 HIS A O 1
ATOM 3219 N N . LYS A 1 405 ? -12.871 5.670 27.882 1.00 93.19 405 LYS A N 1
ATOM 3220 C CA . LYS A 1 405 ? -14.260 5.694 28.380 1.00 93.19 405 LYS A CA 1
ATOM 3221 C C . LYS A 1 405 ? -15.316 5.907 27.287 1.00 93.19 405 LYS A C 1
ATOM 3223 O O . LYS A 1 405 ? -16.330 5.207 27.332 1.00 93.19 405 LYS A O 1
ATOM 3228 N N . PRO A 1 406 ? -15.120 6.799 26.292 1.00 93.38 406 PRO A N 1
ATOM 3229 C CA . PRO A 1 406 ? -16.136 7.042 25.273 1.00 93.38 406 PRO A CA 1
ATOM 3230 C C . PRO A 1 406 ? -16.483 5.797 24.454 1.00 93.38 406 PRO A C 1
ATOM 3232 O O . PRO A 1 406 ? -17.647 5.601 24.108 1.00 93.38 406 PRO A O 1
ATOM 3235 N N . PHE A 1 407 ? -15.496 4.943 24.167 1.00 94.50 407 PHE A N 1
ATOM 3236 C CA . PHE A 1 407 ? -15.714 3.712 23.409 1.00 94.50 407 PHE A CA 1
ATOM 3237 C C . PHE A 1 407 ? -16.415 2.644 24.246 1.00 94.50 407 PHE A C 1
ATOM 3239 O O . PHE A 1 407 ? -17.321 2.000 23.730 1.00 94.50 407 PHE A O 1
ATOM 3246 N N . ARG A 1 408 ? -16.084 2.512 25.539 1.00 94.38 408 ARG A N 1
ATOM 3247 C CA . ARG A 1 408 ? -16.807 1.613 26.460 1.00 94.38 408 ARG A CA 1
ATOM 3248 C C . ARG A 1 408 ? -18.270 2.019 26.615 1.00 94.38 408 ARG A C 1
ATOM 3250 O O . ARG A 1 408 ? -19.155 1.179 26.522 1.00 94.38 408 ARG A O 1
ATOM 3257 N N . ALA A 1 409 ? -18.533 3.313 26.809 1.00 93.38 409 ALA A N 1
ATOM 3258 C CA . ALA A 1 409 ? -19.895 3.836 26.912 1.00 93.38 409 ALA A CA 1
ATOM 3259 C C . ALA A 1 409 ? -20.703 3.556 25.635 1.00 93.38 409 ALA A C 1
ATOM 3261 O O . ALA A 1 409 ? -21.849 3.120 25.708 1.00 93.38 409 ALA A O 1
ATOM 3262 N N . ALA A 1 410 ? -20.087 3.753 24.464 1.00 93.12 410 ALA A N 1
ATOM 3263 C CA . ALA A 1 410 ? -20.713 3.423 23.190 1.00 93.12 410 ALA A CA 1
ATOM 3264 C C . ALA A 1 410 ? -20.947 1.915 23.019 1.00 93.12 410 ALA A C 1
ATOM 3266 O O . ALA A 1 410 ? -22.023 1.528 22.581 1.00 93.12 410 ALA A O 1
ATOM 3267 N N . LEU A 1 411 ? -19.977 1.067 23.371 1.00 92.88 411 LEU A N 1
ATOM 3268 C CA . LEU A 1 411 ? -20.103 -0.386 23.261 1.00 92.88 411 LEU A CA 1
ATOM 3269 C C . LEU A 1 411 ? -21.213 -0.936 24.172 1.00 92.88 411 LEU A C 1
ATOM 3271 O O . LEU A 1 411 ? -22.023 -1.739 23.713 1.00 92.88 411 LEU A O 1
ATOM 3275 N N . ASN A 1 412 ? -21.296 -0.451 25.415 1.00 91.38 412 ASN A N 1
ATOM 3276 C CA . ASN A 1 412 ? -22.369 -0.780 26.357 1.00 91.38 412 ASN A CA 1
ATOM 3277 C C . ASN A 1 412 ? -23.752 -0.395 25.818 1.00 91.38 412 ASN A C 1
ATOM 3279 O O . ASN A 1 412 ? -24.671 -1.208 25.828 1.00 91.38 412 ASN A O 1
ATOM 3283 N N . GLU A 1 413 ? -23.903 0.828 25.304 1.00 90.94 413 GLU A N 1
ATOM 3284 C CA . GLU A 1 413 ? -25.179 1.294 24.744 1.00 90.94 413 GLU A CA 1
ATOM 3285 C C . GLU A 1 413 ? -25.606 0.484 23.508 1.00 90.94 413 GLU A C 1
ATOM 3287 O O . GLU A 1 413 ? -26.793 0.305 23.238 1.00 90.94 413 GLU A O 1
ATOM 3292 N N . LEU A 1 414 ? -24.638 -0.026 22.746 1.00 87.94 414 LEU A N 1
ATOM 3293 C CA . LEU A 1 414 ? -24.887 -0.829 21.552 1.00 87.94 414 LEU A CA 1
ATOM 3294 C C . LEU A 1 414 ? -25.069 -2.329 21.845 1.00 87.94 414 LEU A C 1
ATOM 3296 O O . LEU A 1 414 ? -25.436 -3.058 20.927 1.00 87.94 414 LEU A O 1
ATOM 3300 N N . HIS A 1 415 ? -24.872 -2.788 23.088 1.00 81.88 415 HIS A N 1
ATOM 3301 C CA . HIS A 1 415 ? -24.926 -4.208 23.469 1.00 81.88 415 HIS A CA 1
ATOM 3302 C C . HIS A 1 415 ? -26.249 -4.891 23.118 1.00 81.88 415 HIS A C 1
ATOM 3304 O O . HIS A 1 415 ? -26.256 -5.965 22.533 1.00 81.88 415 HIS A O 1
ATOM 3310 N N . ASN A 1 416 ? -27.380 -4.215 23.325 1.00 70.62 416 ASN A N 1
ATOM 3311 C CA . ASN A 1 416 ? -28.703 -4.759 22.984 1.00 70.62 416 ASN A CA 1
ATOM 3312 C C . ASN A 1 416 ? -28.996 -4.793 21.469 1.00 70.62 416 ASN A C 1
ATOM 3314 O O . ASN A 1 416 ? -30.130 -5.034 21.047 1.00 70.62 416 ASN A O 1
ATOM 3318 N N . HIS A 1 417 ? -28.006 -4.476 20.640 1.00 72.31 417 HIS A N 1
ATOM 3319 C CA . HIS A 1 417 ? -28.143 -4.315 19.206 1.00 72.31 417 HIS A CA 1
ATOM 3320 C C . HIS A 1 417 ? -26.953 -4.933 18.456 1.00 72.31 417 HIS A C 1
ATOM 3322 O O . HIS A 1 417 ? -26.392 -4.296 17.570 1.00 72.31 417 HIS A O 1
ATOM 3328 N N . GLU A 1 418 ? -26.570 -6.170 18.773 1.00 65.56 418 GLU A N 1
ATOM 3329 C CA . GLU A 1 418 ? -25.403 -6.863 18.190 1.00 65.56 418 GLU A CA 1
ATOM 3330 C C . GLU A 1 418 ? -25.332 -6.792 16.653 1.00 65.56 418 GLU A C 1
ATOM 3332 O O . GLU A 1 418 ? -24.267 -6.548 16.082 1.00 65.56 418 GLU A O 1
ATOM 3337 N N . SER A 1 419 ? -26.481 -6.853 15.967 1.00 68.69 419 SER A N 1
ATOM 3338 C CA . SER A 1 419 ? -26.574 -6.710 14.505 1.00 68.69 419 SER A CA 1
ATOM 3339 C C . SER A 1 419 ? -26.033 -5.376 13.958 1.00 68.69 419 SER A C 1
ATOM 3341 O O . SER A 1 419 ? -25.826 -5.223 12.756 1.00 68.69 419 SER A O 1
ATOM 3343 N N . ILE A 1 420 ? -25.837 -4.366 14.811 1.00 74.81 420 ILE A N 1
ATOM 3344 C CA . ILE A 1 420 ? -25.254 -3.067 14.444 1.00 74.81 420 ILE A CA 1
ATOM 3345 C C . ILE A 1 420 ? -23.782 -3.203 14.060 1.00 74.81 420 ILE A C 1
ATOM 3347 O O . ILE A 1 420 ? -23.301 -2.437 13.217 1.00 74.81 420 ILE A O 1
ATOM 3351 N N . PHE A 1 421 ? -23.067 -4.153 14.657 1.00 73.06 421 PHE A N 1
ATOM 3352 C CA . PHE A 1 421 ? -21.657 -4.381 14.356 1.00 73.06 421 PHE A CA 1
ATOM 3353 C C . PHE A 1 421 ? -21.457 -5.195 13.072 1.00 73.06 421 PHE A C 1
ATOM 3355 O O . PHE A 1 421 ? -20.384 -5.126 12.477 1.00 73.06 421 PHE A O 1
ATOM 3362 N N . THR A 1 422 ? -22.500 -5.872 12.588 1.00 64.31 422 THR A N 1
ATOM 3363 C CA . THR A 1 422 ? -22.437 -6.741 11.404 1.00 64.31 422 THR A CA 1
ATOM 3364 C C . THR A 1 422 ? -23.105 -6.139 10.160 1.00 64.31 422 THR A C 1
ATOM 3366 O O . THR A 1 422 ? -22.658 -6.381 9.039 1.00 64.31 422 THR A O 1
ATOM 3369 N N . ASN A 1 423 ? -24.122 -5.286 10.320 1.00 65.38 423 ASN A N 1
ATOM 3370 C CA . ASN A 1 423 ? -24.867 -4.684 9.209 1.00 65.38 423 ASN A CA 1
ATOM 3371 C C . ASN A 1 423 ? -24.275 -3.329 8.763 1.00 65.38 423 ASN A C 1
ATOM 3373 O O . ASN A 1 423 ? -23.943 -2.492 9.598 1.00 65.38 423 ASN A O 1
ATOM 3377 N N . ASP A 1 424 ? -24.215 -3.070 7.451 1.00 64.31 424 ASP A N 1
ATOM 3378 C CA . ASP A 1 424 ? -23.743 -1.802 6.860 1.00 64.31 424 ASP A CA 1
ATOM 3379 C C . ASP A 1 424 ? -24.758 -0.649 6.937 1.00 64.31 424 ASP A C 1
ATOM 3381 O O . ASP A 1 424 ? -24.470 0.499 6.591 1.00 64.31 424 ASP A O 1
ATOM 3385 N N . SER A 1 425 ? -25.982 -0.934 7.381 1.00 69.81 425 SER A N 1
ATOM 3386 C CA . SER A 1 425 ? -27.042 0.063 7.421 1.00 69.81 425 SER A CA 1
ATOM 3387 C C . SER A 1 425 ? -26.697 1.246 8.332 1.00 69.81 425 SER A C 1
ATOM 3389 O O . SER A 1 425 ? -26.042 1.143 9.384 1.00 69.81 425 SER A O 1
ATOM 3391 N N . ARG A 1 426 ? -27.150 2.425 7.895 1.00 74.56 426 ARG A N 1
ATOM 3392 C CA . ARG A 1 426 ? -27.052 3.651 8.678 1.00 74.56 426 ARG A CA 1
ATOM 3393 C C . ARG A 1 426 ? -27.939 3.526 9.911 1.00 74.56 426 ARG A C 1
ATOM 3395 O O . ARG A 1 426 ? -29.123 3.220 9.801 1.00 74.56 426 ARG A O 1
ATOM 3402 N N . LEU A 1 427 ? -27.372 3.835 11.071 1.00 81.56 427 LEU A N 1
ATOM 3403 C CA . LEU A 1 427 ? -28.111 3.785 12.324 1.00 81.56 427 LEU A CA 1
ATOM 3404 C C . LEU A 1 427 ? -29.133 4.924 12.436 1.00 81.56 427 LEU A C 1
ATOM 3406 O O . LEU A 1 427 ? -28.865 6.038 11.963 1.00 81.56 427 LEU A O 1
ATOM 3410 N N . PRO A 1 428 ? -30.275 4.685 13.105 1.00 85.12 428 PRO A N 1
ATOM 3411 C CA . PRO A 1 428 ? -31.213 5.738 13.468 1.00 85.12 428 PRO A CA 1
ATOM 3412 C C . PRO A 1 428 ? -30.540 6.860 14.266 1.00 85.12 428 PRO A C 1
ATOM 3414 O O . PRO A 1 428 ? -29.679 6.615 15.113 1.00 85.12 428 PRO A O 1
ATOM 3417 N N . GLY A 1 429 ? -30.981 8.103 14.040 1.00 84.81 429 GLY A N 1
ATOM 3418 C CA . GLY A 1 429 ? -30.464 9.293 14.731 1.00 84.81 429 GLY A CA 1
ATOM 3419 C C . GLY A 1 429 ? -30.475 9.168 16.259 1.00 84.81 429 GLY A C 1
ATOM 3420 O O . GLY A 1 429 ? -29.501 9.542 16.909 1.00 84.81 429 GLY A O 1
ATOM 3421 N N . SER A 1 430 ? -31.526 8.546 16.798 1.00 89.00 430 SER A N 1
ATOM 3422 C CA . SER A 1 430 ? -31.725 8.311 18.230 1.00 89.00 430 SER A CA 1
ATOM 3423 C C . SER A 1 430 ? -30.621 7.473 18.877 1.00 89.00 430 SER A C 1
ATOM 3425 O O . SER A 1 430 ? -30.336 7.661 20.053 1.00 89.00 430 SER A O 1
ATOM 3427 N N . ILE A 1 431 ? -29.969 6.566 18.136 1.00 89.00 431 ILE A N 1
ATOM 3428 C CA . ILE A 1 431 ? -28.861 5.767 18.685 1.00 89.00 431 ILE A CA 1
ATOM 3429 C C . ILE A 1 431 ? -27.679 6.677 19.026 1.00 89.00 431 ILE A C 1
ATOM 3431 O O . ILE A 1 431 ? -27.104 6.578 20.103 1.00 89.00 431 ILE A O 1
ATOM 3435 N N . TYR A 1 432 ? -27.348 7.624 18.146 1.00 90.81 432 TYR A N 1
ATOM 3436 C CA . TYR A 1 432 ? -26.243 8.556 18.385 1.00 90.81 432 TYR A CA 1
ATOM 3437 C C . TYR A 1 432 ? -26.504 9.509 19.555 1.00 90.81 432 TYR A C 1
ATOM 3439 O O . TYR A 1 432 ? -25.549 9.954 20.194 1.00 90.81 432 TYR A O 1
ATOM 3447 N N . GLU A 1 433 ? -27.772 9.835 19.812 1.00 92.31 433 GLU A N 1
ATOM 3448 C CA . GLU A 1 433 ? -28.199 10.643 20.957 1.00 92.31 433 GLU A CA 1
ATOM 3449 C C . GLU A 1 433 ? -28.063 9.863 22.265 1.00 92.31 433 GLU A C 1
ATOM 3451 O O . GLU A 1 433 ? -27.481 10.389 23.212 1.00 92.31 433 GLU A O 1
ATOM 3456 N N . ARG A 1 434 ? -28.492 8.594 22.300 1.00 92.75 434 ARG A N 1
ATOM 3457 C CA . ARG A 1 434 ? -28.293 7.734 23.476 1.00 92.75 434 ARG A CA 1
ATOM 3458 C C . ARG A 1 434 ? -26.817 7.492 23.770 1.00 92.75 434 ARG A C 1
ATOM 3460 O O . ARG A 1 434 ? -26.392 7.674 24.903 1.00 92.75 434 ARG A O 1
ATOM 3467 N N . VAL A 1 435 ? -26.007 7.216 22.744 1.00 93.31 435 VAL A N 1
ATOM 3468 C CA . VAL A 1 435 ? -24.550 7.092 22.916 1.00 93.31 435 VAL A CA 1
ATOM 3469 C C . VAL A 1 435 ? -23.937 8.406 23.407 1.00 93.31 435 VAL A C 1
ATOM 3471 O O . VAL A 1 435 ? -23.059 8.389 24.263 1.00 93.31 435 VAL A O 1
ATOM 3474 N N . ALA A 1 436 ? -24.386 9.561 22.903 1.00 93.75 436 ALA A N 1
ATOM 3475 C CA . ALA A 1 436 ? -23.912 10.852 23.403 1.00 93.75 436 ALA A CA 1
ATOM 3476 C C . ALA A 1 436 ? -24.231 11.028 24.896 1.00 93.75 436 ALA A C 1
ATOM 3478 O O . ALA A 1 436 ? -23.358 11.464 25.644 1.00 93.75 436 ALA A O 1
ATOM 3479 N N . GLN A 1 437 ? -25.438 10.651 25.325 1.00 93.62 437 GLN A N 1
ATOM 3480 C CA . GLN A 1 437 ? -25.832 10.688 26.731 1.00 93.62 437 GLN A CA 1
ATOM 3481 C C . GLN A 1 437 ? -24.991 9.725 27.581 1.00 93.62 437 GLN A C 1
ATOM 3483 O O . GLN A 1 437 ? -24.411 10.155 28.571 1.00 93.62 437 GLN A O 1
ATOM 3488 N N . ALA A 1 438 ? -24.808 8.477 27.141 1.00 93.88 438 ALA A N 1
ATOM 3489 C CA . ALA A 1 438 ? -23.968 7.497 27.831 1.00 93.88 438 ALA A CA 1
ATOM 3490 C C . ALA A 1 438 ? -22.516 7.988 27.999 1.00 93.88 438 ALA A C 1
ATOM 3492 O O . ALA A 1 438 ? -21.909 7.826 29.058 1.00 93.88 438 ALA A O 1
ATOM 3493 N N . ILE A 1 439 ? -21.956 8.651 26.977 1.00 93.38 439 ILE A N 1
ATOM 3494 C CA . ILE A 1 439 ? -20.630 9.275 27.073 1.00 93.38 439 ILE A CA 1
ATOM 3495 C C . ILE A 1 439 ? -20.634 10.397 28.122 1.00 93.38 439 ILE A C 1
ATOM 3497 O O . ILE A 1 439 ? -19.707 10.452 28.931 1.00 93.38 439 ILE A O 1
ATOM 3501 N N . ALA A 1 440 ? -21.646 11.275 28.145 1.00 92.50 440 ALA A N 1
ATOM 3502 C CA . ALA A 1 440 ? -21.762 12.316 29.175 1.00 92.50 440 ALA A CA 1
ATOM 3503 C C . ALA A 1 440 ? -21.814 11.717 30.587 1.00 92.50 440 ALA A C 1
ATOM 3505 O O . ALA A 1 440 ? -21.050 12.147 31.452 1.00 92.50 440 ALA A O 1
ATOM 3506 N N . ASP A 1 441 ? -22.635 10.688 30.786 1.00 91.56 441 ASP A N 1
ATOM 3507 C CA . ASP A 1 441 ? -22.834 10.030 32.081 1.00 91.56 441 ASP A CA 1
ATOM 3508 C C . ASP A 1 441 ? -21.560 9.310 32.561 1.00 91.56 441 ASP A C 1
ATOM 3510 O O . ASP A 1 441 ? -21.279 9.257 33.757 1.00 91.56 441 ASP A O 1
ATOM 3514 N N . SER A 1 442 ? -20.722 8.831 31.632 1.00 88.75 442 SER A N 1
ATOM 3515 C CA . SER A 1 442 ? -19.418 8.211 31.932 1.00 88.75 442 SER A CA 1
ATOM 3516 C C . SER A 1 442 ? -18.299 9.204 32.303 1.00 88.75 442 SER A C 1
ATOM 3518 O O . SER A 1 442 ? -17.164 8.803 32.588 1.00 88.75 442 SER A O 1
ATOM 3520 N N . GLY A 1 443 ? -18.604 10.504 32.310 1.00 85.31 443 GLY A N 1
ATOM 3521 C CA . GLY A 1 443 ? -17.662 11.579 32.614 1.00 85.31 443 GLY A CA 1
ATOM 3522 C C . GLY A 1 443 ? -17.307 12.467 31.425 1.00 85.31 443 GLY A C 1
ATOM 3523 O O . GLY A 1 443 ? -16.444 13.316 31.584 1.00 85.31 443 GLY A O 1
ATOM 3524 N N . GLY A 1 444 ? -17.954 12.319 30.265 1.00 87.38 444 GLY A N 1
ATOM 3525 C CA . GLY A 1 444 ? -17.833 13.231 29.125 1.00 87.38 444 GLY A CA 1
ATOM 3526 C C . GLY A 1 444 ? -16.585 13.040 28.255 1.00 87.38 444 GLY A C 1
ATOM 3527 O O . GLY A 1 444 ? -15.894 12.027 28.309 1.00 87.38 444 GLY A O 1
ATOM 3528 N N . LEU A 1 445 ? -16.303 14.033 27.402 1.00 88.81 445 LEU A N 1
ATOM 3529 C CA . LEU A 1 445 ? -15.141 14.044 26.503 1.00 88.81 445 LEU A CA 1
ATOM 3530 C C . LEU A 1 445 ? -14.098 15.054 26.971 1.00 88.81 445 LEU A C 1
ATOM 3532 O O . LEU A 1 445 ? -14.441 16.199 27.276 1.00 88.81 445 LEU A O 1
ATOM 3536 N N . TRP A 1 446 ? -12.824 14.659 26.944 1.00 90.50 446 TRP A N 1
ATOM 3537 C CA . TRP A 1 446 ? -11.718 15.561 27.250 1.00 90.50 446 TRP A CA 1
ATOM 3538 C C . TRP A 1 446 ? -11.623 16.709 26.241 1.00 90.50 446 TRP A C 1
ATOM 3540 O O . TRP A 1 446 ? -11.637 16.516 25.020 1.00 90.50 446 TRP A O 1
ATOM 3550 N N . ASN A 1 447 ? -11.504 17.926 26.761 1.00 88.44 447 ASN A N 1
ATOM 3551 C CA . ASN A 1 447 ? -11.316 19.136 25.982 1.00 88.44 447 ASN A CA 1
ATOM 3552 C C . ASN A 1 447 ? -9.915 19.698 26.228 1.00 88.44 447 ASN A C 1
ATOM 3554 O O . ASN A 1 447 ? -9.643 20.329 27.249 1.00 88.44 447 ASN A O 1
ATOM 3558 N N . THR A 1 448 ? -9.038 19.533 25.240 1.00 87.25 448 THR A N 1
ATOM 3559 C CA . THR A 1 448 ? -7.636 19.967 25.318 1.00 87.25 448 THR A CA 1
ATOM 3560 C C . THR A 1 448 ? -7.451 21.478 25.458 1.00 87.25 448 THR A C 1
ATOM 3562 O O . THR A 1 448 ? -6.383 21.916 25.882 1.00 87.25 448 THR A O 1
ATOM 3565 N N . LYS A 1 449 ? -8.464 22.295 25.130 1.00 87.06 449 LYS A N 1
ATOM 3566 C CA . LYS A 1 449 ? -8.400 23.758 25.294 1.00 87.06 449 LYS A CA 1
ATOM 3567 C C . LYS A 1 449 ? -8.710 24.192 26.720 1.00 87.06 449 LYS A C 1
ATOM 3569 O O . LYS A 1 449 ? -8.060 25.093 27.232 1.00 87.06 449 LYS A O 1
ATOM 3574 N N . THR A 1 450 ? -9.715 23.580 27.342 1.00 89.38 450 THR A N 1
ATOM 3575 C CA . THR A 1 450 ? -10.163 23.941 28.697 1.00 89.38 450 THR A CA 1
ATOM 3576 C C . THR A 1 450 ? -9.534 23.076 29.785 1.00 89.38 450 THR A C 1
ATOM 3578 O O . THR A 1 450 ? -9.669 23.417 30.957 1.00 89.38 450 THR A O 1
ATOM 3581 N N . LYS A 1 451 ? -8.859 21.979 29.408 1.00 88.56 451 LYS A N 1
ATOM 3582 C CA . LYS A 1 451 ? -8.305 20.954 30.311 1.00 88.56 451 LYS A CA 1
ATOM 3583 C C . LYS A 1 451 ? -9.363 20.380 31.258 1.00 88.56 451 LYS A C 1
ATOM 3585 O O . LYS A 1 451 ? -9.118 20.171 32.443 1.00 88.56 451 LYS A O 1
ATOM 3590 N N . LYS A 1 452 ? -10.575 20.185 30.735 1.00 87.06 452 LYS A N 1
ATOM 3591 C CA . LYS A 1 452 ? -11.735 19.660 31.463 1.00 87.06 452 LYS A CA 1
ATOM 3592 C C . LYS A 1 452 ? -12.484 18.657 30.599 1.00 87.06 452 LYS A C 1
ATOM 3594 O O . LYS A 1 452 ? -12.443 18.739 29.372 1.00 87.06 452 LYS A O 1
ATOM 3599 N N . TYR A 1 453 ? -13.229 17.765 31.240 1.00 84.62 453 TYR A N 1
ATOM 3600 C CA . TYR A 1 453 ? -14.176 16.881 30.567 1.00 84.62 453 TYR A CA 1
ATOM 3601 C C . TYR A 1 453 ? -15.494 17.606 30.265 1.00 84.62 453 TYR A C 1
ATOM 3603 O O . TYR A 1 453 ? -16.552 17.284 30.795 1.00 84.62 453 TYR A O 1
ATOM 3611 N N . GLU A 1 454 ? -15.418 18.656 29.452 1.00 83.50 454 GLU A N 1
ATOM 3612 C CA . GLU A 1 454 ? -16.569 19.498 29.149 1.00 83.50 454 GLU A CA 1
ATOM 3613 C C . GLU A 1 454 ? -16.551 19.934 27.683 1.00 83.50 454 GLU A C 1
ATOM 3615 O O . GLU A 1 454 ? -15.623 20.595 27.195 1.00 83.50 454 GLU A O 1
ATOM 3620 N N . VAL A 1 455 ? -17.617 19.573 26.972 1.00 85.31 455 VAL A N 1
ATOM 3621 C CA . VAL A 1 455 ? -17.867 19.959 25.585 1.00 85.31 455 VAL A CA 1
ATOM 3622 C C . VAL A 1 455 ? -19.341 20.319 25.419 1.00 85.31 455 VAL A C 1
ATOM 3624 O O . VAL A 1 455 ? -20.199 19.806 26.127 1.00 85.31 455 VAL A O 1
ATOM 3627 N N . SER A 1 456 ? -19.663 21.183 24.455 1.00 89.19 456 SER A N 1
ATOM 3628 C CA . SER A 1 456 ? -21.065 21.509 24.165 1.00 89.19 456 SER A CA 1
ATOM 3629 C C . SER A 1 456 ? -21.846 20.281 23.682 1.00 89.19 456 SER A C 1
ATOM 3631 O O . SER A 1 456 ? -21.282 19.444 22.976 1.00 89.19 456 SER A O 1
ATOM 3633 N N . ASN A 1 457 ? -23.159 20.223 23.935 1.00 88.44 457 ASN A N 1
ATOM 3634 C CA . ASN A 1 457 ? -24.031 19.126 23.471 1.00 88.44 457 ASN A CA 1
ATOM 3635 C C . ASN A 1 457 ? -23.899 18.863 21.962 1.00 88.44 457 ASN A C 1
ATOM 3637 O O . ASN A 1 457 ? -23.820 17.721 21.516 1.00 88.44 457 ASN A O 1
ATOM 3641 N N . LYS A 1 458 ? -23.776 19.928 21.157 1.00 90.19 458 LYS A N 1
ATOM 3642 C CA . LYS A 1 458 ? -23.533 19.821 19.709 1.00 90.19 458 LYS A CA 1
ATOM 3643 C C . LYS A 1 458 ? -22.197 19.141 19.391 1.00 90.19 458 LYS A C 1
ATOM 3645 O O . LYS A 1 458 ? -22.107 18.367 18.439 1.00 90.19 458 LYS A O 1
ATOM 3650 N N . THR A 1 459 ? -21.149 19.444 20.157 1.00 89.12 459 THR A N 1
ATOM 3651 C CA . THR A 1 459 ? -19.839 18.801 20.002 1.00 89.12 459 THR A CA 1
ATOM 3652 C C . THR A 1 459 ? -19.907 17.349 20.441 1.00 89.12 459 THR A C 1
ATOM 3654 O O . THR A 1 459 ? -19.441 16.498 19.692 1.00 89.12 459 THR A O 1
ATOM 3657 N N . LEU A 1 460 ? -20.528 17.066 21.586 1.00 90.25 460 LEU A N 1
ATOM 3658 C CA . LEU A 1 460 ? -20.711 15.718 22.111 1.00 90.25 460 LEU A CA 1
ATOM 3659 C C . LEU A 1 460 ? -21.425 14.811 21.101 1.00 90.25 460 LEU A C 1
ATOM 3661 O O . LEU A 1 460 ? -20.874 13.784 20.724 1.00 90.25 460 LEU A O 1
ATOM 3665 N N . LEU A 1 461 ? -22.568 15.245 20.559 1.00 90.75 461 LEU A N 1
ATOM 3666 C CA . LEU A 1 461 ? -23.317 14.493 19.545 1.00 90.75 461 LEU A CA 1
ATOM 3667 C C . LEU A 1 461 ? -22.520 14.280 18.249 1.00 90.75 461 LEU A C 1
ATOM 3669 O O . LEU A 1 461 ? -22.609 13.241 17.600 1.00 90.75 461 LEU A O 1
ATOM 3673 N N . ARG A 1 462 ? -21.721 15.267 17.829 1.00 89.31 462 ARG A N 1
ATOM 3674 C CA . ARG A 1 462 ? -20.844 15.091 16.663 1.00 89.31 462 ARG A CA 1
ATOM 3675 C C . ARG A 1 462 ? -19.763 14.047 16.942 1.00 89.31 462 ARG A C 1
ATOM 3677 O O . ARG A 1 462 ? -19.449 13.257 16.062 1.00 89.31 462 ARG A O 1
ATOM 3684 N N . ARG A 1 463 ? -19.175 14.067 18.138 1.00 88.62 463 ARG A N 1
ATOM 3685 C CA . ARG A 1 463 ? -18.108 13.146 18.535 1.00 88.62 463 ARG A CA 1
ATOM 3686 C C . ARG A 1 463 ? -18.628 11.736 18.788 1.00 88.62 463 ARG A C 1
ATOM 3688 O O . ARG A 1 463 ? -17.944 10.803 18.392 1.00 88.62 463 ARG A O 1
ATOM 3695 N N . SER A 1 464 ? -19.839 11.574 19.324 1.00 90.31 464 SER A N 1
ATOM 3696 C CA . SER A 1 464 ? -20.471 10.258 19.478 1.00 90.31 464 SER A CA 1
ATOM 3697 C C . SER A 1 464 ? -20.639 9.554 18.131 1.00 90.31 464 SER A C 1
ATOM 3699 O O . SER A 1 464 ? -20.388 8.360 18.031 1.00 90.31 464 SER A O 1
ATOM 3701 N N . ARG A 1 465 ? -20.949 10.290 17.054 1.00 90.44 465 ARG A N 1
ATOM 3702 C CA . ARG A 1 465 ? -20.960 9.729 15.690 1.00 90.44 465 ARG A CA 1
ATOM 3703 C C . ARG A 1 465 ? -19.597 9.187 15.267 1.00 90.44 465 ARG A C 1
ATOM 3705 O O . ARG A 1 465 ? -19.549 8.087 14.730 1.00 90.44 465 ARG A O 1
ATOM 3712 N N . SER A 1 466 ? -18.512 9.923 15.525 1.00 90.00 466 SER A N 1
ATOM 3713 C CA . SER A 1 466 ? -17.149 9.445 15.245 1.00 90.00 466 SER A CA 1
ATOM 3714 C C . SER A 1 466 ? -16.800 8.213 16.084 1.00 90.00 466 SER A C 1
ATOM 3716 O O . SER A 1 466 ? -16.298 7.245 15.528 1.00 90.00 466 SER A O 1
ATOM 3718 N N . VAL A 1 467 ? -17.132 8.210 17.383 1.00 91.69 467 VAL A N 1
ATOM 3719 C CA . VAL A 1 467 ? -16.936 7.055 18.282 1.00 91.69 467 VAL A CA 1
ATOM 3720 C C . VAL A 1 467 ? -17.642 5.817 17.732 1.00 91.69 467 VAL A C 1
ATOM 3722 O O . VAL A 1 467 ? -17.005 4.789 17.537 1.00 91.69 467 VAL A O 1
ATOM 3725 N N . VAL A 1 468 ? -18.940 5.926 17.429 1.00 91.06 468 VAL A N 1
ATOM 3726 C CA . VAL A 1 468 ? -19.743 4.811 16.905 1.00 91.06 468 VAL A CA 1
ATOM 3727 C C . VAL A 1 468 ? -19.215 4.336 15.555 1.00 91.06 468 VAL A C 1
ATOM 3729 O O . VAL A 1 468 ? -19.135 3.134 15.324 1.00 91.06 468 VAL A O 1
ATOM 3732 N N . SER A 1 469 ? -18.851 5.258 14.660 1.00 89.25 469 SER A N 1
ATOM 3733 C CA . SER A 1 469 ? -18.328 4.899 13.339 1.00 89.25 469 SER A CA 1
ATOM 3734 C C . SER A 1 469 ? -17.011 4.140 13.444 1.00 89.25 469 SER A C 1
ATOM 3736 O O . SER A 1 469 ? -16.865 3.087 12.830 1.00 89.25 469 SER A O 1
ATOM 3738 N N . LEU A 1 470 ? -16.079 4.642 14.256 1.00 90.38 470 LEU A N 1
ATOM 3739 C CA . LEU A 1 470 ? -14.782 4.011 14.452 1.00 90.38 470 LEU A CA 1
ATOM 3740 C C . LEU A 1 470 ? -14.929 2.645 15.134 1.00 90.38 470 LEU A C 1
ATOM 3742 O O . LEU A 1 470 ? -14.382 1.666 14.639 1.00 90.38 470 LEU A O 1
ATOM 3746 N N . LEU A 1 471 ? -15.731 2.560 16.203 1.00 91.56 471 LEU A N 1
ATOM 3747 C CA . LEU A 1 471 ? -16.003 1.310 16.917 1.00 91.56 471 LEU A CA 1
ATOM 3748 C C . LEU A 1 471 ? -16.583 0.245 15.975 1.00 91.56 471 LEU A C 1
ATOM 3750 O O . LEU A 1 471 ? -16.057 -0.862 15.905 1.00 91.56 471 LEU A O 1
ATOM 3754 N N . ARG A 1 472 ? -17.616 0.593 15.192 1.00 88.88 472 ARG A N 1
ATOM 3755 C CA . ARG A 1 472 ? -18.204 -0.321 14.198 1.00 88.88 472 ARG A CA 1
ATOM 3756 C C . ARG A 1 472 ? -17.200 -0.723 13.128 1.00 88.88 472 ARG A C 1
ATOM 3758 O O . ARG A 1 472 ? -17.138 -1.894 12.774 1.00 88.88 472 ARG A O 1
ATOM 3765 N N . SER A 1 473 ? -16.415 0.227 12.617 1.00 87.00 473 SER A N 1
ATOM 3766 C CA . SER A 1 473 ? -15.415 -0.056 11.587 1.00 87.00 473 SER A CA 1
ATOM 3767 C C . SER A 1 473 ? -14.358 -1.046 12.083 1.00 87.00 473 SER A C 1
ATOM 3769 O O . SER A 1 473 ? -13.994 -1.959 11.348 1.00 87.00 473 SER A O 1
ATOM 3771 N N . PHE A 1 474 ? -13.903 -0.908 13.330 1.00 89.75 474 PHE A N 1
ATOM 3772 C CA . PHE A 1 474 ? -12.890 -1.780 13.923 1.00 89.75 474 PHE A CA 1
ATOM 3773 C C . PHE A 1 474 ? -13.449 -3.172 14.209 1.00 89.75 474 PHE A C 1
ATOM 3775 O O . PHE A 1 474 ? -12.915 -4.152 13.698 1.00 89.75 474 PHE A O 1
ATOM 3782 N N . ILE A 1 475 ? -14.561 -3.253 14.947 1.00 88.75 475 ILE A N 1
ATOM 3783 C CA . ILE A 1 475 ? -15.177 -4.534 15.318 1.00 88.75 475 ILE A CA 1
ATOM 3784 C C . ILE A 1 475 ? -15.553 -5.334 14.068 1.00 88.75 475 ILE A C 1
ATOM 3786 O O . ILE A 1 475 ? -15.230 -6.513 13.986 1.00 88.75 475 ILE A O 1
ATOM 3790 N N . ARG A 1 476 ? -16.148 -4.700 13.050 1.00 82.75 476 ARG A N 1
ATOM 3791 C CA . ARG A 1 476 ? -16.570 -5.396 11.827 1.00 82.75 476 ARG A CA 1
ATOM 3792 C C . ARG A 1 476 ? -15.409 -5.961 11.013 1.00 82.75 476 ARG A C 1
ATOM 3794 O O . ARG A 1 476 ? -15.557 -7.021 10.419 1.00 82.75 476 ARG A O 1
ATOM 3801 N N . ASN A 1 477 ? -14.286 -5.244 10.931 1.00 81.12 477 ASN A N 1
ATOM 3802 C CA . ASN A 1 477 ? -13.117 -5.726 10.189 1.00 81.12 477 ASN A CA 1
ATOM 3803 C C . ASN A 1 477 ? -12.323 -6.792 10.956 1.00 81.12 477 ASN A C 1
ATOM 3805 O O . ASN A 1 477 ? -11.571 -7.528 10.322 1.00 81.12 477 ASN A O 1
ATOM 3809 N N . ILE A 1 478 ? -12.479 -6.849 12.281 1.00 82.25 478 ILE A N 1
ATOM 3810 C CA . ILE A 1 478 ? -11.841 -7.841 13.145 1.00 82.25 478 ILE A CA 1
ATOM 3811 C C . ILE A 1 478 ? -12.707 -9.095 13.209 1.00 82.25 478 ILE A C 1
ATOM 3813 O O . ILE A 1 478 ? -12.324 -10.106 12.641 1.00 82.25 478 ILE A O 1
ATOM 3817 N N . ILE A 1 479 ? -13.913 -9.002 13.775 1.00 77.69 479 ILE A N 1
ATOM 3818 C CA . ILE A 1 479 ? -14.745 -10.166 14.103 1.00 77.69 479 ILE A CA 1
ATOM 3819 C C . ILE A 1 479 ? -15.198 -10.943 12.861 1.00 77.69 479 ILE A C 1
ATOM 3821 O O . ILE A 1 479 ? -15.395 -12.145 12.970 1.00 77.69 479 ILE A O 1
ATOM 3825 N N . ASN A 1 480 ? -15.321 -10.315 11.680 1.00 61.78 480 ASN A N 1
ATOM 3826 C CA . ASN A 1 480 ? -15.614 -10.942 10.371 1.00 61.78 480 ASN A CA 1
ATOM 3827 C C . ASN A 1 480 ? -16.697 -12.051 10.346 1.00 61.78 480 ASN A C 1
ATOM 3829 O O . ASN A 1 480 ? -16.815 -12.781 9.364 1.00 61.78 480 ASN A O 1
ATOM 3833 N N . SER A 1 481 ? -17.522 -12.172 11.379 1.00 46.03 481 SER A N 1
ATOM 3834 C CA . SER A 1 481 ? -18.459 -13.269 11.558 1.00 46.03 481 SER A CA 1
ATOM 3835 C C . SER A 1 481 ? -19.863 -12.708 11.734 1.00 46.03 481 SER A C 1
ATOM 3837 O O . SER A 1 481 ? -20.075 -11.676 12.370 1.00 46.03 481 SER A O 1
ATOM 3839 N N . TYR A 1 482 ? -20.801 -13.416 11.107 1.00 39.56 482 TYR A N 1
ATOM 3840 C CA . TYR A 1 482 ? -22.246 -13.188 11.067 1.00 39.56 482 TYR A CA 1
ATOM 3841 C C . TYR A 1 482 ? -22.735 -12.175 10.020 1.00 39.56 482 TYR A C 1
ATOM 3843 O O . TYR A 1 482 ? -23.267 -11.110 10.338 1.00 39.56 482 TYR A O 1
ATOM 3851 N N . SER A 1 483 ? -22.627 -12.560 8.744 1.00 33.09 483 SER A N 1
ATOM 3852 C CA . SER A 1 483 ? -23.742 -12.346 7.808 1.00 33.09 483 SER A CA 1
ATOM 3853 C C . SER A 1 483 ? -24.652 -13.563 7.811 1.00 33.09 483 SER A C 1
ATOM 3855 O O . SER A 1 483 ? -24.091 -14.666 7.612 1.00 33.09 483 SER A O 1
#

Organism: Lacticaseibacillus casei (NCBI:txid1582)

InterPro domains:
  IPR054265 Domain of unknown function DUF6996 [PF22515] (10-75)
  IPR054266 Domain of unknown function DUF6997 [PF22518] (96-272)
  IPR055650 Domain of unknown function DUF7226 [PF23871] (332-424)